Protein 4HTF (pdb70)

Radius of gyration: 27.1 Å; Cα contacts (8 Å, |Δi|>4): 845; chains: 2; bounding box: 72×76×43 Å

Solvent-accessible surface area: 22677 Å² total

B-factor: mean 32.68, std 17.11, range [11.05, 116.44]

InterPro domains:
  IPR025714 Methyltransferase domain [PF13847] (45-197)
  IPR029063 S-adenosyl-L-methionine-dependent methyltransferase superfamily [G3DSA:3.40.50.150] (8-261)
  IPR029063 S-adenosyl-L-methionine-dependent methyltransferase superfamily [SSF53335] (6-241)
  IPR033664 tRNA 5-carboxymethoxyuridine methyltransferase [MF_02057] (2-255)

Sequence (471 aa):
DIAEKFSSRNIYGTTKGQLRQAILWQDLDRVLAEGPQKLRVLDAGGGEGQTAIKAERGHQVILCDLSAQIDRAKQAAEAGVSDNQFIHCAAQDVASHLETPVDLILFHAVLEWVADPRSSVLQTLWSVLRPGGVLSLFYNAHGLLHNVAGNFDYVQAGPKKLSPDYPRDPTQVYLLWLEEAGWQQIGKTGVRVFHDYLREKHQQRDYEALLELETRYCRQEPYITLLGRYIHVTARKPQQDRNFDDIAEKFSSRNIYGTTKGQLRQAILWQDLDRVLAEGPQKLRVLDAGGGEGQTAIKAERGHQVILCDLSAQIDRAKQAAEAKGVSDNQFIHCAAQDVASSHLETPVDLILFHAVLEWVADPRSVLQTLWSVLRPGGVLSLFYNAHGLLHNVAGNFDYVQAGSPDYPRDPTQQVYLWLEEAGWQIGKTGVRVFHDYLREKHHQQRDCYEALLELETRYCRQEPYITLGRYIHVTARKP

Nearest PDB structures (foldseek):
  4htf-assembly1_A  TM=1.003E+00  e=6.070E-48  Escherichia coli O157:H7
  4htf-assembly1_B  TM=9.627E-01  e=6.231E-43  Escherichia coli O157:H7
  5dm0-assembly1_A  TM=6.634E-01  e=2.007E-11  Bacillus velezensis FZB42
  2yqz-assembly2_B  TM=5.620E-01  e=4.248E-09  Thermus thermophilus HB8
  6gkz-assembly2_B-2  TM=5.721E-01  e=5.360E-06  Coptis japonica

Foldseek 3Di:
DVVVVVQFPPVDDLQVGLLVVLLVVVVVVVCVCPDDAWEEEEAQCPLPPPQLCCCSVHQYEYEHQDPVLVNNCVVNPCPSNVSYYYHDHLLPCPVVDPAATQEYEHEAPLLADPCNLSSVVSNLVRHDAFHKYWYFFAPQLVCLCCVVVVVVVVVVAFPVGRHGHDHVVVVVVSCVVSQWAKQKFARCLDQSNDPPNVVSVCPPVVSVVSNVDGRDPPSSNNHSIMIMMIGRHD/DDPDLVPFPCSVPDFDPDDLLVVLLVVLLVVVVVVVVVVDDDAWEEEEAQCPLPPVVLVCVSVHQYEYEHQDPVLVSNCVVNVVVVNNVSYYHHDHLLCCVVVDDAATQEYEHEACLLADPDNLSSVLSNLVRHDAQGKYWYHFAPLLVCLCCVVVVVCNVPHPGDHHDHVVVVVVSCVVSPWAKQKFARCLDQSNDPPNVCSRSVVVVVSVVSNVPGRDPPSSNNHSIMIMMIGHD

Secondary structure (DSSP, 8-state):
-HHHHHHS-TTS-HHHHHHHHHHHHHHHHHHH---S--EEEEET-TT-HHHH--TTS-EEEEEES----HHHHHHHH---TT--EEES-GGGTGGG-SS-EEEEE--S-GGG-S-HHHHHHHHHHTEEEEEEEE--BBHHHH-------HHHHHT-------S--B-HHHHHHHHHHTT-B--EEEESSSGGG-SSGGGGT--HHHHHHHHHHTTSTTGGGG-SEEEEEEE---/----GGG-TTTTSPPPSS-HHHHHHHHHHHHHHHHHHH---S--EEEEET-TT-HHHH--TTS-EEEEEES----HHHHHHHHHTT-TT--EEES-GGGGGGG-SS-EEEEE--S-GGG-S-HHHHHHHHHHHEEEEEEEE--BBHHHH-------HHHHHH---S-PBPHHHHHHHHHHHT-B--EEEESSSGGG-SSTTHHHHTHHHHHHHHHHHTTSTTTGGG-SEEEEEEE--

CATH classification: 3.40.50.150

Organism: Escherichia coli O157:H7 (NCBI:txid83334)

Structure (mmCIF, N/CA/C/O backbone):
data_4HTF
#
_entry.id   4HTF
#
_cell.length_a   60.537
_cell.length_b   63.466
_cell.length_c   136.881
_cell.angle_alpha   90.00
_cell.angle_beta   90.00
_cell.angle_gamma   90.00
#
_symmetry.space_group_name_H-M   'P 21 21 21'
#
loop_
_entity.id
_entity.type
_entity.pdbx_description
1 polymer 'S-adenosylmethionine-dependent methyltransferase'
2 polymer 'S-adenosylmethionine-dependent methyltransferase'
3 non-polymer S-ADENOSYLMETHIONINE
4 non-polymer 'SULFATE ION'
5 non-polymer 'ACETATE ION'
6 non-polymer BETA-MERCAPTOETHANOL
7 water water
#
loop_
_atom_site.group_PDB
_atom_site.id
_atom_site.type_symbol
_atom_site.label_atom_id
_atom_site.label_alt_id
_atom_site.label_comp_id
_atom_site.label_asym_id
_atom_site.label_entity_id
_atom_site.label_seq_id
_atom_site.pdbx_PDB_ins_code
_atom_site.Cartn_x
_atom_site.Cartn_y
_atom_site.Cartn_z
_atom_site.occupancy
_atom_site.B_iso_or_equiv
_atom_site.auth_seq_id
_atom_site.auth_comp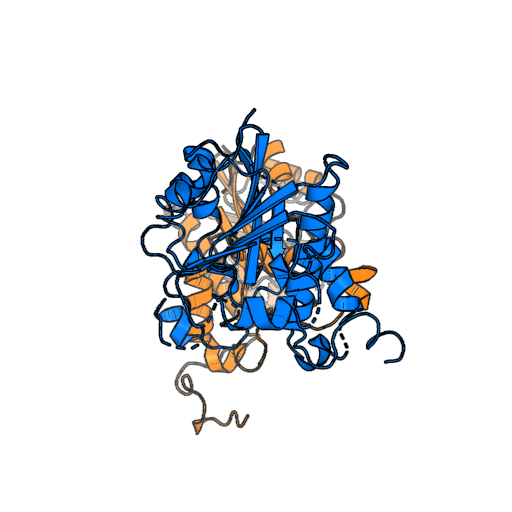_id
_atom_site.auth_asym_id
_atom_site.auth_atom_id
_atom_site.pdbx_PDB_model_num
ATOM 1 N N . ASP A 1 32 ? 33.290 -5.864 35.168 1.00 67.16 8 ASP A N 1
ATOM 2 C CA . ASP A 1 32 ? 33.502 -7.322 35.377 1.00 64.11 8 ASP A CA 1
ATOM 3 C C . ASP A 1 32 ? 32.323 -7.938 36.146 1.00 56.48 8 ASP A C 1
ATOM 4 O O . ASP A 1 32 ? 31.340 -8.410 35.541 1.00 52.62 8 ASP A O 1
ATOM 9 N N . ILE A 1 33 ? 32.442 -7.950 37.475 1.00 56.69 9 ILE A N 1
ATOM 10 C CA . ILE A 1 33 ? 31.412 -8.492 38.350 1.00 52.79 9 ILE A CA 1
ATOM 11 C C . ILE A 1 33 ? 30.112 -7.774 38.063 1.00 46.63 9 ILE A C 1
ATOM 12 O O . ILE A 1 33 ? 29.126 -8.389 37.695 1.00 46.86 9 ILE A O 1
ATOM 17 N N . ALA A 1 34 ? 30.126 -6.457 38.194 1.00 42.56 10 ALA A N 1
ATOM 18 C CA . ALA A 1 34 ? 28.896 -5.685 37.980 1.00 40.80 10 ALA A CA 1
ATOM 19 C C . ALA A 1 34 ? 28.523 -5.522 36.499 1.00 40.06 10 ALA A C 1
ATOM 20 O O . ALA A 1 34 ? 27.363 -5.285 36.192 1.00 40.10 10 ALA A O 1
ATOM 22 N N . GLU A 1 35 ? 29.501 -5.656 35.603 1.00 39.53 11 GLU A N 1
ATOM 23 C CA . GLU A 1 35 ? 29.267 -5.535 34.179 1.00 40.24 11 GLU A CA 1
ATOM 24 C C . GLU A 1 35 ? 28.249 -6.521 33.629 1.00 38.19 11 GLU A C 1
ATOM 25 O O . GLU A 1 35 ? 27.272 -6.145 32.978 1.00 36.11 11 GLU A O 1
ATOM 31 N N . LYS A 1 36 ? 28.459 -7.806 33.912 1.00 37.67 12 LYS A N 1
ATOM 32 C CA . LYS A 1 36 ? 27.621 -8.808 33.297 1.00 37.38 12 LYS A CA 1
ATOM 33 C C . LYS A 1 36 ? 26.200 -8.760 33.804 1.00 35.55 12 LYS A C 1
ATOM 34 O O . LYS A 1 36 ? 25.289 -9.184 33.106 1.00 33.89 12 LYS A O 1
ATOM 40 N N . PHE A 1 37 ? 26.018 -8.212 35.011 1.00 34.58 13 PHE A N 1
ATOM 41 C CA . PHE A 1 37 ? 24.695 -8.108 35.588 1.00 35.38 13 PHE A CA 1
ATOM 42 C C . PHE A 1 37 ? 23.942 -6.837 35.178 1.00 35.61 13 PHE A C 1
ATOM 43 O O . PHE A 1 37 ? 22.738 -6.728 35.439 1.00 36.83 13 PHE A O 1
ATOM 51 N N A SER A 1 38 ? 24.634 -5.896 34.535 0.50 35.29 14 SER A N 1
ATOM 52 N N B SER A 1 38 ? 24.629 -5.913 34.514 0.50 35.37 14 SER A N 1
ATOM 53 C CA A SER A 1 38 ? 24.015 -4.637 34.103 0.50 36.27 14 SER A CA 1
ATOM 54 C CA B SER A 1 38 ? 24.029 -4.649 34.095 0.50 36.41 14 SER A CA 1
ATOM 55 C C A SER A 1 38 ? 23.853 -4.495 32.587 0.50 35.81 14 SER A C 1
ATOM 56 C C B SER A 1 38 ? 23.776 -4.554 32.591 0.50 35.85 14 SER A C 1
ATOM 57 O O A SER A 1 38 ? 23.327 -3.482 32.109 0.50 37.40 14 SER A O 1
ATOM 58 O O B SER A 1 38 ? 23.071 -3.659 32.119 0.50 37.52 14 SER A O 1
ATOM 63 N N . ARG A 1 39 ? 24.387 -5.445 31.824 1.00 34.12 15 ARG A N 1
ATOM 64 C CA . ARG A 1 39 ? 24.220 -5.425 30.379 1.00 33.27 15 ARG A CA 1
ATOM 65 C C . ARG A 1 39 ? 24.564 -6.800 29.863 1.00 31.79 15 ARG A C 1
ATOM 66 O O . ARG A 1 39 ? 25.163 -7.610 30.566 1.00 31.35 15 ARG A O 1
ATOM 74 N N . ASN A 1 40 ? 24.206 -7.037 28.615 1.00 31.29 16 ASN A N 1
ATOM 75 C CA . ASN A 1 40 ? 24.418 -8.327 27.995 1.00 32.41 16 ASN A CA 1
ATOM 76 C C . ASN A 1 40 ? 25.810 -8.375 27.364 1.00 32.93 16 ASN A C 1
ATOM 77 O O . ASN A 1 40 ? 26.046 -7.743 26.325 1.00 31.77 16 ASN A O 1
ATOM 82 N N . ILE A 1 41 ? 26.706 -9.131 28.002 1.00 35.03 17 ILE A N 1
ATOM 83 C CA . ILE A 1 41 ? 28.079 -9.281 27.515 1.00 37.36 17 ILE A CA 1
ATOM 84 C C . ILE A 1 41 ? 28.132 -10.061 26.188 1.00 37.26 17 ILE A C 1
ATOM 85 O O . ILE A 1 41 ? 29.180 -10.173 25.591 1.00 39.99 17 ILE A O 1
ATOM 90 N N . TYR A 1 42 ? 27.014 -10.646 25.752 1.00 37.25 18 TYR A N 1
ATOM 91 C CA . TYR A 1 42 ? 26.980 -11.344 24.452 1.00 37.78 18 TYR A CA 1
ATOM 92 C C . TYR A 1 42 ? 26.490 -10.355 23.405 1.00 35.75 18 TYR A C 1
ATOM 93 O O . TYR A 1 42 ? 26.388 -10.686 22.218 1.00 36.24 18 TYR A O 1
ATOM 102 N N . GLY A 1 43 ? 26.101 -9.157 23.858 1.00 32.33 19 GLY A N 1
ATOM 103 C CA . GLY A 1 43 ? 25.611 -8.128 22.944 1.00 31.37 19 GLY A CA 1
ATOM 104 C C . GLY A 1 43 ? 26.726 -7.178 22.567 1.00 31.34 19 GLY A C 1
ATOM 105 O O . GLY A 1 43 ? 27.868 -7.344 22.943 1.00 33.01 19 GLY A O 1
ATOM 106 N N . THR A 1 44 ? 26.402 -6.156 21.803 1.00 29.88 20 THR A N 1
ATOM 107 C CA . THR A 1 44 ? 27.379 -5.171 21.371 1.00 29.65 20 THR A CA 1
ATOM 108 C C . THR A 1 44 ? 27.145 -3.938 22.238 1.00 28.72 20 THR A C 1
ATOM 109 O O . THR A 1 44 ? 26.032 -3.695 22.695 1.00 27.61 20 THR A O 1
ATOM 113 N N . THR A 1 45 ? 28.205 -3.200 22.489 1.00 25.49 21 THR A N 1
ATOM 114 C CA . THR A 1 45 ? 28.086 -1.947 23.246 1.00 24.44 21 THR A CA 1
ATOM 115 C C . THR A 1 45 ? 27.179 -0.981 22.475 1.00 23.80 21 THR A C 1
ATOM 116 O O . THR A 1 45 ? 26.426 -0.212 23.097 1.00 22.71 21 THR A O 1
ATOM 120 N N . LYS A 1 46 ? 27.202 -1.045 21.144 1.00 23.97 22 LYS A N 1
ATOM 121 C CA . LYS A 1 46 ? 26.333 -0.110 20.388 1.00 24.03 22 LYS A CA 1
ATOM 122 C C . LYS A 1 46 ? 24.872 -0.381 20.631 1.00 23.78 22 LYS A C 1
ATOM 123 O O . LYS A 1 46 ? 24.079 0.558 20.810 1.00 22.58 22 LYS A O 1
ATOM 129 N N . GLY A 1 47 ? 24.501 -1.654 20.699 1.00 24.08 23 GLY A N 1
ATOM 130 C CA . GLY A 1 47 ? 23.105 -2.028 20.933 1.00 24.32 23 GLY A CA 1
ATOM 131 C C . GLY A 1 47 ? 22.712 -1.844 22.371 1.00 24.31 23 GLY A C 1
ATOM 132 O O . GLY A 1 47 ? 21.624 -1.373 22.674 1.00 23.94 23 GLY A O 1
ATOM 133 N N . GLN A 1 48 ? 23.623 -2.123 23.295 1.00 24.62 24 GLN A N 1
ATOM 134 C CA . GLN A 1 48 ? 23.295 -1.941 24.708 1.00 24.84 24 GLN A CA 1
ATOM 135 C C . GLN A 1 48 ? 23.116 -0.468 25.065 1.00 23.61 24 GLN A C 1
ATOM 136 O O . GLN A 1 48 ? 22.223 -0.102 25.839 1.00 23.79 24 GLN A O 1
ATOM 142 N N . LEU A 1 49 ? 23.958 0.390 24.498 1.00 22.63 25 LEU A N 1
ATOM 143 C CA . LEU A 1 49 ? 23.860 1.822 24.814 1.00 21.80 25 LEU A CA 1
ATOM 144 C C . LEU A 1 49 ? 22.584 2.429 24.225 1.00 21.71 25 LEU A C 1
ATOM 145 O O . LEU A 1 49 ? 21.884 3.219 24.864 1.00 21.22 25 LEU A O 1
ATOM 150 N N . ARG A 1 50 ? 22.315 2.028 22.997 1.00 21.94 26 ARG A N 1
ATOM 151 C CA . ARG A 1 50 ? 21.096 2.446 22.281 1.00 22.21 26 ARG A CA 1
ATOM 152 C C . ARG A 1 50 ? 19.875 2.076 23.119 1.00 22.86 26 ARG A C 1
ATOM 153 O O . ARG A 1 50 ? 19.028 2.907 23.362 1.00 22.77 26 ARG A O 1
ATOM 161 N N . GLN A 1 51 ? 19.792 0.821 23.569 1.00 24.09 27 GLN A N 1
ATOM 162 C CA . GLN A 1 51 ? 18.705 0.392 24.405 1.00 25.34 27 GLN A CA 1
ATOM 163 C C . GLN A 1 51 ? 18.636 1.110 25.745 1.00 24.59 27 GLN A C 1
ATOM 164 O O . GLN A 1 51 ? 17.547 1.491 26.166 1.00 24.33 27 GLN A O 1
ATOM 170 N N . ALA A 1 52 ? 19.784 1.361 26.380 1.00 23.62 28 ALA A N 1
ATOM 171 C CA . ALA A 1 52 ? 19.759 2.029 27.677 1.00 23.20 28 ALA A CA 1
ATOM 172 C C . ALA A 1 52 ? 19.220 3.455 27.597 1.00 22.46 28 ALA A C 1
ATOM 173 O O . ALA A 1 52 ? 18.394 3.872 28.396 1.00 22.74 28 ALA A O 1
ATOM 175 N N . ILE A 1 53 ? 19.661 4.179 26.589 1.00 21.53 29 ILE A N 1
ATOM 176 C CA . ILE A 1 53 ? 19.254 5.580 26.438 1.00 21.22 29 ILE A CA 1
ATOM 177 C C . ILE A 1 53 ? 17.765 5.646 26.039 1.00 21.45 29 ILE A C 1
ATOM 178 O O . ILE A 1 53 ? 17.023 6.460 26.571 1.00 21.69 29 ILE A O 1
ATOM 183 N N . LEU A 1 54 ? 17.368 4.791 25.102 1.00 21.46 30 LEU A N 1
ATOM 184 C CA . LEU A 1 54 ? 15.981 4.712 24.650 1.00 21.72 30 LEU A CA 1
ATOM 185 C C . LEU A 1 54 ? 15.084 4.444 25.847 1.00 22.48 30 LEU A C 1
ATOM 186 O O . LEU A 1 54 ? 14.081 5.110 26.031 1.00 22.74 30 LEU A O 1
ATOM 191 N N . TRP A 1 55 ? 15.449 3.468 26.687 1.00 22.96 31 TRP A N 1
ATOM 192 C CA . TRP A 1 55 ? 14.617 3.133 27.840 1.00 23.85 31 TRP A CA 1
ATOM 193 C C . TRP A 1 55 ? 14.576 4.194 28.945 1.00 24.06 31 TRP A C 1
ATOM 194 O O . TRP A 1 55 ? 13.624 4.268 29.670 1.00 24.82 31 TRP A O 1
ATOM 205 N N . GLN A 1 56 ? 15.599 5.038 29.050 1.00 23.50 32 GLN A N 1
ATOM 206 C CA . GLN A 1 56 ? 15.536 6.169 29.967 1.00 23.73 32 GLN A CA 1
ATOM 207 C C . GLN A 1 56 ? 14.357 7.033 29.539 1.00 23.87 32 GLN A C 1
ATOM 208 O O . GLN A 1 56 ? 13.595 7.486 30.385 1.00 24.61 32 GLN A O 1
ATOM 214 N N . ASP A 1 57 ? 14.280 7.305 28.234 1.00 23.23 33 ASP A N 1
ATOM 215 C CA . ASP A 1 57 ? 13.170 8.122 27.730 1.00 23.45 33 ASP A CA 1
ATOM 216 C C . ASP A 1 57 ? 11.845 7.413 27.849 1.00 24.37 33 ASP A C 1
ATOM 217 O O . ASP A 1 57 ? 10.840 8.016 28.290 1.00 25.13 33 ASP A O 1
ATOM 222 N N . LEU A 1 58 ? 11.799 6.148 27.446 1.00 24.70 34 LEU A N 1
ATOM 223 C CA . LEU A 1 58 ? 10.519 5.406 27.502 1.00 25.79 34 LEU A CA 1
ATOM 224 C C . LEU A 1 58 ? 9.992 5.273 28.921 1.00 27.10 34 LEU A C 1
ATOM 225 O O . LEU A 1 58 ? 8.801 5.424 29.191 1.00 27.96 34 LEU A O 1
ATOM 230 N N . ASP A 1 59 ? 10.876 5.014 29.856 1.00 27.43 35 ASP A N 1
ATOM 231 C CA . ASP A 1 59 ? 10.445 4.900 31.245 1.00 28.98 35 ASP A CA 1
ATOM 232 C C . ASP A 1 59 ? 9.951 6.190 31.796 1.00 29.72 35 ASP A C 1
ATOM 233 O O . ASP A 1 59 ? 9.047 6.199 32.617 1.00 31.02 35 ASP A O 1
ATOM 238 N N . ARG A 1 60 ? 10.536 7.284 31.340 1.00 29.48 36 ARG A N 1
ATOM 239 C CA . ARG A 1 60 ? 10.121 8.595 31.751 1.00 30.61 36 ARG A CA 1
ATOM 240 C C . ARG A 1 60 ? 8.719 8.848 31.196 1.00 31.34 36 ARG A C 1
ATOM 241 O O . ARG A 1 60 ? 7.843 9.280 31.928 1.00 32.74 36 ARG A O 1
ATOM 249 N N . VAL A 1 61 ? 8.493 8.538 29.920 1.00 30.67 37 VAL A N 1
ATOM 250 C CA . VAL A 1 61 ? 7.166 8.778 29.294 1.00 31.74 37 VAL A CA 1
ATOM 251 C C . VAL A 1 61 ? 6.087 7.919 29.929 1.00 32.71 37 VAL A C 1
ATOM 252 O O . VAL A 1 61 ? 4.965 8.373 30.240 1.00 34.15 37 VAL A O 1
ATOM 256 N N . LEU A 1 62 ? 6.408 6.656 30.120 1.00 32.58 38 LEU A N 1
ATOM 257 C CA . LEU A 1 62 ? 5.465 5.728 30.710 1.00 34.04 38 LEU A CA 1
ATOM 258 C C . LEU A 1 62 ? 5.001 6.212 32.081 1.00 35.69 38 LEU A C 1
ATOM 259 O O . LEU A 1 62 ? 3.826 6.093 32.413 1.00 36.58 38 LEU A O 1
ATOM 264 N N . ALA A 1 63 ? 5.908 6.779 32.873 1.00 35.91 39 ALA A N 1
ATOM 265 C CA . ALA A 1 63 ? 5.521 7.256 34.201 1.00 38.33 39 ALA A CA 1
ATOM 266 C C . ALA A 1 63 ? 4.590 8.454 34.117 1.00 40.55 39 ALA A C 1
ATOM 267 O O . ALA A 1 63 ? 3.620 8.544 34.876 1.00 40.93 39 ALA A O 1
ATOM 269 N N . GLU A 1 64 ? 4.929 9.390 33.237 1.00 41.19 40 GLU A N 1
ATOM 270 C CA . GLU A 1 64 ? 4.165 10.619 32.991 1.00 44.36 40 GLU A CA 1
ATOM 271 C C . GLU A 1 64 ? 2.761 10.279 32.483 1.00 45.40 40 GLU A C 1
ATOM 272 O O . GLU A 1 64 ? 1.788 10.971 32.826 1.00 46.56 40 GLU A O 1
ATOM 286 N N . GLY A 1 66 ? 0.939 8.063 33.476 1.00 50.42 42 GLY A N 1
ATOM 287 C CA . GLY A 1 66 ? 0.122 7.495 34.568 1.00 51.36 42 GLY A CA 1
ATOM 288 C C . GLY A 1 66 ? 0.366 6.013 34.802 1.00 51.35 42 GLY A C 1
ATOM 289 O O . GLY A 1 66 ? 0.903 5.319 33.945 1.00 50.87 42 GLY A O 1
ATOM 290 N N . PRO A 1 67 ? -0.105 5.502 35.945 1.00 51.37 43 PRO A N 1
ATOM 291 C CA . PRO A 1 67 ? 0.147 4.117 36.264 1.00 51.06 43 PRO A CA 1
ATOM 292 C C . PRO A 1 67 ? -0.602 3.108 35.428 1.00 51.38 43 PRO A C 1
ATOM 293 O O . PRO A 1 67 ? -0.191 1.965 35.389 1.00 51.38 43 PRO A O 1
ATOM 297 N N . GLN A 1 68 ? -1.686 3.491 34.764 1.00 52.32 44 GLN A N 1
ATOM 298 C CA . GLN A 1 68 ? -2.453 2.496 34.014 1.00 53.39 44 GLN A CA 1
ATOM 299 C C . GLN A 1 68 ? -1.667 1.785 32.923 1.00 51.80 44 GLN A C 1
ATOM 300 O O . GLN A 1 68 ? -0.725 2.348 32.358 1.00 51.31 44 GLN A O 1
ATOM 306 N N . LYS A 1 69 ? -2.046 0.538 32.647 1.00 51.84 45 LYS A N 1
ATOM 307 C CA . LYS A 1 69 ? -1.408 -0.246 31.569 1.00 50.99 45 LYS A CA 1
ATOM 308 C C . LYS A 1 69 ? -1.805 0.310 30.199 1.00 47.36 45 LYS A C 1
ATOM 309 O O . LYS A 1 69 ? -2.916 0.793 30.032 1.00 47.26 45 LYS A O 1
ATOM 315 N N . LEU A 1 70 ? -0.920 0.200 29.206 1.00 43.43 46 LEU A N 1
ATOM 316 C CA . LEU A 1 70 ? -1.190 0.784 27.903 1.00 41.21 46 LEU A CA 1
ATOM 317 C C . LEU A 1 70 ? -1.321 -0.215 26.783 1.00 39.94 46 LEU A C 1
ATOM 318 O O . LEU A 1 70 ? -0.918 -1.363 26.914 1.00 41.40 46 LEU A O 1
ATOM 323 N N . ARG A 1 71 ? -1.920 0.269 25.704 1.00 38.39 47 ARG A N 1
ATOM 324 C CA . ARG A 1 71 ? -2.038 -0.413 24.418 1.00 36.99 47 ARG A CA 1
ATOM 325 C C . ARG A 1 71 ? -0.962 0.275 23.605 1.00 34.49 47 ARG A C 1
ATOM 326 O O . ARG A 1 71 ? -1.046 1.481 23.329 1.00 33.35 47 ARG A O 1
ATOM 334 N N . VAL A 1 72 ? 0.029 -0.507 23.229 1.00 33.41 48 VAL A N 1
ATOM 335 C CA . VAL A 1 72 ? 1.199 0.020 22.526 1.00 31.83 48 VAL A CA 1
ATOM 336 C C . VAL A 1 72 ? 1.386 -0.638 21.175 1.00 31.37 48 VAL A C 1
ATOM 337 O O . VAL A 1 72 ? 1.435 -1.874 21.085 1.00 32.26 48 VAL A O 1
ATOM 341 N N . LEU A 1 73 ? 1.519 0.180 20.131 1.00 30.43 49 LEU A N 1
ATOM 342 C CA . LEU A 1 73 ? 1.756 -0.356 18.794 1.00 29.86 49 LEU A CA 1
ATOM 343 C C . LEU A 1 73 ? 3.222 -0.207 18.478 1.00 29.13 49 LEU A C 1
ATOM 344 O O . LEU A 1 73 ? 3.729 0.891 18.566 1.00 27.94 49 LEU A O 1
ATOM 349 N N . ASP A 1 74 ? 3.886 -1.302 18.141 1.00 29.71 50 ASP A N 1
ATOM 350 C CA . ASP A 1 74 ? 5.278 -1.233 17.712 1.00 29.03 50 ASP A CA 1
ATOM 351 C C . ASP A 1 74 ? 5.247 -1.439 16.201 1.00 28.45 50 ASP A C 1
ATOM 352 O O . ASP A 1 74 ? 5.225 -2.561 15.714 1.00 28.46 50 ASP A O 1
ATOM 357 N N . ALA A 1 75 ? 5.248 -0.332 15.465 1.00 27.45 51 ALA A N 1
ATOM 358 C CA . ALA A 1 75 ? 5.184 -0.380 14.015 1.00 27.03 51 ALA A CA 1
ATOM 359 C C . ALA A 1 75 ? 6.595 -0.573 13.445 1.00 26.66 51 ALA A C 1
ATOM 360 O O . ALA A 1 75 ? 7.469 0.268 13.618 1.00 26.25 51 ALA A O 1
ATOM 362 N N . GLY A 1 76 ? 6.837 -1.678 12.768 1.00 27.24 52 GLY A N 1
ATOM 363 C CA . GLY A 1 76 ? 8.166 -2.021 12.254 1.00 26.88 52 GLY A CA 1
ATOM 364 C C . GLY A 1 76 ? 9.007 -2.536 13.423 1.00 27.31 52 GLY A C 1
ATOM 365 O O . GLY A 1 76 ? 10.212 -2.270 13.525 1.00 26.59 52 GLY A O 1
ATOM 366 N N . GLY A 1 77 ? 8.385 -3.350 14.274 1.00 27.93 53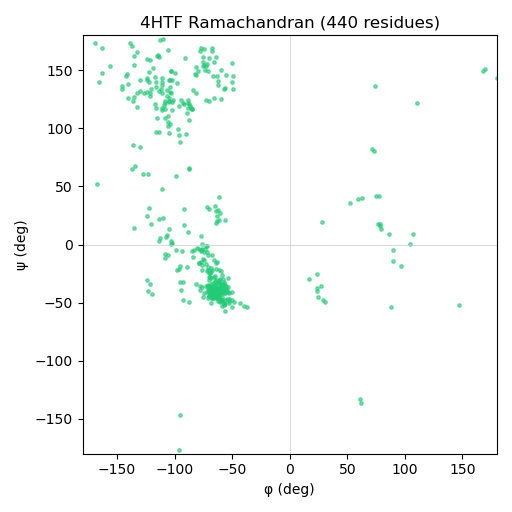 GLY A N 1
ATOM 367 C CA . GLY A 1 77 ? 9.029 -3.842 15.483 1.00 28.38 53 GLY A CA 1
ATOM 368 C C . GLY A 1 77 ? 10.130 -4.861 15.305 1.00 29.42 53 GLY A C 1
ATOM 369 O O . GLY A 1 77 ? 10.815 -5.188 16.251 1.00 29.70 53 GLY A O 1
ATOM 370 N N . GLY A 1 78 ? 10.316 -5.383 14.096 1.00 30.41 54 GLY A N 1
ATOM 371 C CA . GLY A 1 78 ? 11.398 -6.323 13.854 1.00 31.34 54 GLY A CA 1
ATOM 372 C C . GLY A 1 78 ? 11.310 -7.592 14.688 1.00 33.53 54 GLY A C 1
ATOM 373 O O . GLY A 1 78 ? 10.245 -8.198 14.783 1.00 33.86 54 GLY A O 1
ATOM 374 N N . GLU A 1 79 ? 12.437 -7.983 15.291 1.00 34.23 55 GLU A N 1
ATOM 375 C CA . GLU A 1 79 ? 12.507 -9.183 16.133 1.00 37.93 55 GLU A CA 1
ATOM 376 C C . GLU A 1 79 ? 11.893 -8.985 17.510 1.00 38.12 55 GLU A C 1
ATOM 377 O O . GLU A 1 79 ? 11.925 -9.896 18.331 1.00 41.52 55 GLU A O 1
ATOM 383 N N . GLY A 1 80 ? 11.373 -7.785 17.766 1.00 36.74 56 GLY A N 1
ATOM 384 C CA . GLY A 1 80 ? 10.690 -7.483 18.997 1.00 37.46 56 GLY A CA 1
ATOM 385 C C . GLY A 1 80 ? 11.455 -7.178 20.258 1.00 37.26 56 GLY A C 1
ATOM 386 O O . GLY A 1 80 ? 10.849 -7.138 21.322 1.00 40.02 56 GLY A O 1
ATOM 387 N N . GLN A 1 81 ? 12.758 -6.917 20.182 1.00 38.10 57 GLN A N 1
ATOM 388 C CA . GLN A 1 81 ? 13.528 -6.645 21.406 1.00 38.14 57 GLN A CA 1
ATOM 389 C C . GLN A 1 81 ? 12.878 -5.595 22.302 1.00 36.43 57 GLN A C 1
ATOM 390 O O . GLN A 1 81 ? 12.700 -5.766 23.514 1.00 36.49 57 GLN A O 1
ATOM 396 N N . THR A 1 82 ? 12.486 -4.493 21.696 1.00 33.14 58 THR A N 1
ATOM 397 C CA . THR A 1 82 ? 11.897 -3.449 22.461 1.00 32.43 58 THR A CA 1
ATOM 398 C C . THR A 1 82 ? 10.435 -3.754 22.821 1.00 32.70 58 THR A C 1
ATOM 399 O O . THR A 1 82 ? 9.999 -3.446 23.930 1.00 34.52 58 THR A O 1
ATOM 403 N N . ALA A 1 83 ? 9.670 -4.340 21.895 1.00 33.39 59 ALA A N 1
ATOM 404 C CA . ALA A 1 83 ? 8.257 -4.661 22.141 1.00 34.56 59 ALA A CA 1
ATOM 405 C C . ALA A 1 83 ? 8.142 -5.617 23.322 1.00 36.59 59 ALA A C 1
ATOM 406 O O . ALA A 1 83 ? 7.208 -5.538 24.109 1.00 37.33 59 ALA A O 1
ATOM 408 N N . ILE A 1 84 ? 9.104 -6.524 23.401 1.00 34.55 60 ILE A N 1
ATOM 409 C CA . ILE A 1 84 ? 9.148 -7.502 24.483 1.00 38.05 60 ILE A CA 1
ATOM 410 C C . ILE A 1 84 ? 9.415 -6.826 25.816 1.00 39.58 60 ILE A C 1
ATOM 411 O O . ILE A 1 84 ? 8.755 -7.153 26.806 1.00 41.68 60 ILE A O 1
ATOM 416 N N . LYS A 1 85 ? 10.371 -5.886 25.841 1.00 39.31 61 LYS A N 1
ATOM 417 C CA . LYS A 1 85 ? 10.713 -5.176 27.069 1.00 39.46 61 LYS A CA 1
ATOM 418 C C . LYS A 1 85 ? 9.527 -4.361 27.523 1.00 39.11 61 LYS A C 1
ATOM 419 O O . LYS A 1 85 ? 9.322 -4.176 28.723 1.00 39.75 61 LYS A O 1
ATOM 433 N N . ALA A 1 87 ? 6.317 -5.236 26.863 1.00 41.86 63 ALA A N 1
ATOM 434 C CA . ALA A 1 87 ? 5.352 -6.198 27.355 1.00 44.08 63 ALA A CA 1
ATOM 435 C C . ALA A 1 87 ? 5.810 -6.746 28.722 1.00 45.78 63 ALA A C 1
ATOM 436 O O . ALA A 1 87 ? 4.991 -7.089 29.559 1.00 47.41 63 ALA A O 1
ATOM 438 N N . GLU A 1 88 ? 7.129 -6.808 28.951 1.00 45.30 64 GLU A N 1
ATOM 439 C CA . GLU A 1 88 ? 7.649 -7.247 30.257 1.00 47.64 64 GLU A CA 1
ATOM 440 C C . GLU A 1 88 ? 7.225 -6.250 31.348 1.00 47.51 64 GLU A C 1
ATOM 441 O O . GLU A 1 88 ? 7.082 -6.622 32.502 1.00 49.69 64 GLU A O 1
ATOM 447 N N . ARG A 1 89 ? 7.081 -4.975 30.979 1.00 44.19 65 ARG A N 1
ATOM 448 C CA . ARG A 1 89 ? 6.612 -3.927 31.898 1.00 44.15 65 ARG A CA 1
ATOM 449 C C . ARG A 1 89 ? 5.083 -4.029 32.097 1.00 45.57 65 ARG A C 1
ATOM 450 O O . ARG A 1 89 ? 4.464 -3.172 32.741 1.00 45.63 65 ARG A O 1
ATOM 458 N N . GLY A 1 90 ? 4.490 -5.092 31.551 1.00 46.07 66 GLY A N 1
ATOM 459 C CA . GLY A 1 90 ? 3.065 -5.361 31.733 1.00 48.18 66 GLY A CA 1
ATOM 460 C C . GLY A 1 90 ? 2.042 -4.736 30.805 1.00 47.31 66 GLY A C 1
ATOM 461 O O . GLY A 1 90 ? 0.836 -4.848 31.063 1.00 50.00 66 GLY A O 1
ATOM 462 N N . HIS A 1 91 ? 2.475 -4.095 29.727 1.00 44.43 67 HIS A N 1
ATOM 463 C CA . HIS A 1 91 ? 1.525 -3.460 28.809 1.00 42.97 67 HIS A CA 1
ATOM 464 C C . HIS A 1 91 ? 1.108 -4.420 27.707 1.00 44.79 67 HIS A C 1
ATOM 465 O O . HIS A 1 91 ? 1.794 -5.440 27.493 1.00 46.24 67 HIS A O 1
ATOM 472 N N . GLN A 1 92 ? -0.031 -4.135 27.053 1.00 44.66 68 GLN A N 1
ATOM 473 C CA . GLN A 1 92 ? -0.440 -4.906 25.871 1.00 45.81 68 GLN A CA 1
ATOM 474 C C . GLN A 1 92 ? 0.264 -4.308 24.634 1.00 43.41 68 GLN A C 1
ATOM 475 O O . GLN A 1 92 ? 0.060 -3.134 24.289 1.00 41.56 68 GLN A O 1
ATOM 481 N N . VAL A 1 93 ? 1.113 -5.119 24.003 1.00 42.83 69 VAL A N 1
ATOM 482 C CA . VAL A 1 93 ? 1.885 -4.694 22.853 1.00 40.37 69 VAL A CA 1
ATOM 483 C C . VAL A 1 93 ? 1.462 -5.377 21.550 1.00 39.65 69 VAL A C 1
ATOM 484 O O . VAL A 1 93 ? 1.278 -6.594 21.488 1.00 42.57 69 VAL A O 1
ATOM 488 N N . ILE A 1 94 ? 1.313 -4.563 20.510 1.00 37.27 70 ILE A N 1
ATOM 489 C CA . ILE A 1 94 ? 0.937 -5.014 19.191 1.00 37.92 70 ILE A CA 1
ATOM 490 C C . ILE A 1 94 ? 2.096 -4.708 18.264 1.00 35.81 70 ILE A C 1
ATOM 491 O O . ILE A 1 94 ? 2.455 -3.573 18.090 1.00 34.44 70 ILE A O 1
ATOM 496 N N . LEU A 1 95 ? 2.685 -5.742 17.694 1.00 38.17 71 LEU A N 1
ATOM 497 C CA . LEU A 1 95 ? 3.794 -5.593 16.803 1.00 34.59 71 LEU A CA 1
ATOM 498 C C . LEU A 1 95 ? 3.406 -5.806 15.319 1.00 36.02 71 LEU A C 1
ATOM 499 O O . LEU A 1 95 ? 2.847 -6.834 14.958 1.00 34.61 71 LEU A O 1
ATOM 504 N N . CYS A 1 96 ? 3.680 -4.814 14.462 1.00 34.06 72 CYS A N 1
ATOM 505 C CA . CYS A 1 96 ? 3.418 -5.024 13.058 1.00 34.35 72 CYS A CA 1
ATOM 506 C C . CYS A 1 96 ? 4.737 -4.892 12.365 1.00 33.19 72 CYS A C 1
ATOM 507 O O . CYS A 1 96 ? 5.643 -4.200 12.849 1.00 31.83 72 CYS A O 1
ATOM 510 N N . ASP A 1 97 ? 4.856 -5.581 11.242 1.00 34.76 73 ASP A N 1
ATOM 511 C CA . ASP A 1 97 ? 6.082 -5.546 10.485 1.00 33.76 73 ASP A CA 1
ATOM 512 C C . ASP A 1 97 ? 5.802 -6.126 9.119 1.00 34.95 73 ASP A C 1
ATOM 513 O O . ASP A 1 97 ? 5.039 -7.074 8.999 1.00 35.33 73 ASP A O 1
ATOM 518 N N . LEU A 1 98 ? 6.394 -5.504 8.105 1.00 36.15 74 LEU A N 1
ATOM 519 C CA . LEU A 1 98 ? 6.287 -5.920 6.706 1.00 39.45 74 LEU A CA 1
ATOM 520 C C . LEU A 1 98 ? 6.812 -7.302 6.447 1.00 39.02 74 LEU A C 1
ATOM 521 O O . LEU A 1 98 ? 6.332 -8.002 5.554 1.00 41.24 74 LEU A O 1
ATOM 526 N N . SER A 1 99 ? 7.852 -7.665 7.187 1.00 37.08 75 SER A N 1
ATOM 527 C CA . SER A 1 99 ? 8.523 -8.928 6.998 1.00 39.22 75 SER A CA 1
ATOM 528 C C . SER A 1 99 ? 7.956 -10.087 7.786 1.00 40.43 75 SER A C 1
ATOM 529 O O . SER A 1 99 ? 7.982 -10.083 9.019 1.00 37.75 75 SER A O 1
ATOM 532 N N . ALA A 1 100 ? 7.463 -11.094 7.072 1.00 45.15 76 ALA A N 1
ATOM 533 C CA . ALA A 1 100 ? 6.966 -12.300 7.731 1.00 49.37 76 ALA A CA 1
ATOM 534 C C . ALA A 1 100 ? 8.059 -12.929 8.606 1.00 49.75 76 ALA A C 1
ATOM 535 O O . ALA A 1 100 ? 7.789 -13.404 9.714 1.00 49.61 76 ALA A O 1
ATOM 537 N N . GLN A 1 101 ? 9.292 -12.925 8.110 1.00 48.67 77 GLN A N 1
ATOM 538 C CA . GLN A 1 101 ? 10.402 -13.515 8.854 1.00 51.33 77 GLN A CA 1
ATOM 539 C C . GLN A 1 101 ? 10.662 -12.807 10.187 1.00 50.10 77 GLN A C 1
ATOM 540 O O . GLN A 1 101 ? 10.968 -13.451 11.171 1.00 50.65 77 GLN A O 1
ATOM 554 N N . ILE A 1 103 ? 8.481 -11.275 12.029 1.00 46.37 79 ILE A N 1
ATOM 555 C CA . ILE A 1 103 ? 7.395 -11.649 12.902 1.00 47.76 79 ILE A CA 1
ATOM 556 C C . ILE A 1 103 ? 7.597 -13.037 13.525 1.00 49.16 79 ILE A C 1
ATOM 557 O O . ILE A 1 103 ? 7.249 -13.235 14.680 1.00 49.50 79 ILE A O 1
ATOM 562 N N . ASP A 1 104 ? 8.184 -13.969 12.776 1.00 51.30 80 ASP A N 1
ATOM 563 C CA . ASP A 1 104 ? 8.475 -15.317 13.291 1.00 56.29 80 ASP A CA 1
ATOM 564 C C . ASP A 1 104 ? 9.496 -15.279 14.412 1.00 56.40 80 ASP A C 1
ATOM 565 O O . ASP A 1 104 ? 9.425 -16.070 15.348 1.00 54.64 80 ASP A O 1
ATOM 570 N N . ARG A 1 105 ? 10.485 -14.401 14.284 1.00 54.62 81 ARG A N 1
ATOM 571 C CA . ARG A 1 105 ? 11.514 -14.269 15.316 1.00 57.73 81 ARG A CA 1
ATOM 572 C C . ARG A 1 105 ? 10.927 -13.593 16.561 1.00 57.14 81 ARG A C 1
ATOM 573 O O . ARG A 1 105 ? 11.211 -14.013 17.683 1.00 58.53 81 ARG A O 1
ATOM 581 N N . ALA A 1 106 ? 10.097 -12.570 16.351 1.00 51.58 82 ALA A N 1
ATOM 582 C CA . ALA A 1 106 ? 9.439 -11.861 17.453 1.00 51.96 82 ALA A CA 1
ATOM 583 C C . ALA A 1 106 ? 8.619 -12.795 18.335 1.00 53.91 82 ALA A C 1
ATOM 584 O O . ALA A 1 106 ? 8.755 -12.784 19.559 1.00 54.21 82 ALA A O 1
ATOM 586 N N . LYS A 1 107 ? 7.745 -13.576 17.712 1.00 56.03 83 LYS A N 1
ATOM 587 C CA . LYS A 1 107 ? 6.923 -14.553 18.443 1.00 58.75 83 LYS A CA 1
ATOM 588 C C . LYS A 1 107 ? 7.756 -15.573 19.206 1.00 62.64 83 LYS A C 1
ATOM 589 O O . LYS A 1 107 ? 7.438 -15.925 20.343 1.00 65.57 83 LYS A O 1
ATOM 595 N N . GLN A 1 108 ? 8.784 -16.093 18.538 1.00 62.16 84 GLN A N 1
ATOM 596 C CA . GLN A 1 108 ? 9.676 -17.106 19.127 1.00 65.24 84 GLN A CA 1
ATOM 597 C C . GLN A 1 108 ? 10.543 -16.509 20.239 1.00 63.13 84 GLN A C 1
ATOM 598 O O . GLN A 1 108 ? 10.975 -17.207 21.142 1.00 65.34 84 GLN A O 1
ATOM 604 N N . ALA A 1 109 ? 10.828 -15.217 20.152 1.00 58.59 85 ALA A N 1
ATOM 605 C CA . ALA A 1 109 ? 11.581 -14.559 21.199 1.00 57.70 85 ALA A CA 1
ATOM 606 C C . ALA A 1 109 ? 10.606 -14.215 22.329 1.00 57.25 85 ALA A C 1
ATOM 607 O O . ALA A 1 109 ? 10.966 -14.280 23.503 1.00 58.35 85 ALA A O 1
ATOM 609 N N . ALA A 1 110 ? 9.361 -13.887 21.969 1.00 57.88 86 ALA A N 1
ATOM 610 C CA . ALA A 1 110 ? 8.319 -13.539 22.952 1.00 59.01 86 ALA A CA 1
ATOM 611 C C . ALA A 1 110 ? 8.083 -14.695 23.913 1.00 63.48 86 ALA A C 1
ATOM 612 O O . ALA A 1 110 ? 8.009 -14.511 25.131 1.00 63.02 86 ALA A O 1
ATOM 614 N N . GLU A 1 111 ? 7.942 -15.884 23.342 1.00 68.62 87 GLU A N 1
ATOM 615 C CA . GLU A 1 111 ? 7.744 -17.108 24.108 1.00 72.58 87 GLU A CA 1
ATOM 616 C C . GLU A 1 111 ? 8.932 -17.420 25.015 1.00 75.85 87 GLU A C 1
ATOM 617 O O . GLU A 1 111 ? 8.761 -17.705 26.196 1.00 75.60 87 GLU A O 1
ATOM 623 N N . ALA A 1 112 ? 10.137 -17.364 24.457 1.00 75.68 88 ALA A N 1
ATOM 624 C CA . ALA A 1 112 ? 11.361 -17.624 25.222 1.00 78.26 88 ALA A CA 1
ATOM 625 C C . ALA A 1 112 ? 11.471 -16.693 26.434 1.00 78.02 88 ALA A C 1
ATOM 626 O O . ALA A 1 112 ? 10.983 -15.557 26.408 1.00 73.63 88 ALA A O 1
ATOM 628 N N . GLY A 1 114 ? 8.881 -15.213 27.715 1.00 64.26 90 GLY A N 1
ATOM 629 C CA . GLY A 1 114 ? 7.610 -15.823 28.100 1.00 69.38 90 GLY A CA 1
ATOM 630 C C . GLY A 1 114 ? 6.572 -14.765 28.370 1.00 68.27 90 GLY A C 1
ATOM 631 O O . GLY A 1 114 ? 5.900 -14.770 29.399 1.00 72.07 90 GLY A O 1
ATOM 632 N N . VAL A 1 115 ? 6.421 -13.883 27.395 1.00 66.44 91 VAL A N 1
ATOM 633 C CA . VAL A 1 115 ? 5.516 -12.751 27.477 1.00 66.04 91 VAL A CA 1
ATOM 634 C C . VAL A 1 115 ? 4.545 -12.797 26.295 1.00 66.57 91 VAL A C 1
ATOM 635 O O . VAL A 1 115 ? 3.992 -11.774 25.897 1.00 59.22 91 VAL A O 1
ATOM 639 N N . SER A 1 116 ? 4.329 -13.998 25.756 1.00 71.22 92 SER A N 1
ATOM 640 C CA . SER A 1 116 ? 3.454 -14.181 24.597 1.00 72.63 92 SER A CA 1
ATOM 641 C C . SER A 1 116 ? 2.008 -13.716 24.823 1.00 70.22 92 SER A C 1
ATOM 642 O O . SER A 1 116 ? 1.327 -13.352 23.869 1.00 68.59 92 SER A O 1
ATOM 645 N N . ASP A 1 117 ? 1.556 -13.722 26.075 1.00 69.80 93 ASP A N 1
ATOM 646 C CA . ASP A 1 117 ? 0.193 -13.299 26.427 1.00 68.45 93 ASP A CA 1
ATOM 647 C C . ASP A 1 117 ? -0.052 -11.810 26.272 1.00 65.66 93 ASP A C 1
ATOM 648 O O . ASP A 1 117 ? -1.175 -11.392 26.026 1.00 65.33 93 ASP A O 1
ATOM 653 N N . ASN A 1 118 ? 1.000 -11.007 26.412 1.00 60.21 94 ASN A N 1
ATOM 654 C CA . ASN A 1 118 ? 0.846 -9.567 26.297 1.00 58.44 94 ASN A CA 1
ATOM 655 C C . ASN A 1 118 ? 1.244 -9.073 24.916 1.00 54.13 94 ASN A C 1
ATOM 656 O O . ASN A 1 118 ? 1.538 -7.902 24.738 1.00 49.87 94 ASN A O 1
ATOM 669 N N . GLN A 1 120 ? 0.584 -9.272 20.498 1.00 47.92 96 GLN A N 1
ATOM 670 C CA . GLN A 1 120 ? -0.221 -9.533 19.321 1.00 48.97 96 GLN A CA 1
ATOM 671 C C . GLN A 1 120 ? 0.667 -9.233 18.115 1.00 46.28 96 GLN A C 1
ATOM 672 O O . GLN A 1 120 ? 1.445 -8.298 18.155 1.00 42.97 96 GLN A O 1
ATOM 678 N N . PHE A 1 121 ? 0.537 -10.004 17.043 1.00 47.43 97 PHE A N 1
ATOM 679 C CA . PHE A 1 121 ? 1.375 -9.803 15.872 1.00 45.20 97 PHE A CA 1
ATOM 680 C C . PHE A 1 121 ? 0.559 -9.540 14.600 1.00 45.70 97 PHE A C 1
ATOM 681 O O . PHE A 1 121 ? -0.489 -10.144 14.400 1.00 50.32 97 PHE A O 1
ATOM 689 N N . ILE A 1 122 ? 1.028 -8.613 13.754 1.00 44.57 98 ILE A N 1
ATOM 690 C CA . ILE A 1 122 ? 0.352 -8.292 12.498 1.00 43.01 98 ILE A CA 1
ATOM 691 C C . ILE A 1 122 ? 1.354 -8.185 11.363 1.00 41.52 98 ILE A C 1
ATOM 692 O O . ILE A 1 122 ? 2.308 -7.406 11.437 1.00 39.12 98 ILE A O 1
ATOM 697 N N . HIS A 1 123 ? 1.108 -8.925 10.292 1.00 42.36 99 HIS A N 1
ATOM 698 C CA . HIS A 1 123 ? 2.010 -8.910 9.151 1.00 43.30 99 HIS A CA 1
ATOM 699 C C . HIS A 1 123 ? 1.524 -7.930 8.097 1.00 41.34 99 HIS A C 1
ATOM 700 O O . HIS A 1 123 ? 0.791 -8.306 7.206 1.00 40.33 99 HIS A O 1
ATOM 707 N N . CYS A 1 124 ? 1.939 -6.668 8.210 1.00 37.51 100 CYS A N 1
ATOM 708 C CA . CYS A 1 124 ? 1.542 -5.637 7.236 1.00 37.68 100 CYS A CA 1
ATOM 709 C C . CYS A 1 124 ? 2.443 -4.413 7.309 1.00 35.59 100 CYS A C 1
ATOM 710 O O . CYS A 1 124 ? 3.244 -4.306 8.228 1.00 34.77 100 CYS A O 1
ATOM 713 N N . ALA A 1 125 ? 2.314 -3.518 6.323 1.00 34.97 101 ALA A N 1
ATOM 714 C CA . ALA A 1 125 ? 3.045 -2.257 6.319 1.00 32.85 101 ALA A CA 1
ATOM 715 C C . ALA A 1 125 ? 2.392 -1.370 7.361 1.00 32.49 101 ALA A C 1
ATOM 716 O O . ALA A 1 125 ? 1.198 -1.502 7.630 1.00 33.68 101 ALA A O 1
ATOM 718 N N . ALA A 1 126 ? 3.163 -0.469 7.972 1.00 30.28 102 ALA A N 1
ATOM 719 C CA . ALA A 1 126 ? 2.624 0.445 8.958 1.00 29.56 102 ALA A CA 1
ATOM 720 C C . ALA A 1 126 ? 1.542 1.290 8.295 1.00 31.33 102 ALA A C 1
ATOM 721 O O . ALA A 1 126 ? 0.574 1.647 8.938 1.00 32.55 102 ALA A O 1
ATOM 723 N N . GLN A 1 127 ? 1.723 1.575 7.003 1.00 32.96 103 GLN A N 1
ATOM 724 C CA . GLN A 1 127 ? 0.781 2.358 6.205 1.00 34.89 103 GLN A CA 1
ATOM 725 C C . GLN A 1 127 ? -0.610 1.722 6.188 1.00 35.79 103 GLN A C 1
ATOM 726 O O . GLN A 1 127 ? -1.616 2.407 6.057 1.00 37.49 103 GLN A O 1
ATOM 732 N N . ASP A 1 128 ? -0.649 0.405 6.301 1.00 35.73 104 ASP A N 1
ATOM 733 C CA . ASP A 1 128 ? -1.885 -0.342 6.236 1.00 37.61 104 ASP A CA 1
ATOM 734 C C . ASP A 1 128 ? -2.369 -0.840 7.588 1.00 36.72 104 ASP A C 1
ATOM 735 O O . ASP A 1 128 ? -3.304 -1.659 7.662 1.00 37.06 104 ASP A O 1
ATOM 740 N N . VAL A 1 129 ? -1.793 -0.336 8.673 1.00 34.16 105 VAL A N 1
ATOM 741 C CA . VAL A 1 129 ? -2.182 -0.864 10.000 1.00 33.68 105 VAL A CA 1
ATOM 742 C C . VAL A 1 129 ? -3.603 -0.582 10.559 1.00 35.80 105 VAL A C 1
ATOM 743 O O . VAL A 1 129 ? -4.131 -1.396 11.324 1.00 35.83 105 VAL A O 1
ATOM 747 N N . ALA A 1 130 ? -4.235 0.527 10.188 1.00 36.73 106 ALA A N 1
ATOM 748 C CA . ALA A 1 130 ? -5.522 0.891 10.797 1.00 39.56 106 ALA A CA 1
ATOM 749 C C . ALA A 1 130 ? -6.583 -0.203 10.753 1.00 44.00 106 ALA A C 1
ATOM 750 O O . ALA A 1 130 ? -7.172 -0.530 11.783 1.00 45.69 106 ALA A O 1
ATOM 752 N N . SER A 1 131 ? -6.770 -0.788 9.574 1.00 48.17 107 SER A N 1
ATOM 753 C CA . SER A 1 131 ? -7.792 -1.833 9.365 1.00 55.52 107 SER A CA 1
ATOM 754 C C . SER A 1 131 ? -7.623 -2.989 10.335 1.00 55.70 107 SER A C 1
ATOM 755 O O . SER A 1 131 ? -8.607 -3.580 10.810 1.00 62.57 107 SER A O 1
ATOM 758 N N . HIS A 1 132 ? -6.366 -3.286 10.638 1.00 45.46 108 HIS A N 1
ATOM 759 C CA . HIS A 1 132 ? -6.012 -4.372 11.534 1.00 46.17 108 HIS A CA 1
ATOM 760 C C . HIS A 1 132 ? -6.171 -4.041 13.025 1.00 45.15 108 HIS A C 1
ATOM 761 O O . HIS A 1 132 ? -5.972 -4.917 13.856 1.00 51.49 108 HIS A O 1
ATOM 768 N N . LEU A 1 133 ? -6.523 -2.805 13.375 1.00 43.43 109 LEU A N 1
ATOM 769 C CA . LEU A 1 133 ? -6.686 -2.429 14.795 1.00 43.18 109 LEU A CA 1
ATOM 770 C C . LEU A 1 133 ? -8.162 -2.340 15.168 1.00 48.54 109 LEU A C 1
ATOM 771 O O . LEU A 1 133 ? -8.952 -1.756 14.435 1.00 48.62 109 LEU A O 1
ATOM 776 N N . GLU A 1 134 ? -8.525 -2.900 16.315 1.00 52.11 110 GLU A N 1
ATOM 777 C CA . GLU A 1 134 ? -9.926 -2.852 16.756 1.00 59.14 110 GLU A CA 1
ATOM 778 C C . GLU A 1 134 ? -10.238 -1.446 17.262 1.00 55.60 110 GLU A C 1
ATOM 779 O O . GLU A 1 134 ? -11.270 -0.868 16.909 1.00 57.43 110 GLU A O 1
ATOM 785 N N . THR A 1 135 ? -9.325 -0.894 18.061 1.00 48.50 111 THR A N 1
ATOM 786 C CA . THR A 1 135 ? -9.479 0.451 18.622 1.00 46.37 111 THR A CA 1
ATOM 787 C C . THR A 1 135 ? -8.175 1.242 18.556 1.00 43.54 111 THR A C 1
ATOM 788 O O . THR A 1 135 ? -7.125 0.678 18.234 1.00 41.29 111 THR A O 1
ATOM 792 N N . PRO A 1 136 ? -8.230 2.557 18.866 1.00 42.45 112 PRO A N 1
ATOM 793 C CA . PRO A 1 136 ? -6.995 3.337 18.885 1.00 38.52 112 PRO A CA 1
ATOM 794 C C . PRO A 1 136 ? -5.984 2.892 19.953 1.00 38.60 112 PRO A C 1
ATOM 795 O O . PRO A 1 136 ? -6.320 2.151 20.880 1.00 37.13 112 PRO A O 1
ATOM 799 N N . VAL A 1 137 ? -4.726 3.290 19.768 1.00 34.55 113 VAL A N 1
ATOM 800 C CA . VAL A 1 137 ? -3.679 2.966 20.763 1.00 32.87 113 VAL A CA 1
ATOM 801 C C . VAL A 1 137 ? -3.265 4.176 21.606 1.00 32.47 113 VAL A C 1
ATOM 802 O O . VAL A 1 137 ? -3.558 5.308 21.260 1.00 31.41 113 VAL A O 1
ATOM 806 N N . ASP A 1 138 ? -2.527 3.928 22.697 1.00 31.17 114 ASP A N 1
ATOM 807 C CA . ASP A 1 138 ? -2.085 4.979 23.616 1.00 31.22 114 ASP A CA 1
ATOM 808 C C . ASP A 1 138 ? -0.675 5.480 23.310 1.00 28.29 114 ASP A C 1
ATOM 809 O O . ASP A 1 138 ? -0.333 6.629 23.559 1.00 28.30 114 ASP A O 1
ATOM 814 N N . LEU A 1 139 ? 0.148 4.569 22.803 1.00 27.37 115 LEU A N 1
ATOM 815 C CA . LEU A 1 139 ? 1.591 4.824 22.532 1.00 26.12 115 LEU A CA 1
ATOM 816 C C . LEU A 1 139 ? 2.022 4.058 21.320 1.00 25.22 115 LEU A C 1
ATOM 817 O O . LEU A 1 139 ? 1.624 2.900 21.114 1.00 26.67 115 LEU A O 1
ATOM 822 N N . ILE A 1 140 ? 2.795 4.738 20.471 1.00 23.62 116 ILE A N 1
ATOM 823 C CA . ILE A 1 140 ? 3.316 4.151 19.259 1.00 24.51 116 ILE A CA 1
ATOM 824 C C . ILE A 1 140 ? 4.846 4.213 19.274 1.00 22.87 116 ILE A C 1
ATOM 825 O O . ILE A 1 140 ? 5.439 5.269 19.600 1.00 22.26 116 ILE A O 1
ATOM 830 N N . LEU A 1 141 ? 5.486 3.067 18.999 1.00 23.63 117 LEU A N 1
ATOM 831 C CA . LEU A 1 141 ? 6.931 2.991 18.858 1.00 22.99 117 LEU A CA 1
ATOM 832 C C . LEU A 1 141 ? 7.183 2.869 17.383 1.00 21.36 117 LEU A C 1
ATOM 833 O O . LEU A 1 141 ? 6.576 2.026 16.715 1.00 23.53 117 LEU A O 1
ATOM 838 N N . PHE A 1 142 ? 8.028 3.760 16.849 1.00 20.89 118 PHE A N 1
ATOM 839 C CA . PHE A 1 142 ? 8.394 3.695 15.441 1.00 18.98 118 PHE A CA 1
ATOM 840 C C . PHE A 1 142 ? 9.910 3.931 15.454 1.00 18.18 118 PHE A C 1
ATOM 841 O O . PHE A 1 142 ? 10.405 5.052 15.312 1.00 18.18 118 PHE A O 1
ATOM 849 N N . HIS A 1 143 ? 10.632 2.843 15.657 1.00 18.69 119 HIS A N 1
ATOM 850 C CA . HIS A 1 143 ? 12.053 2.849 15.882 1.00 18.59 119 HIS A CA 1
ATOM 851 C C . HIS A 1 143 ? 12.883 2.299 14.745 1.00 18.70 119 HIS A C 1
ATOM 852 O O . HIS A 1 143 ? 12.762 1.125 14.388 1.00 20.09 119 HIS A O 1
ATOM 859 N N . ALA A 1 144 ? 13.764 3.140 14.208 1.00 17.38 120 ALA A N 1
ATOM 860 C CA . ALA A 1 144 ? 14.627 2.740 13.144 1.00 16.08 120 ALA A CA 1
ATOM 861 C C . ALA A 1 144 ? 13.908 2.282 11.911 1.00 17.13 120 ALA A C 1
ATOM 862 O O . ALA A 1 144 ? 14.378 1.322 11.255 1.00 19.10 120 ALA A O 1
ATOM 864 N N . VAL A 1 145 ? 12.806 2.969 11.583 1.00 16.60 121 VAL A N 1
ATOM 865 C CA . VAL A 1 145 ? 12.021 2.673 10.395 1.00 17.69 121 VAL A CA 1
ATOM 866 C C . VAL A 1 145 ? 11.917 3.866 9.450 1.00 16.47 121 VAL A C 1
ATOM 867 O O . VAL A 1 145 ? 11.948 3.705 8.207 1.00 16.41 121 VAL A O 1
ATOM 871 N N . LEU A 1 146 ? 11.880 5.079 9.982 1.00 16.02 122 LEU A N 1
ATOM 872 C CA . LEU A 1 146 ? 11.698 6.254 9.128 1.00 15.17 122 LEU A CA 1
ATOM 873 C C . LEU A 1 146 ? 12.747 6.420 8.048 1.00 14.57 122 LEU A C 1
ATOM 874 O O . LEU A 1 146 ? 12.444 6.853 6.937 1.00 14.90 122 LEU A O 1
ATOM 879 N N . GLU A 1 147 ? 13.988 6.027 8.316 1.00 13.70 123 GLU A N 1
ATOM 880 C CA . GLU A 1 147 ? 15.021 6.128 7.360 1.00 13.97 123 GLU A CA 1
ATOM 881 C C . GLU A 1 147 ? 14.932 5.106 6.230 1.00 14.93 123 GLU A C 1
ATOM 882 O O . GLU A 1 147 ? 15.764 5.160 5.307 1.00 15.83 123 GLU A O 1
ATOM 888 N N . TRP A 1 148 ? 13.979 4.200 6.298 1.00 16.15 124 TRP A N 1
ATOM 889 C CA . TRP A 1 148 ? 13.805 3.168 5.266 1.00 17.58 124 TRP A CA 1
ATOM 890 C C . TRP A 1 148 ? 12.641 3.363 4.350 1.00 19.41 124 TRP A C 1
ATOM 891 O O . TRP A 1 148 ? 12.472 2.596 3.406 1.00 24.17 124 TRP A O 1
ATOM 902 N N . VAL A 1 149 ? 11.787 4.319 4.648 1.00 16.46 125 VAL A N 1
ATOM 903 C CA . VAL A 1 149 ? 10.574 4.493 3.867 1.00 17.42 125 VAL A CA 1
ATOM 904 C C . VAL A 1 149 ? 10.631 5.666 2.914 1.00 16.08 125 VAL A C 1
ATOM 905 O O . VAL A 1 149 ? 11.179 6.714 3.212 1.00 16.15 125 VAL A O 1
ATOM 909 N N . ALA A 1 150 ? 10.055 5.465 1.734 1.00 16.67 126 ALA A N 1
ATOM 910 C CA . ALA A 1 150 ? 9.994 6.496 0.717 1.00 16.92 126 ALA A CA 1
ATOM 911 C C . ALA A 1 150 ? 8.938 7.566 0.967 1.00 16.18 126 ALA A C 1
ATOM 912 O O . ALA A 1 150 ? 8.982 8.655 0.335 1.00 15.77 126 ALA A O 1
ATOM 914 N N . ASP A 1 151 ? 8.009 7.283 1.885 1.00 16.25 127 ASP A N 1
ATOM 915 C CA . ASP A 1 151 ? 6.884 8.148 2.188 1.00 17.40 127 ASP A CA 1
ATOM 916 C C . ASP A 1 151 ? 6.810 8.418 3.681 1.00 16.35 127 ASP A C 1
ATOM 917 O O . ASP A 1 151 ? 5.844 8.153 4.334 1.00 16.24 127 ASP A O 1
ATOM 922 N N . PRO A 1 152 ? 7.854 9.023 4.205 1.00 15.26 128 PRO A N 1
ATOM 923 C CA . PRO A 1 152 ? 7.869 9.256 5.665 1.00 15.07 128 PRO A CA 1
ATOM 924 C C . PRO A 1 152 ? 6.764 10.130 6.185 1.00 15.27 128 PRO A C 1
ATOM 925 O O . PRO A 1 152 ? 6.237 9.868 7.264 1.00 15.58 128 PRO A O 1
ATOM 929 N N . ARG A 1 153 ? 6.403 11.177 5.477 1.00 16.05 129 ARG A N 1
ATOM 930 C CA . ARG A 1 153 ? 5.312 12.042 5.977 1.00 16.65 129 ARG A CA 1
ATOM 931 C C . ARG A 1 153 ? 3.976 11.313 5.987 1.00 18.09 129 ARG A C 1
ATOM 932 O O . ARG A 1 153 ? 3.209 11.414 6.952 1.00 18.39 129 ARG A O 1
ATOM 940 N N A SER A 1 154 ? 3.728 10.542 4.947 0.50 18.05 130 SER A N 1
ATOM 941 N N B SER A 1 154 ? 3.707 10.542 4.947 0.50 18.05 130 SER A N 1
ATOM 942 C CA A SER A 1 154 ? 2.502 9.775 4.887 0.50 19.17 130 SER A CA 1
ATOM 943 C CA B SER A 1 154 ? 2.464 9.772 4.905 0.50 19.05 130 SER A CA 1
ATOM 944 C C A SER A 1 154 ? 2.435 8.753 6.010 0.50 20.11 130 SER A C 1
ATOM 945 C C B SER A 1 154 ? 2.422 8.732 6.011 0.50 20.08 130 SER A C 1
ATOM 946 O O A SER A 1 154 ? 1.395 8.587 6.647 0.50 20.61 130 SER A O 1
ATOM 947 O O B SER A 1 154 ? 1.382 8.531 6.638 0.50 20.68 130 SER A O 1
ATOM 952 N N . VAL A 1 155 ? 3.544 8.065 6.274 1.00 19.93 131 VAL A N 1
ATOM 953 C CA . VAL A 1 155 ? 3.516 7.041 7.326 1.00 21.47 131 VAL A CA 1
ATOM 954 C C . VAL A 1 155 ? 3.310 7.694 8.710 1.00 21.38 131 VAL A C 1
ATOM 955 O O . VAL A 1 155 ? 2.558 7.159 9.519 1.00 22.19 131 VAL A O 1
ATOM 959 N N . LEU A 1 156 ? 3.917 8.853 8.965 1.00 19.38 132 LEU A N 1
ATOM 960 C CA . LEU A 1 156 ? 3.699 9.548 10.230 1.00 18.55 132 LEU A CA 1
ATOM 961 C C . LEU A 1 156 ? 2.231 9.896 10.380 1.00 21.32 132 LEU A C 1
ATOM 962 O O . LEU A 1 156 ? 1.648 9.777 11.485 1.00 20.69 132 LEU A O 1
ATOM 967 N N . GLN A 1 157 ? 1.602 10.318 9.280 1.00 21.05 133 GLN A N 1
ATOM 968 C CA . GLN A 1 157 ? 0.155 10.633 9.336 1.00 24.92 133 GLN A CA 1
ATOM 969 C C . GLN A 1 157 ? -0.712 9.394 9.669 1.00 23.91 133 GLN A C 1
ATOM 970 O O . GLN A 1 157 ? -1.657 9.467 10.443 1.00 25.80 133 GLN A O 1
ATOM 976 N N . THR A 1 158 ? -0.375 8.235 9.142 1.00 23.14 134 THR A N 1
ATOM 977 C CA . THR A 1 158 ? -1.098 7.037 9.445 1.00 23.88 134 THR A CA 1
ATOM 978 C C . THR A 1 158 ? -0.977 6.712 10.946 1.00 23.81 134 THR A C 1
ATOM 979 O O . THR A 1 158 ? -1.913 6.305 11.584 1.00 24.33 134 THR A O 1
ATOM 983 N N . LEU A 1 159 ? 0.223 6.884 11.486 1.00 22.29 135 LEU A N 1
ATOM 984 C CA . LEU A 1 159 ? 0.468 6.638 12.911 1.00 22.68 135 LEU A CA 1
ATOM 985 C C . LEU A 1 159 ? -0.380 7.615 13.747 1.00 23.04 135 LEU A C 1
ATOM 986 O O . LEU A 1 159 ? -1.051 7.223 14.709 1.00 25.07 135 LEU A O 1
ATOM 991 N N . TRP A 1 160 ? -0.413 8.871 13.337 1.00 22.06 136 TRP A N 1
ATOM 992 C CA . TRP A 1 160 ? -1.288 9.835 14.029 1.00 23.33 136 TRP A CA 1
ATOM 993 C C . TRP A 1 160 ? -2.714 9.367 14.009 1.00 26.90 136 TRP A C 1
ATOM 994 O O . TRP A 1 160 ? -3.410 9.424 15.021 1.00 27.06 136 TRP A O 1
ATOM 1005 N N . SER A 1 161 ? -3.132 8.808 12.878 1.00 26.75 137 SER A N 1
ATOM 1006 C CA . SER A 1 161 ? -4.538 8.433 12.698 1.00 27.22 137 SER A CA 1
ATOM 1007 C C . SER A 1 161 ? -5.021 7.288 13.559 1.00 28.14 137 SER A C 1
ATOM 1008 O O . SER A 1 161 ? -6.221 7.178 13.815 1.00 32.30 137 SER A O 1
ATOM 1011 N N . VAL A 1 162 ? -4.114 6.483 14.068 1.00 26.65 138 VAL A N 1
ATOM 1012 C CA . VAL A 1 162 ? -4.456 5.316 14.896 1.00 27.85 138 VAL A CA 1
ATOM 1013 C C . VAL A 1 162 ? -4.124 5.540 16.357 1.00 29.22 138 VAL A C 1
ATOM 1014 O O . VAL A 1 162 ? -4.281 4.647 17.194 1.00 32.58 138 VAL A O 1
ATOM 1018 N N . LEU A 1 163 ? -3.726 6.757 16.679 1.00 29.49 139 LEU A N 1
ATOM 1019 C CA . LEU A 1 163 ? -3.346 7.107 18.034 1.00 30.82 139 LEU A CA 1
ATOM 1020 C C . LEU A 1 163 ? -4.460 7.923 18.673 1.00 30.24 139 LEU A C 1
ATOM 1021 O O . LEU A 1 163 ? -5.031 8.789 18.033 1.00 29.41 139 LEU A O 1
ATOM 1026 N N . ARG A 1 164 ? -4.738 7.699 19.958 1.00 32.66 140 ARG A N 1
ATOM 1027 C CA . ARG A 1 164 ? -5.784 8.452 20.606 1.00 32.27 140 ARG A CA 1
ATOM 1028 C C . ARG A 1 164 ? -5.328 9.880 20.895 1.00 32.69 140 ARG A C 1
ATOM 1029 O O . ARG A 1 164 ? -4.117 10.124 21.004 1.00 31.27 140 ARG A O 1
ATOM 1037 N N . PRO A 1 165 ? -6.290 10.837 20.994 1.00 34.19 141 PRO A N 1
ATOM 1038 C CA . PRO A 1 165 ? -5.935 12.199 21.406 1.00 32.84 141 PRO A CA 1
ATOM 1039 C C . PRO A 1 165 ? -5.237 12.058 22.766 1.00 32.87 141 PRO A C 1
ATOM 1040 O O . PRO A 1 165 ? -5.684 11.280 23.621 1.00 33.11 141 PRO A O 1
ATOM 1044 N N . GLY A 1 166 ? -4.123 12.758 22.927 1.00 31.04 142 GLY A N 1
ATOM 1045 C CA . GLY A 1 166 ? -3.359 12.712 24.142 1.00 30.77 142 GLY A CA 1
ATOM 1046 C C . GLY A 1 166 ? -2.311 11.612 24.124 1.00 30.34 142 GLY A C 1
ATOM 1047 O O . GLY A 1 166 ? -1.545 11.508 25.066 1.00 31.20 142 GLY A O 1
ATOM 1048 N N . GLY A 1 167 ?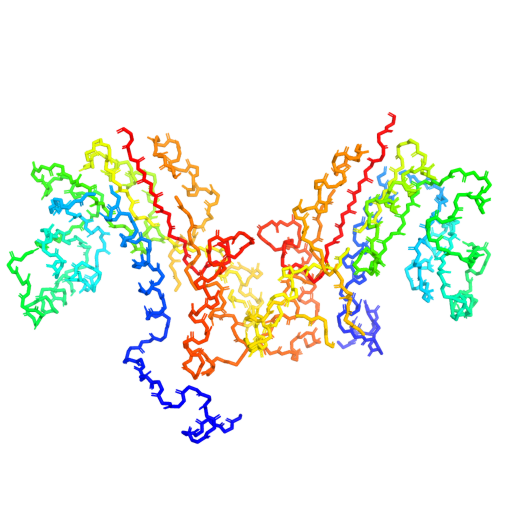 -2.296 10.792 23.070 1.00 30.08 143 GLY A N 1
ATOM 1049 C CA . GLY A 1 167 ? -1.344 9.702 22.950 1.00 28.90 143 GLY A CA 1
ATOM 1050 C C . GLY A 1 167 ? 0.023 10.184 22.537 1.00 27.19 143 GLY A C 1
ATOM 1051 O O . GLY A 1 167 ? 0.225 11.364 22.201 1.00 27.05 143 GLY A O 1
ATOM 1052 N N . VAL A 1 168 ? 0.971 9.275 22.629 1.00 25.03 144 VAL A N 1
ATOM 1053 C CA . VAL A 1 168 ? 2.364 9.610 22.372 1.00 24.19 144 VAL A CA 1
ATOM 1054 C C . VAL A 1 168 ? 2.983 8.768 21.320 1.00 23.15 144 VAL A C 1
ATOM 1055 O O . VAL A 1 168 ? 2.759 7.557 21.235 1.00 23.27 144 VAL A O 1
ATOM 1059 N N . LEU A 1 169 ? 3.804 9.444 20.530 1.00 22.07 145 LEU A N 1
ATOM 1060 C CA . LEU A 1 169 ? 4.666 8.812 19.546 1.00 21.37 145 LEU A CA 1
ATOM 1061 C C . LEU A 1 169 ? 6.109 8.842 20.031 1.00 21.35 145 LEU A C 1
ATOM 1062 O O . LEU A 1 169 ? 6.630 9.909 20.438 1.00 21.25 145 LEU A O 1
ATOM 1067 N N . SER A 1 170 ? 6.741 7.654 20.030 1.00 20.15 146 SER A N 1
ATOM 1068 C CA . SER A 1 170 ? 8.148 7.467 20.344 1.00 19.81 146 SER A CA 1
ATOM 1069 C C . SER A 1 170 ? 8.819 7.188 18.998 1.00 18.27 146 SER A C 1
ATOM 1070 O O . SER A 1 170 ? 8.737 6.092 18.497 1.00 18.16 146 SER A O 1
ATOM 1073 N N . LEU A 1 171 ? 9.482 8.198 18.429 1.00 18.17 147 LEU A N 1
ATOM 1074 C CA . LEU A 1 171 ? 10.078 8.119 17.111 1.00 16.82 147 LEU A CA 1
ATOM 1075 C C . LEU A 1 171 ? 11.592 8.098 17.195 1.00 16.84 147 LEU A C 1
ATOM 1076 O O . LEU A 1 171 ? 12.147 9.032 17.730 1.00 17.86 147 LEU A O 1
ATOM 1089 N N . PHE A 1 173 ? 14.910 7.791 14.794 1.00 15.00 149 PHE A N 1
ATOM 1090 C CA . PHE A 1 173 ? 15.346 7.764 13.408 1.00 14.74 149 PHE A CA 1
ATOM 1091 C C . PHE A 1 173 ? 16.842 7.906 13.292 1.00 14.57 149 PHE A C 1
ATOM 1092 O O . PHE A 1 173 ? 17.520 8.492 14.135 1.00 13.73 149 PHE A O 1
ATOM 1100 N N . TYR A 1 174 ? 17.352 7.278 12.251 1.00 13.71 150 TYR A N 1
ATOM 1101 C CA . TYR A 1 174 ? 18.794 7.298 11.878 1.00 13.58 150 TYR A CA 1
ATOM 1102 C C . TYR A 1 174 ? 19.140 8.705 11.369 1.00 13.92 150 TYR A C 1
ATOM 1103 O O . TYR A 1 174 ? 18.504 9.240 10.452 1.00 12.74 150 TYR A O 1
ATOM 1112 N N . ASN A 1 175 ? 20.133 9.296 12.015 1.00 12.72 151 ASN A N 1
ATOM 1113 C CA . ASN A 1 175 ? 20.487 10.699 11.836 1.00 12.74 151 ASN A CA 1
ATOM 1114 C C . ASN A 1 175 ? 21.616 10.932 10.847 1.00 11.87 151 ASN A C 1
ATOM 1115 O O . ASN A 1 175 ? 22.712 10.404 11.035 1.00 11.99 151 ASN A O 1
ATOM 1120 N N . ALA A 1 176 ? 21.313 11.666 9.791 1.00 12.38 152 ALA A N 1
ATOM 1121 C CA . ALA A 1 176 ? 22.280 12.000 8.762 1.00 12.11 152 ALA A CA 1
ATOM 1122 C C . ALA A 1 176 ? 23.540 12.636 9.330 1.00 13.37 152 ALA A C 1
ATOM 1123 O O . ALA A 1 176 ? 24.656 12.401 8.845 1.00 13.15 152 ALA A O 1
ATOM 1125 N N . HIS A 1 177 ? 23.410 13.454 10.358 1.00 13.79 153 HIS A N 1
ATOM 1126 C CA . HIS A 1 177 ? 24.598 14.111 10.922 1.00 14.01 153 HIS A CA 1
ATOM 1127 C C . HIS A 1 177 ? 25.522 13.171 11.631 1.00 14.32 153 HIS A C 1
ATOM 1128 O O . HIS A 1 177 ? 26.762 13.329 11.590 1.00 14.03 153 HIS A O 1
ATOM 1135 N N . GLY A 1 178 ? 24.930 12.207 12.339 1.00 15.02 154 GLY A N 1
ATOM 1136 C CA . GLY A 1 178 ? 25.689 11.197 13.012 1.00 13.34 154 GLY A CA 1
ATOM 1137 C C . GLY A 1 178 ? 26.410 10.371 11.965 1.00 13.67 154 GLY A C 1
ATOM 1138 O O . GLY A 1 178 ? 27.548 9.933 12.194 1.00 13.63 154 GLY A O 1
ATOM 1139 N N . LEU A 1 179 ? 25.782 10.062 10.845 1.00 12.92 155 LEU A N 1
ATOM 1140 C CA . LEU A 1 179 ? 26.417 9.296 9.806 1.00 13.41 155 LEU A CA 1
ATOM 1141 C C . LEU A 1 179 ? 27.655 10.063 9.252 1.00 12.23 155 LEU A C 1
ATOM 1142 O O . LEU A 1 179 ? 28.704 9.493 8.992 1.00 13.79 155 LEU A O 1
ATOM 1147 N N . LEU A 1 180 ? 27.470 11.333 9.039 1.00 12.34 156 LEU A N 1
ATOM 1148 C CA . LEU A 1 180 ? 28.511 12.187 8.497 1.00 11.63 156 LEU A CA 1
ATOM 1149 C C . LEU A 1 180 ? 29.671 12.243 9.470 1.00 12.11 156 LEU A C 1
ATOM 1150 O O . LEU A 1 180 ? 30.851 12.031 9.110 1.00 12.92 156 LEU A O 1
ATOM 1163 N N . HIS A 1 182 ? 30.404 10.125 11.898 1.00 13.98 158 HIS A N 1
ATOM 1164 C CA . HIS A 1 182 ? 31.013 8.816 11.995 1.00 14.15 158 HIS A CA 1
ATOM 1165 C C . HIS A 1 182 ? 32.038 8.615 10.871 1.00 13.78 158 HIS A C 1
ATOM 1166 O O . HIS A 1 182 ? 33.153 8.147 11.109 1.00 14.32 158 HIS A O 1
ATOM 1173 N N . ASN A 1 183 ? 31.616 8.915 9.653 1.00 13.36 159 ASN A N 1
ATOM 1174 C CA . ASN A 1 183 ? 32.485 8.785 8.487 1.00 12.90 159 ASN A CA 1
ATOM 1175 C C . ASN A 1 183 ? 33.688 9.693 8.530 1.00 12.98 159 ASN A C 1
ATOM 1176 O O . ASN A 1 183 ? 34.768 9.303 8.162 1.00 14.73 159 ASN A O 1
ATOM 1189 N N . VAL A 1 185 ? 35.128 10.987 11.242 1.00 13.07 161 VAL A N 1
ATOM 1190 C CA . VAL A 1 185 ? 36.025 10.488 12.284 1.00 13.51 161 VAL A CA 1
ATOM 1191 C C . VAL A 1 185 ? 36.850 9.273 11.828 1.00 14.01 161 VAL A C 1
ATOM 1192 O O . VAL A 1 185 ? 38.079 9.184 12.118 1.00 15.11 161 VAL A O 1
ATOM 1196 N N . ALA A 1 186 ? 36.182 8.437 11.054 1.00 14.70 162 ALA A N 1
ATOM 1197 C CA . ALA A 1 186 ? 36.778 7.219 10.477 1.00 16.50 162 ALA A CA 1
ATOM 1198 C C . ALA A 1 186 ? 37.706 7.486 9.266 1.00 16.22 162 ALA A C 1
ATOM 1199 O O . ALA A 1 186 ? 38.403 6.545 8.773 1.00 17.97 162 ALA A O 1
ATOM 1201 N N . GLY A 1 187 ? 37.819 8.732 8.820 1.00 14.51 163 GLY A N 1
ATOM 1202 C CA . GLY A 1 187 ? 38.657 9.061 7.704 1.00 15.17 163 GLY A CA 1
ATOM 1203 C C . GLY A 1 187 ? 38.122 8.715 6.338 1.00 15.09 163 GLY A C 1
ATOM 1204 O O . GLY A 1 187 ? 38.921 8.642 5.359 1.00 16.43 163 GLY A O 1
ATOM 1205 N N . ASN A 1 188 ? 36.828 8.487 6.247 1.00 14.90 164 ASN A N 1
ATOM 1206 C CA . ASN A 1 188 ? 36.203 8.119 4.959 1.00 14.69 164 ASN A CA 1
ATOM 1207 C C . ASN A 1 188 ? 35.838 9.409 4.219 1.00 14.73 164 ASN A C 1
ATOM 1208 O O . ASN A 1 188 ? 34.664 9.673 3.905 1.00 14.85 164 ASN A O 1
ATOM 1213 N N . PHE A 1 189 ? 36.875 10.164 3.849 1.00 14.94 165 PHE A N 1
ATOM 1214 C CA . PHE A 1 189 ? 36.639 11.503 3.283 1.00 15.04 165 PHE A CA 1
ATOM 1215 C C . PHE A 1 189 ? 36.050 11.461 1.882 1.00 14.66 165 PHE A C 1
ATOM 1216 O O . PHE A 1 189 ? 35.140 12.255 1.552 1.00 15.99 165 PHE A O 1
ATOM 1224 N N . ASP A 1 190 ? 36.453 10.491 1.086 1.00 16.13 166 ASP A N 1
ATOM 1225 C CA . ASP A 1 190 ? 35.927 10.436 -0.284 1.00 17.70 166 ASP A CA 1
ATOM 1226 C C . ASP A 1 190 ? 34.434 10.099 -0.252 1.00 16.17 166 ASP A C 1
ATOM 1227 O O . ASP A 1 190 ? 33.693 10.624 -1.045 1.00 16.01 166 ASP A O 1
ATOM 1232 N N . TYR A 1 191 ? 34.022 9.241 0.671 1.00 16.32 167 TYR A N 1
ATOM 1233 C CA . TYR A 1 191 ? 32.647 8.893 0.799 1.00 15.76 167 TYR A CA 1
ATOM 1234 C C . TYR A 1 191 ? 31.822 10.121 1.212 1.00 14.59 167 TYR A C 1
ATOM 1235 O O . TYR A 1 191 ? 30.738 10.383 0.631 1.00 14.74 167 TYR A O 1
ATOM 1244 N N . VAL A 1 192 ? 32.287 10.876 2.173 1.00 14.23 168 VAL A N 1
ATOM 1245 C CA . VAL A 1 192 ? 31.563 12.085 2.583 1.00 13.89 168 VAL A CA 1
ATOM 1246 C C . VAL A 1 192 ? 31.557 13.118 1.461 1.00 13.36 168 VAL A C 1
ATOM 1247 O O . VAL A 1 192 ? 30.535 13.727 1.170 1.00 14.07 168 VAL A O 1
ATOM 1251 N N . GLN A 1 193 ? 32.676 13.282 0.786 1.00 12.92 169 GLN A N 1
ATOM 1252 C CA . GLN A 1 193 ? 32.763 14.213 -0.331 1.00 13.83 169 GLN A CA 1
ATOM 1253 C C . GLN A 1 193 ? 31.697 13.929 -1.382 1.00 14.17 169 GLN A C 1
ATOM 1254 O O . GLN A 1 193 ? 31.110 14.862 -1.972 1.00 15.83 169 GLN A O 1
ATOM 1260 N N . ALA A 1 194 ? 31.447 12.650 -1.659 1.00 14.52 170 ALA A N 1
ATOM 1261 C CA . ALA A 1 194 ? 30.494 12.198 -2.640 1.00 15.43 170 ALA A CA 1
ATOM 1262 C C . ALA A 1 194 ? 29.066 12.286 -2.151 1.00 14.89 170 ALA A C 1
ATOM 1263 O O . ALA A 1 194 ? 28.135 11.988 -2.952 1.00 18.41 170 ALA A O 1
ATOM 1265 N N . GLY A 1 195 ? 28.877 12.654 -0.900 1.00 15.02 171 GLY A N 1
ATOM 1266 C CA . GLY A 1 195 ? 27.522 12.792 -0.372 1.00 15.48 171 GLY A CA 1
ATOM 1267 C C . GLY A 1 195 ? 26.936 11.524 0.206 1.00 15.86 171 GLY A C 1
ATOM 1268 O O . GLY A 1 195 ? 25.712 11.400 0.332 1.00 16.75 171 GLY A O 1
ATOM 1277 N N . PRO A 1 197 ? 26.459 8.321 -0.867 1.00 15.45 173 PRO A N 1
ATOM 1278 C CA . PRO A 1 197 ? 25.478 7.555 -1.617 1.00 17.52 173 PRO A CA 1
ATOM 1279 C C . PRO A 1 197 ? 25.337 6.132 -1.004 1.00 20.23 173 PRO A C 1
ATOM 1280 O O . PRO A 1 197 ? 26.287 5.560 -0.539 1.00 22.05 173 PRO A O 1
ATOM 1284 N N . LYS A 1 198 ? 24.141 5.551 -1.016 1.00 22.54 174 LYS A N 1
ATOM 1285 C CA . LYS A 1 198 ? 23.971 4.254 -0.386 1.00 26.56 174 LYS A CA 1
ATOM 1286 C C . LYS A 1 198 ? 24.879 3.203 -1.037 1.00 30.82 174 LYS A C 1
ATOM 1287 O O . LYS A 1 198 ? 24.869 3.064 -2.254 1.00 34.35 174 LYS A O 1
ATOM 1293 N N . LYS A 1 199 ? 25.702 2.523 -0.253 1.00 35.91 175 LYS A N 1
ATOM 1294 C CA . LYS A 1 199 ? 26.569 1.490 -0.845 1.00 41.50 175 LYS A CA 1
ATOM 1295 C C . LYS A 1 199 ? 26.535 0.262 0.029 1.00 43.11 175 LYS A C 1
ATOM 1296 O O . LYS A 1 199 ? 26.214 0.370 1.209 1.00 39.05 175 LYS A O 1
ATOM 1302 N N . LEU A 1 204 ? 22.631 -3.096 5.843 1.00 52.05 180 LEU A N 1
ATOM 1303 C CA . LEU A 1 204 ? 22.784 -2.196 6.994 1.00 46.74 180 LEU A CA 1
ATOM 1304 C C . LEU A 1 204 ? 22.993 -0.727 6.622 1.00 41.50 180 LEU A C 1
ATOM 1305 O O . LEU A 1 204 ? 23.499 0.055 7.455 1.00 38.75 180 LEU A O 1
ATOM 1310 N N . SER A 1 205 ? 22.629 -0.362 5.383 1.00 36.29 181 SER A N 1
ATOM 1311 C CA . SER A 1 205 ? 22.716 1.037 4.943 1.00 28.88 181 SER A CA 1
ATOM 1312 C C . SER A 1 205 ? 21.314 1.567 4.642 1.00 24.27 181 SER A C 1
ATOM 1313 O O . SER A 1 205 ? 20.766 1.322 3.581 1.00 26.53 181 SER A O 1
ATOM 1316 N N . PRO A 1 206 ? 20.720 2.262 5.612 1.00 22.24 182 PRO A N 1
ATOM 1317 C CA . PRO A 1 206 ? 19.400 2.794 5.324 1.00 20.42 182 PRO A CA 1
ATOM 1318 C C . PRO A 1 206 ? 19.421 3.656 4.076 1.00 17.50 182 PRO A C 1
ATOM 1319 O O . PRO A 1 206 ? 20.346 4.454 3.910 1.00 17.20 182 PRO A O 1
ATOM 1323 N N . ASP A 1 207 ? 18.344 3.652 3.294 1.00 16.78 183 ASP A N 1
ATOM 1324 C CA . ASP A 1 207 ? 18.328 4.453 2.087 1.00 17.34 183 ASP A CA 1
ATOM 1325 C C . ASP A 1 207 ? 18.272 5.955 2.365 1.00 14.74 183 ASP A C 1
ATOM 1326 O O . ASP A 1 207 ? 18.952 6.771 1.666 1.00 15.33 183 ASP A O 1
ATOM 1331 N N . TYR A 1 208 ? 17.641 6.310 3.473 1.00 13.89 184 TYR A N 1
ATOM 1332 C CA . TYR A 1 208 ? 17.304 7.719 3.719 1.00 13.58 184 TYR A CA 1
ATOM 1333 C C . TYR A 1 208 ? 17.548 8.227 5.135 1.00 13.21 184 TYR A C 1
ATOM 1334 O O . TYR A 1 208 ? 16.638 8.549 5.882 1.00 13.34 184 TYR A O 1
ATOM 1343 N N . PRO A 1 209 ? 18.807 8.255 5.542 1.00 12.62 185 PRO A N 1
ATOM 1344 C CA . PRO A 1 209 ? 19.142 8.935 6.816 1.00 12.79 185 PRO A CA 1
ATOM 1345 C C . PRO A 1 209 ? 18.505 10.327 6.802 1.00 12.90 185 PRO A C 1
ATOM 1346 O O . PRO A 1 209 ? 18.447 11.002 5.772 1.00 12.74 185 PRO A O 1
ATOM 1350 N N . ARG A 1 210 ? 17.982 10.690 7.974 1.00 12.37 186 ARG A N 1
ATOM 1351 C CA . ARG A 1 210 ? 17.174 11.881 8.123 1.00 12.94 186 ARG A CA 1
ATOM 1352 C C . ARG A 1 210 ? 17.880 13.043 8.755 1.00 13.43 186 ARG A C 1
ATOM 1353 O O . ARG A 1 210 ? 18.707 12.894 9.655 1.00 12.17 186 ARG A O 1
ATOM 1361 N N . ASP A 1 211 ? 17.437 14.230 8.319 1.00 12.78 187 ASP A N 1
ATOM 1362 C CA . ASP A 1 211 ? 17.896 15.521 8.847 1.00 12.82 187 ASP A CA 1
ATOM 1363 C C . ASP A 1 211 ? 16.967 15.862 10.011 1.00 12.28 187 ASP A C 1
ATOM 1364 O O . ASP A 1 211 ? 15.787 16.089 9.807 1.00 12.73 187 ASP A O 1
ATOM 1369 N N . PRO A 1 212 ? 17.479 15.883 11.257 1.00 12.43 188 PRO A N 1
ATOM 1370 C CA . PRO A 1 212 ? 16.580 16.163 12.369 1.00 13.72 188 PRO A CA 1
ATOM 1371 C C . PRO A 1 212 ? 15.826 17.454 12.273 1.00 14.05 188 PRO A C 1
ATOM 1372 O O . PRO A 1 212 ? 14.652 17.486 12.649 1.00 14.79 188 PRO A O 1
ATOM 1376 N N . THR A 1 213 ? 16.400 18.491 11.728 1.00 14.41 189 THR A N 1
ATOM 1377 C CA . THR A 1 213 ? 15.668 19.773 11.573 1.00 16.55 189 THR A CA 1
ATOM 1378 C C . THR A 1 213 ? 14.463 19.569 10.695 1.00 16.40 189 THR A C 1
ATOM 1379 O O . THR A 1 213 ? 13.309 20.065 10.994 1.00 18.51 189 THR A O 1
ATOM 1383 N N . GLN A 1 214 ? 14.610 18.758 9.660 1.00 14.87 190 GLN A N 1
ATOM 1384 C CA . GLN A 1 214 ? 13.460 18.445 8.807 1.00 15.61 190 GLN A CA 1
ATOM 1385 C C . GLN A 1 214 ? 12.443 17.561 9.516 1.00 16.18 190 GLN A C 1
ATOM 1386 O O . GLN A 1 214 ? 11.282 17.856 9.450 1.00 16.50 190 GLN A O 1
ATOM 1392 N N . VAL A 1 215 ? 12.867 16.520 10.219 1.00 14.35 191 VAL A N 1
ATOM 1393 C CA . VAL A 1 215 ? 11.912 15.662 10.934 1.00 14.91 191 VAL A CA 1
ATOM 1394 C C . VAL A 1 215 ? 11.094 16.448 11.939 1.00 14.51 191 VAL A C 1
ATOM 1395 O O . VAL A 1 215 ? 9.869 16.260 12.029 1.00 15.00 191 VAL A O 1
ATOM 1399 N N . TYR A 1 216 ? 11.733 17.361 12.655 1.00 15.69 192 TYR A N 1
ATOM 1400 C CA . TYR A 1 216 ? 10.988 18.160 13.633 1.00 15.57 192 TYR A CA 1
ATOM 1401 C C . TYR A 1 216 ? 9.913 18.977 12.950 1.00 16.92 192 TYR A C 1
ATOM 1402 O O . TYR A 1 216 ? 8.803 19.055 13.429 1.00 18.78 192 TYR A O 1
ATOM 1411 N N A LEU A 1 217 ? 10.263 19.556 11.815 0.50 17.51 193 LEU A N 1
ATOM 1412 N N B LEU A 1 217 ? 10.258 19.584 11.821 0.50 18.33 193 LEU A N 1
ATOM 1413 C CA A LEU A 1 217 ? 9.310 20.348 11.041 0.50 18.18 193 LEU A CA 1
ATOM 1414 C CA B LEU A 1 217 ? 9.280 20.372 11.052 0.50 19.55 193 LEU A CA 1
ATOM 1415 C C A LEU A 1 217 ? 8.137 19.480 10.600 0.50 18.30 193 LEU A C 1
ATOM 1416 C C B LEU A 1 217 ? 8.127 19.491 10.575 0.50 19.03 193 LEU A C 1
ATOM 1417 O O A LEU A 1 217 ? 6.963 19.877 10.686 0.50 18.42 193 LEU A O 1
ATOM 1418 O O B LEU A 1 217 ? 6.956 19.903 10.590 0.50 18.96 193 LEU A O 1
ATOM 1427 N N . TRP A 1 218 ? 8.447 18.295 10.088 1.00 18.68 194 TRP A N 1
ATOM 1428 C CA . TRP A 1 218 ? 7.426 17.385 9.652 1.00 17.82 194 TRP A CA 1
ATOM 1429 C C . TRP A 1 218 ? 6.442 17.113 10.800 1.00 19.21 194 TRP A C 1
ATOM 1430 O O . TRP A 1 218 ? 5.211 17.124 10.623 1.00 19.20 194 TRP A O 1
ATOM 1441 N N . LEU A 1 219 ? 6.970 16.853 11.988 1.00 18.00 195 LEU A N 1
ATOM 1442 C CA . LEU A 1 219 ? 6.097 16.579 13.144 1.00 18.43 195 LEU A CA 1
ATOM 1443 C C . LEU A 1 219 ? 5.256 17.792 13.504 1.00 19.70 195 LEU A C 1
ATOM 1444 O O . LEU A 1 219 ? 4.024 17.694 13.669 1.00 20.59 195 LEU A O 1
ATOM 1449 N N . GLU A 1 220 ? 5.898 18.940 13.537 1.00 20.26 196 GLU A N 1
ATOM 1450 C CA . GLU A 1 220 ? 5.196 20.175 13.956 1.00 23.11 196 GLU A CA 1
ATOM 1451 C C . GLU A 1 220 ? 4.173 20.606 12.953 1.00 22.19 196 GLU A C 1
ATOM 1452 O O . GLU A 1 220 ? 3.058 21.009 13.324 1.00 23.44 196 GLU A O 1
ATOM 1458 N N . GLU A 1 221 ? 4.483 20.516 11.679 1.00 20.59 197 GLU A N 1
ATOM 1459 C CA . GLU A 1 221 ? 3.462 20.903 10.675 1.00 22.51 197 GLU A CA 1
ATOM 1460 C C . GLU A 1 221 ? 2.296 20.007 10.688 1.00 24.19 197 GLU A C 1
ATOM 1461 O O . GLU A 1 221 ? 1.172 20.454 10.323 1.00 25.26 197 GLU A O 1
ATOM 1467 N N . ALA A 1 222 ? 2.478 18.762 11.087 1.00 23.08 198 ALA A N 1
ATOM 1468 C CA . ALA A 1 222 ? 1.388 17.795 11.127 1.00 24.77 198 ALA A CA 1
ATOM 1469 C C . ALA A 1 222 ? 0.554 17.861 12.422 1.00 24.86 198 ALA A C 1
ATOM 1470 O O . ALA A 1 222 ? -0.425 17.133 12.572 1.00 28.75 198 ALA A O 1
ATOM 1472 N N . GLY A 1 223 ? 0.978 18.685 13.368 1.00 23.67 199 GLY A N 1
ATOM 1473 C CA . GLY A 1 223 ? 0.224 18.923 14.602 1.00 26.50 199 GLY A CA 1
ATOM 1474 C C . GLY A 1 223 ? 0.734 18.266 15.866 1.00 25.75 199 GLY A C 1
ATOM 1475 O O . GLY A 1 223 ? 0.130 18.396 16.913 1.00 28.02 199 GLY A O 1
ATOM 1476 N N . TRP A 1 224 ? 1.831 17.530 15.766 1.00 24.37 200 TRP A N 1
ATOM 1477 C CA . TRP A 1 224 ? 2.404 16.906 16.958 1.00 23.13 200 TRP A CA 1
ATOM 1478 C C . TRP A 1 224 ? 3.047 17.964 17.850 1.00 24.62 200 TRP A C 1
ATOM 1479 O O . TRP A 1 224 ? 3.568 18.966 17.355 1.00 25.00 200 TRP A O 1
ATOM 1490 N N A GLN A 1 225 ? 3.049 17.707 19.160 0.50 24.87 201 GLN A N 1
ATOM 1491 N N B GLN A 1 225 ? 3.026 17.734 19.168 0.50 25.20 201 GLN A N 1
ATOM 1492 C CA A GLN A 1 225 ? 3.675 18.572 20.140 0.50 25.61 201 GLN A CA 1
ATOM 1493 C CA B GLN A 1 225 ? 3.660 18.608 20.153 0.50 26.32 201 GLN A CA 1
ATOM 1494 C C A GLN A 1 225 ? 4.930 17.867 20.573 0.50 24.30 201 GLN A C 1
ATOM 1495 C C B GLN A 1 225 ? 4.924 17.903 20.617 0.50 24.64 201 GLN A C 1
ATOM 1496 O O A GLN A 1 225 ? 4.872 16.825 21.220 0.50 24.92 201 GLN A O 1
ATOM 1497 O O B GLN A 1 225 ? 4.866 16.909 21.338 0.50 25.10 201 GLN A O 1
ATOM 1508 N N . ILE A 1 226 ? 6.079 18.416 20.232 1.00 24.41 202 ILE A N 1
ATOM 1509 C CA . ILE A 1 226 ? 7.314 17.732 20.604 1.00 24.84 202 ILE A CA 1
ATOM 1510 C C . ILE A 1 226 ? 7.540 17.863 22.091 1.00 24.67 202 ILE A C 1
ATOM 1511 O O . ILE A 1 226 ? 7.381 18.953 22.641 1.00 28.51 202 ILE A O 1
ATOM 1524 N N . GLY A 1 228 ? 10.249 15.835 23.801 1.00 21.18 204 GLY A N 1
ATOM 1525 C CA . GLY A 1 228 ? 11.676 15.647 24.107 1.00 19.64 204 GLY A CA 1
ATOM 1526 C C . GLY A 1 228 ? 12.456 15.198 22.891 1.00 17.78 204 GLY A C 1
ATOM 1527 O O . GLY A 1 228 ? 11.867 14.684 21.934 1.00 19.19 204 GLY A O 1
ATOM 1528 N N . LYS A 1 229 ? 13.747 15.489 22.919 1.00 16.98 205 LYS A N 1
ATOM 1529 C CA . LYS A 1 229 ? 14.701 15.135 21.846 1.00 15.64 205 LYS A CA 1
ATOM 1530 C C . LYS A 1 229 ? 15.974 14.601 22.498 1.00 16.09 205 LYS A C 1
ATOM 1531 O O . LYS A 1 229 ? 16.547 15.238 23.400 1.00 15.97 205 LYS A O 1
ATOM 1537 N N . THR A 1 230 ? 16.337 13.387 22.105 1.00 14.94 206 THR A N 1
ATOM 1538 C CA . THR A 1 230 ? 17.488 12.776 22.707 1.00 15.50 206 THR A CA 1
ATOM 1539 C C . THR A 1 230 ? 18.424 12.178 21.652 1.00 15.14 206 THR A C 1
ATOM 1540 O O . THR A 1 230 ? 17.965 11.508 20.738 1.00 16.07 206 THR A O 1
ATOM 1544 N N . GLY A 1 231 ? 19.706 12.474 21.718 1.00 14.43 207 GLY A N 1
ATOM 1545 C CA . GLY A 1 231 ? 20.677 11.824 20.846 1.00 13.23 207 GLY A CA 1
ATOM 1546 C C . GLY A 1 231 ? 21.044 10.457 21.407 1.00 13.98 207 GLY A C 1
ATOM 1547 O O . GLY A 1 231 ? 21.263 10.292 22.613 1.00 15.55 207 GLY A O 1
ATOM 1548 N N . VAL A 1 232 ? 20.987 9.430 20.555 1.00 13.90 208 VAL A N 1
ATOM 1549 C CA . VAL A 1 232 ? 21.296 8.052 20.891 1.00 13.88 208 VAL A CA 1
ATOM 1550 C C . VAL A 1 232 ? 22.646 7.661 20.302 1.00 14.45 208 VAL A C 1
ATOM 1551 O O . VAL A 1 232 ? 22.796 7.467 19.094 1.00 14.65 208 VAL A O 1
ATOM 1555 N N . ARG A 1 233 ? 23.619 7.578 21.205 1.00 13.20 209 ARG A N 1
ATOM 1556 C CA . ARG A 1 233 ? 25.071 7.347 20.934 1.00 13.41 209 ARG A CA 1
ATOM 1557 C C . ARG A 1 233 ? 25.619 8.656 20.345 1.00 12.88 209 ARG A C 1
ATOM 1558 O O . ARG A 1 233 ? 25.767 8.805 19.107 1.00 13.78 209 ARG A O 1
ATOM 1566 N N . VAL A 1 234 ? 25.899 9.578 21.252 1.00 12.66 210 VAL A N 1
ATOM 1567 C CA . VAL A 1 234 ? 26.428 10.904 20.887 1.00 12.66 210 VAL A CA 1
ATOM 1568 C C . VAL A 1 234 ? 27.967 11.005 20.964 1.00 12.48 210 VAL A C 1
ATOM 1569 O O . VAL A 1 234 ? 28.574 11.894 20.358 1.00 13.50 210 VAL A O 1
ATOM 1573 N N . PHE A 1 235 ? 28.609 10.061 21.702 1.00 13.18 211 PHE A N 1
ATOM 1574 C CA . PHE A 1 235 ? 30.054 9.974 21.822 1.00 13.87 211 PHE A CA 1
ATOM 1575 C C . PHE A 1 235 ? 30.608 8.630 21.397 1.00 13.87 211 PHE A C 1
ATOM 1576 O O . PHE A 1 235 ? 31.668 8.581 20.755 1.00 13.80 211 PHE A O 1
ATOM 1584 N N . HIS A 1 236 ? 29.895 7.546 21.765 1.00 13.58 212 HIS A N 1
ATOM 1585 C CA . HIS A 1 236 ? 30.369 6.171 21.610 1.00 14.18 212 HIS A CA 1
ATOM 1586 C C . HIS A 1 236 ? 31.040 5.850 20.303 1.00 13.70 212 HIS A C 1
ATOM 1587 O O . HIS A 1 236 ? 32.169 5.336 20.297 1.00 14.14 212 HIS A O 1
ATOM 1594 N N . ASP A 1 237 ? 30.399 6.187 19.205 1.00 13.64 213 ASP A N 1
ATOM 1595 C CA . ASP A 1 237 ? 30.906 5.773 17.900 1.00 13.59 213 ASP A CA 1
ATOM 1596 C C . ASP A 1 237 ? 32.103 6.555 17.440 1.00 14.03 213 ASP A C 1
ATOM 1597 O O . ASP A 1 237 ? 32.771 6.141 16.474 1.00 15.57 213 ASP A O 1
ATOM 1602 N N . TYR A 1 238 ? 32.401 7.654 18.119 1.00 13.32 214 TYR A N 1
ATOM 1603 C CA . TYR A 1 238 ? 33.452 8.571 17.737 1.00 12.56 214 TYR A CA 1
ATOM 1604 C C . TYR A 1 238 ? 34.705 8.440 18.562 1.00 13.50 214 TYR A C 1
ATOM 1605 O O . TYR A 1 238 ? 35.712 9.099 18.261 1.00 14.85 214 TYR A O 1
ATOM 1614 N N . LEU A 1 239 ? 34.739 7.523 19.538 1.00 14.60 215 LEU A N 1
ATOM 1615 C CA . LEU A 1 239 ? 35.919 7.410 20.382 1.00 14.88 215 LEU A CA 1
ATOM 1616 C C . LEU A 1 239 ? 37.123 7.035 19.557 1.00 14.60 215 LEU A C 1
ATOM 1617 O O . LEU A 1 239 ? 37.068 6.133 18.719 1.00 14.92 215 LEU A O 1
ATOM 1622 N N . ARG A 1 240 ? 38.228 7.668 19.832 1.00 14.80 216 ARG A N 1
ATOM 1623 C CA . ARG A 1 240 ? 39.444 7.367 19.122 1.00 14.99 216 ARG A CA 1
ATOM 1624 C C . ARG A 1 240 ? 39.933 5.920 19.413 1.00 17.25 216 ARG A C 1
ATOM 1625 O O . ARG A 1 240 ? 40.259 5.156 18.482 1.00 18.55 216 ARG A O 1
ATOM 1633 N N . GLU A 1 241 ? 39.930 5.554 20.681 1.00 17.98 217 GLU A N 1
ATOM 1634 C CA . GLU A 1 241 ? 40.300 4.169 21.122 1.00 20.42 217 GLU A CA 1
ATOM 1635 C C . GLU A 1 241 ? 39.023 3.394 21.292 1.00 19.89 217 GLU A C 1
ATOM 1636 O O . GLU A 1 241 ? 38.335 3.481 22.332 1.00 18.80 217 GLU A O 1
ATOM 1642 N N . LYS A 1 242 ? 38.631 2.672 20.257 1.00 21.31 218 LYS A N 1
ATOM 1643 C CA . LYS A 1 242 ? 37.364 1.946 20.323 1.00 21.56 218 LYS A CA 1
ATOM 1644 C C . LYS A 1 242 ? 37.276 0.907 21.468 1.00 21.84 218 LYS A C 1
ATOM 1645 O O . LYS A 1 242 ? 36.164 0.572 21.898 1.00 23.14 218 LYS A O 1
ATOM 1651 N N . HIS A 1 243 ? 38.404 0.433 21.970 1.00 23.65 219 HIS A N 1
ATOM 1652 C CA . HIS A 1 243 ? 38.341 -0.511 23.077 1.00 25.37 219 HIS A CA 1
ATOM 1653 C C . HIS A 1 243 ? 37.680 0.119 24.297 1.00 22.63 219 HIS A C 1
ATOM 1654 O O . HIS A 1 243 ? 37.226 -0.576 25.176 1.00 22.42 219 HIS A O 1
ATOM 1661 N N . GLN A 1 244 ? 37.680 1.436 24.362 1.00 20.60 220 GLN A N 1
ATOM 1662 C CA . GLN A 1 244 ? 37.057 2.137 25.486 1.00 20.58 220 GLN A CA 1
ATOM 1663 C C . GLN A 1 244 ? 35.550 1.973 25.517 1.00 20.35 220 GLN A C 1
ATOM 1664 O O . GLN A 1 244 ? 34.947 2.134 26.565 1.00 19.30 220 GLN A O 1
ATOM 1670 N N . GLN A 1 245 ? 34.927 1.652 24.393 1.00 19.87 221 GLN A N 1
ATOM 1671 C CA . GLN A 1 245 ? 33.497 1.444 24.376 1.00 20.43 221 GLN A CA 1
ATOM 1672 C C . GLN A 1 245 ? 33.088 0.361 25.358 1.00 22.27 221 GLN A C 1
ATOM 1673 O O . GLN A 1 245 ? 32.016 0.451 26.001 1.00 21.77 221 GLN A O 1
ATOM 1679 N N . ARG A 1 246 ? 33.874 -0.707 25.393 1.00 23.38 222 ARG A N 1
ATOM 1680 C CA . ARG A 1 246 ? 33.676 -1.803 26.331 1.00 25.00 222 ARG A CA 1
ATOM 1681 C C . ARG A 1 246 ? 34.367 -1.583 27.651 1.00 23.24 222 ARG A C 1
ATOM 1682 O O . ARG A 1 246 ? 33.745 -1.690 28.728 1.00 23.91 222 ARG A O 1
ATOM 1690 N N . ASP A 1 247 ? 35.643 -1.218 27.585 1.00 23.59 223 ASP A N 1
ATOM 1691 C CA . ASP A 1 247 ? 36.483 -1.098 28.790 1.00 24.85 223 ASP A CA 1
ATOM 1692 C C . ASP A 1 247 ? 36.016 -0.017 29.747 1.00 23.37 223 ASP A C 1
ATOM 1693 O O . ASP A 1 247 ? 36.244 -0.098 30.957 1.00 23.65 223 ASP A O 1
ATOM 1705 N N . TYR A 1 249 ? 32.698 1.257 29.539 1.00 20.80 225 TYR A N 1
ATOM 1706 C CA . TYR A 1 249 ? 31.271 1.339 29.224 1.00 20.63 225 TYR A CA 1
ATOM 1707 C C . TYR A 1 249 ? 30.431 2.117 30.247 1.00 20.72 225 TYR A C 1
ATOM 1708 O O . TYR A 1 249 ? 29.658 2.992 29.877 1.00 18.83 225 TYR A O 1
ATOM 1717 N N . GLU A 1 250 ? 30.538 1.764 31.525 1.00 22.03 226 GLU A N 1
ATOM 1718 C CA . GLU A 1 250 ? 29.728 2.422 32.519 1.00 22.71 226 GLU A CA 1
ATOM 1719 C C . GLU A 1 250 ? 30.014 3.936 32.596 1.00 21.39 226 GLU A C 1
ATOM 1720 O O . GLU A 1 250 ? 29.096 4.733 32.719 1.00 20.26 226 GLU A O 1
ATOM 1726 N N . ALA A 1 251 ? 31.282 4.333 32.521 1.00 19.73 227 ALA A N 1
ATOM 1727 C CA . ALA A 1 251 ? 31.628 5.753 32.554 1.00 18.96 227 ALA A CA 1
ATOM 1728 C C . ALA A 1 251 ? 31.074 6.474 31.312 1.00 17.04 227 ALA A C 1
ATOM 1729 O O . ALA A 1 251 ? 30.650 7.618 31.374 1.00 16.99 227 ALA A O 1
ATOM 1731 N N . LEU A 1 252 ? 31.122 5.768 30.189 1.00 16.36 228 LEU A N 1
ATOM 1732 C CA . LEU A 1 252 ? 30.637 6.310 28.925 1.00 15.93 228 LEU A CA 1
ATOM 1733 C C . LEU A 1 252 ? 29.149 6.471 28.988 1.00 16.10 228 LEU A C 1
ATOM 1734 O O . LEU A 1 252 ? 28.636 7.517 28.553 1.00 14.64 228 LEU A O 1
ATOM 1739 N N . LEU A 1 253 ? 28.485 5.459 29.529 1.00 16.42 229 LEU A N 1
ATOM 1740 C CA . LEU A 1 253 ? 27.024 5.516 29.700 1.00 15.89 229 LEU A CA 1
ATOM 1741 C C . LEU A 1 253 ? 26.641 6.726 30.541 1.00 15.78 229 LEU A C 1
ATOM 1742 O O . LEU A 1 253 ? 25.666 7.404 30.242 1.00 14.94 229 LEU A O 1
ATOM 1747 N N . GLU A 1 254 ? 27.421 7.019 31.593 1.00 15.75 230 GLU A N 1
ATOM 1748 C CA . GLU A 1 254 ? 27.120 8.168 32.427 1.00 16.31 230 GLU A CA 1
ATOM 1749 C C . GLU A 1 254 ? 27.215 9.480 31.659 1.00 15.34 230 GLU A C 1
ATOM 1750 O O . GLU A 1 254 ? 26.285 10.318 31.692 1.00 15.68 230 GLU A O 1
ATOM 1756 N N . LEU A 1 255 ? 28.291 9.613 30.904 1.00 13.73 231 LEU A N 1
ATOM 1757 C CA . LEU A 1 255 ? 28.519 10.826 30.110 1.00 14.11 231 LEU A CA 1
ATOM 1758 C C . LEU A 1 255 ? 27.509 11.002 28.989 1.00 13.78 231 LEU A C 1
ATOM 1759 O O . LEU A 1 255 ? 27.054 12.092 28.727 1.00 14.05 231 LEU A O 1
ATOM 1764 N N . GLU A 1 256 ? 27.188 9.910 28.328 1.00 13.55 232 GLU A N 1
ATOM 1765 C CA . GLU A 1 256 ? 26.120 9.928 27.324 1.00 13.98 232 GLU A CA 1
ATOM 1766 C C . GLU A 1 256 ? 24.812 10.413 27.982 1.00 15.22 232 GLU A C 1
ATOM 1767 O O . GLU A 1 256 ? 24.114 11.296 27.477 1.00 14.50 232 GLU A O 1
ATOM 1773 N N . THR A 1 257 ? 24.476 9.799 29.116 1.00 14.79 233 THR A N 1
ATOM 1774 C CA . THR A 1 257 ? 23.211 10.117 29.828 1.00 14.61 233 THR A CA 1
ATOM 1775 C C . THR A 1 257 ? 23.181 11.605 30.154 1.00 15.49 233 THR A C 1
ATOM 1776 O O . THR A 1 257 ? 22.123 12.244 30.002 1.00 16.39 233 THR A O 1
ATOM 1780 N N . ARG A 1 258 ? 24.328 12.154 30.563 1.00 15.95 234 ARG A N 1
ATOM 1781 C CA . ARG A 1 258 ? 24.348 13.568 30.971 1.00 16.57 234 ARG A CA 1
ATOM 1782 C C . ARG A 1 258 ? 24.230 14.538 29.843 1.00 15.24 234 ARG A C 1
ATOM 1783 O O . ARG A 1 258 ? 23.540 15.531 30.026 1.00 16.80 234 ARG A O 1
ATOM 1791 N N . TYR A 1 259 ? 24.804 14.250 28.678 1.00 13.25 235 TYR A N 1
ATOM 1792 C CA . TYR A 1 259 ? 24.845 15.226 27.593 1.00 13.79 235 TYR A CA 1
ATOM 1793 C C . TYR A 1 259 ? 23.982 15.014 26.383 1.00 14.88 235 TYR A C 1
ATOM 1794 O O . TYR A 1 259 ? 23.790 15.925 25.557 1.00 15.08 235 TYR A O 1
ATOM 1803 N N . CYS A 1 260 ? 23.362 13.846 26.324 1.00 14.79 236 CYS A N 1
ATOM 1804 C CA . CYS A 1 260 ? 22.592 13.468 25.125 1.00 14.11 236 CYS A CA 1
ATOM 1805 C C . CYS A 1 260 ? 21.296 14.186 24.905 1.00 15.70 236 CYS A C 1
ATOM 1806 O O . CYS A 1 260 ? 20.747 14.041 23.816 1.00 15.59 236 CYS A O 1
ATOM 1809 N N . ARG A 1 261 ? 20.850 15.028 25.860 1.00 15.25 237 ARG A N 1
ATOM 1810 C CA . ARG A 1 261 ? 19.597 15.780 25.678 1.00 15.27 237 ARG A CA 1
ATOM 1811 C C . ARG A 1 261 ? 19.812 17.263 25.567 1.00 16.81 237 ARG A C 1
ATOM 1812 O O . ARG A 1 261 ? 18.926 18.084 25.831 1.00 16.73 237 ARG A O 1
ATOM 1820 N N . GLN A 1 262 ? 21.033 17.632 25.194 1.00 16.06 238 GLN A N 1
ATOM 1821 C CA . GLN A 1 262 ? 21.303 19.055 24.913 1.00 17.76 238 GLN A CA 1
ATOM 1822 C C . GLN A 1 262 ? 22.108 19.188 23.622 1.00 15.22 238 GLN A C 1
ATOM 1823 O O . GLN A 1 262 ? 22.783 18.243 23.196 1.00 15.07 238 GLN A O 1
ATOM 1829 N N . GLU A 1 263 ? 21.963 20.360 22.989 1.00 16.74 239 GLU A N 1
ATOM 1830 C CA . GLU A 1 263 ? 22.696 20.631 21.756 1.00 14.78 239 GLU A CA 1
ATOM 1831 C C . GLU A 1 263 ? 24.100 21.015 22.126 1.00 14.91 239 GLU A C 1
ATOM 1832 O O . GLU A 1 263 ? 24.335 21.664 23.186 1.00 16.21 239 GLU A O 1
ATOM 1838 N N . PRO A 1 264 ? 25.062 20.696 21.242 1.00 13.43 240 PRO A N 1
ATOM 1839 C CA . PRO A 1 264 ? 24.939 20.034 19.941 1.00 13.62 240 PRO A CA 1
ATOM 1840 C C . PRO A 1 264 ? 24.868 18.540 19.941 1.00 13.68 240 PRO A C 1
ATOM 1841 O O . PRO A 1 264 ? 24.686 17.921 18.886 1.00 13.71 240 PRO A O 1
ATOM 1845 N N . TYR A 1 265 ? 25.026 17.970 21.125 1.00 13.10 241 TYR A N 1
ATOM 1846 C CA . TYR A 1 265 ? 25.141 16.523 21.246 1.00 13.03 241 TYR A CA 1
ATOM 1847 C C . TYR A 1 265 ? 23.945 15.763 20.695 1.00 13.15 241 TYR A C 1
ATOM 1848 O O . TYR A 1 265 ? 24.122 14.722 20.067 1.00 13.79 241 TYR A O 1
ATOM 1857 N N . ILE A 1 266 ? 22.750 16.243 20.945 1.00 12.80 242 ILE A N 1
ATOM 1858 C CA . ILE A 1 266 ? 21.567 15.591 20.393 1.00 14.20 242 ILE A CA 1
ATOM 1859 C C . ILE A 1 266 ? 21.776 15.331 18.898 1.00 13.21 242 ILE A C 1
ATOM 1860 O O . ILE A 1 266 ? 21.553 14.234 18.414 1.00 13.95 242 ILE A O 1
ATOM 1865 N N . THR A 1 267 ? 22.206 16.374 18.204 1.00 14.32 243 THR A N 1
ATOM 1866 C CA . THR A 1 267 ? 22.389 16.359 16.756 1.00 14.34 243 THR A CA 1
ATOM 1867 C C . THR A 1 267 ? 23.507 15.476 16.268 1.00 14.95 243 THR A C 1
ATOM 1868 O O . THR A 1 267 ? 23.580 15.187 15.066 1.00 14.57 243 THR A O 1
ATOM 1872 N N A LEU A 1 268 ? 24.401 15.050 17.170 0.50 13.73 244 LEU A N 1
ATOM 1873 N N B LEU A 1 268 ? 24.386 15.037 17.170 0.50 13.73 244 LEU A N 1
ATOM 1874 C CA A LEU A 1 268 ? 25.450 14.092 16.856 0.50 14.99 244 LEU A CA 1
ATOM 1875 C CA B LEU A 1 268 ? 25.437 14.106 16.843 0.50 14.97 244 LEU A CA 1
ATOM 1876 C C A LEU A 1 268 ? 25.049 12.649 17.157 0.50 14.16 244 LEU A C 1
ATOM 1877 C C B LEU A 1 268 ? 25.043 12.657 17.144 0.50 14.18 244 LEU A C 1
ATOM 1878 O O A LEU A 1 268 ? 25.807 11.726 16.941 0.50 14.91 244 LEU A O 1
ATOM 1879 O O B LEU A 1 268 ? 25.809 11.740 16.931 0.50 14.97 244 LEU A O 1
ATOM 1888 N N . GLY A 1 269 ? 23.838 12.419 17.651 1.00 13.25 245 GLY A N 1
ATOM 1889 C CA . GLY A 1 269 ? 23.468 11.043 17.908 1.00 13.65 245 GLY A CA 1
ATOM 1890 C C . GLY A 1 269 ? 23.398 10.200 16.657 1.00 12.28 245 GLY A C 1
ATOM 1891 O O . GLY A 1 269 ? 23.026 10.709 15.581 1.00 12.72 245 GLY A O 1
ATOM 1892 N N . ARG A 1 270 ? 23.748 8.940 16.749 1.00 12.43 246 ARG A N 1
ATOM 1893 C CA . ARG A 1 270 ? 23.624 8.082 15.587 1.00 12.04 246 ARG A CA 1
ATOM 1894 C C . ARG A 1 270 ? 22.157 7.924 15.219 1.00 12.46 246 ARG A C 1
ATOM 1895 O O . ARG A 1 270 ? 21.805 7.859 14.076 1.00 13.18 246 AR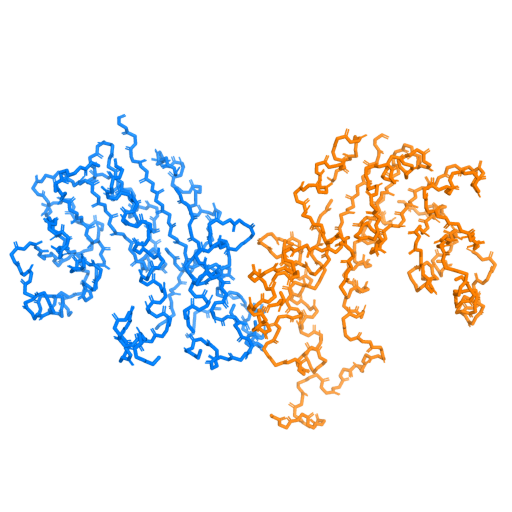G A O 1
ATOM 1903 N N . TYR A 1 271 ? 21.337 7.886 16.258 1.00 13.43 247 TYR A N 1
ATOM 1904 C CA . TYR A 1 271 ? 19.921 7.992 16.124 1.00 13.75 247 TYR A CA 1
ATOM 1905 C C . TYR A 1 271 ? 19.483 9.162 16.988 1.00 15.02 247 TYR A C 1
ATOM 1906 O O . TYR A 1 271 ? 20.213 9.584 17.880 1.00 14.61 247 TYR A O 1
ATOM 1915 N N . ILE A 1 272 ? 18.307 9.690 16.682 1.00 14.67 248 ILE A N 1
ATOM 1916 C CA . ILE A 1 272 ? 17.647 10.687 17.533 1.00 14.76 248 ILE A CA 1
ATOM 1917 C C . ILE A 1 272 ? 16.305 10.076 17.920 1.00 15.04 248 ILE A C 1
ATOM 1918 O O . ILE A 1 272 ? 15.571 9.546 17.075 1.00 15.38 248 ILE A O 1
ATOM 1923 N N . HIS A 1 273 ? 15.967 10.164 19.209 1.00 14.24 249 HIS A N 1
ATOM 1924 C CA . HIS A 1 273 ? 14.698 9.705 19.731 1.00 15.68 249 HIS A CA 1
ATOM 1925 C C . HIS A 1 273 ? 13.883 10.920 20.094 1.00 15.91 249 HIS A C 1
ATOM 1926 O O . HIS A 1 273 ? 14.266 11.691 20.996 1.00 16.12 249 HIS A O 1
ATOM 1933 N N . VAL A 1 274 ? 12.764 11.077 19.404 1.00 16.30 250 VAL A N 1
ATOM 1934 C CA . VAL A 1 274 ? 11.883 12.205 19.640 1.00 18.13 250 VAL A CA 1
ATOM 1935 C C . VAL A 1 274 ? 10.605 11.651 20.196 1.00 19.63 250 VAL A C 1
ATOM 1936 O O . VAL A 1 274 ? 10.027 10.640 19.691 1.00 20.58 250 VAL A O 1
ATOM 1940 N N . THR A 1 275 ? 10.153 12.272 21.279 1.00 19.62 251 THR A N 1
ATOM 1941 C CA . THR A 1 275 ? 8.855 11.926 21.854 1.00 22.23 251 THR A CA 1
ATOM 1942 C C . THR A 1 275 ? 7.906 13.061 21.532 1.00 22.02 251 THR A C 1
ATOM 1943 O O . THR A 1 275 ? 8.236 14.223 21.677 1.00 22.48 251 THR A O 1
ATOM 1947 N N . ALA A 1 276 ? 6.724 12.718 21.057 1.00 21.58 252 ALA A N 1
ATOM 1948 C CA . ALA A 1 276 ? 5.771 13.718 20.628 1.00 21.90 252 ALA A CA 1
ATOM 1949 C C . ALA A 1 276 ? 4.372 13.311 21.029 1.00 23.25 252 ALA A C 1
ATOM 1950 O O . ALA A 1 276 ? 4.034 12.137 21.015 1.00 23.44 252 ALA A O 1
ATOM 1952 N N . ARG A 1 277 ? 3.567 14.317 21.332 1.00 25.12 253 ARG A N 1
ATOM 1953 C CA . ARG A 1 277 ? 2.195 14.093 21.781 1.00 26.72 253 ARG A CA 1
ATOM 1954 C C . ARG A 1 277 ? 1.169 14.551 20.752 1.00 26.32 253 ARG A C 1
ATOM 1955 O O . ARG A 1 277 ? 1.348 15.587 20.088 1.00 25.25 253 ARG A O 1
ATOM 1963 N N . LYS A 1 278 ? 0.118 13.757 20.600 1.00 27.07 254 LYS A N 1
ATOM 1964 C CA . LYS A 1 278 ? -1.008 14.119 19.751 1.00 27.65 254 LYS A CA 1
ATOM 1965 C C . LYS A 1 278 ? -1.859 14.938 20.723 1.00 30.45 254 LYS A C 1
ATOM 1966 O O . LYS A 1 278 ? -2.279 14.408 21.756 1.00 32.41 254 LYS A O 1
ATOM 1972 N N . PRO A 1 279 ? -2.090 16.233 20.441 1.00 32.08 255 PRO A N 1
ATOM 1973 C CA . PRO A 1 279 ? -2.921 17.045 21.356 1.00 36.50 255 PRO A CA 1
ATOM 1974 C C . PRO A 1 279 ? -4.269 16.437 21.781 1.00 41.05 255 PRO A C 1
ATOM 1975 O O . PRO A 1 279 ? -4.922 15.729 21.020 1.00 37.45 255 PRO A O 1
ATOM 1979 N N . GLN A 1 280 ? -4.634 16.721 23.027 1.00 43.02 256 GLN A N 1
ATOM 1980 C CA . GLN A 1 280 ? -5.879 16.268 23.626 1.00 53.90 256 GLN A CA 1
ATOM 1981 C C . GLN A 1 280 ? -6.992 17.028 22.938 1.00 52.02 256 GLN A C 1
ATOM 1982 O O . GLN A 1 280 ? -6.762 18.153 22.498 1.00 50.12 256 GLN A O 1
ATOM 1996 N N . GLN B 2 26 ? 49.620 1.883 10.430 1.00 66.19 2 GLN B N 1
ATOM 1997 C CA . GLN B 2 26 ? 49.599 1.873 8.970 1.00 67.22 2 GLN B CA 1
ATOM 1998 C C . GLN B 2 26 ? 50.894 2.475 8.419 1.00 65.24 2 GLN B C 1
ATOM 1999 O O . GLN B 2 26 ? 51.400 3.448 8.983 1.00 59.11 2 GLN B O 1
ATOM 2005 N N . ASP B 2 27 ? 51.444 1.896 7.347 1.00 64.55 3 ASP B N 1
ATOM 2006 C CA . ASP B 2 27 ? 52.631 2.482 6.710 1.00 64.78 3 ASP B CA 1
ATOM 2007 C C . ASP B 2 27 ? 52.209 3.836 6.126 1.00 63.46 3 ASP B C 1
ATOM 2008 O O . ASP B 2 27 ? 51.218 3.929 5.391 1.00 68.82 3 ASP B O 1
ATOM 2013 N N . ARG B 2 28 ? 52.932 4.888 6.496 1.00 62.09 4 ARG B N 1
ATOM 2014 C CA . ARG B 2 28 ? 52.654 6.239 5.991 1.00 56.80 4 ARG B CA 1
ATOM 2015 C C . ARG B 2 28 ? 53.704 6.667 4.986 1.00 58.39 4 ARG B C 1
ATOM 2016 O O . ARG B 2 28 ? 53.742 7.834 4.588 1.00 62.10 4 ARG B O 1
ATOM 2024 N N . ASN B 2 29 ? 54.584 5.762 4.586 1.00 58.13 5 ASN B N 1
ATOM 2025 C CA . ASN B 2 29 ? 55.628 6.187 3.679 1.00 60.01 5 ASN B CA 1
ATOM 2026 C C . ASN B 2 29 ? 55.104 6.955 2.479 1.00 53.80 5 ASN B C 1
ATOM 2027 O O . ASN B 2 29 ? 53.935 6.836 2.100 1.00 51.85 5 ASN B O 1
ATOM 2032 N N . PHE B 2 30 ? 55.997 7.768 1.923 1.00 54.97 6 PHE B N 1
ATOM 2033 C CA . PHE B 2 30 ? 55.696 8.592 0.768 1.00 49.24 6 PHE B CA 1
ATOM 2034 C C . PHE B 2 30 ? 54.760 7.888 -0.253 1.00 45.22 6 PHE B C 1
ATOM 2035 O O . PHE B 2 30 ? 53.681 8.398 -0.580 1.00 45.13 6 PHE B O 1
ATOM 2043 N N . ASP B 2 31 ? 55.151 6.691 -0.692 1.00 45.12 7 ASP B N 1
ATOM 2044 C CA . ASP B 2 31 ? 54.408 5.953 -1.727 1.00 43.65 7 ASP B CA 1
ATOM 2045 C C . ASP B 2 31 ? 52.962 5.535 -1.371 1.00 42.48 7 ASP B C 1
ATOM 2046 O O . ASP B 2 31 ? 52.193 5.197 -2.275 1.00 38.15 7 ASP B O 1
ATOM 2051 N N . ASP B 2 32 ? 52.591 5.591 -0.089 1.00 47.08 8 ASP B N 1
ATOM 2052 C CA . ASP B 2 32 ? 51.235 5.196 0.389 1.00 47.89 8 ASP B CA 1
ATOM 2053 C C . ASP B 2 32 ? 50.150 6.290 0.425 1.00 44.43 8 ASP B C 1
ATOM 2054 O O . ASP B 2 32 ? 48.964 5.996 0.490 1.00 44.41 8 ASP B O 1
ATOM 2059 N N . ILE B 2 33 ? 50.564 7.544 0.424 1.00 40.97 9 ILE B N 1
ATOM 2060 C CA . ILE B 2 33 ? 49.643 8.686 0.620 1.00 39.22 9 ILE B CA 1
ATOM 2061 C C . ILE B 2 33 ? 48.992 9.236 -0.670 1.00 39.42 9 ILE B C 1
ATOM 2062 O O . ILE B 2 33 ? 49.718 9.586 -1.604 1.00 33.75 9 ILE B O 1
ATOM 2067 N N . ALA B 2 34 ? 47.645 9.303 -0.727 1.00 35.20 10 ALA B N 1
ATOM 2068 C CA . ALA B 2 34 ? 46.918 9.842 -1.909 1.00 32.22 10 ALA B CA 1
ATOM 2069 C C . ALA B 2 34 ? 47.379 11.284 -2.270 1.00 30.18 10 ALA B C 1
ATOM 2070 O O . ALA B 2 34 ? 47.517 11.636 -3.458 1.00 29.45 10 ALA B O 1
ATOM 2072 N N . GLU B 2 35 ? 47.638 12.078 -1.241 1.00 25.48 11 GLU B N 1
ATOM 2073 C CA . GLU B 2 35 ? 48.137 13.461 -1.386 1.00 22.03 11 GLU B CA 1
ATOM 2074 C C . GLU B 2 35 ? 49.706 13.547 -1.358 1.00 20.67 11 GLU B C 1
ATOM 2075 O O . GLU B 2 35 ? 50.295 14.559 -0.968 1.00 20.02 11 GLU B O 1
ATOM 2081 N N . LYS B 2 36 ? 50.395 12.510 -1.827 1.00 19.72 12 LYS B N 1
ATOM 2082 C CA . LYS B 2 36 ? 51.857 12.506 -1.772 1.00 21.91 12 LYS B CA 1
ATOM 2083 C C . LYS B 2 36 ? 52.492 13.644 -2.559 1.00 19.47 12 LYS B C 1
ATOM 2084 O O . LYS B 2 36 ? 53.606 14.116 -2.197 1.00 20.69 12 LYS B O 1
ATOM 2090 N N . PHE B 2 37 ? 51.823 14.109 -3.631 1.00 17.90 13 PHE B N 1
ATOM 2091 C CA . PHE B 2 37 ? 52.385 15.204 -4.416 1.00 17.75 13 PHE B CA 1
ATOM 2092 C C . PHE B 2 37 ? 51.920 16.590 -4.025 1.00 16.97 13 PHE B C 1
ATOM 2093 O O . PHE B 2 37 ? 52.364 17.573 -4.606 1.00 20.03 13 PHE B O 1
ATOM 2101 N N A SER B 2 38 ? 51.060 16.693 -3.038 0.50 17.05 14 SER B N 1
ATOM 2102 N N B SER B 2 38 ? 51.065 16.672 -3.028 0.50 16.63 14 SER B N 1
ATOM 2103 C CA A SER B 2 38 ? 50.640 18.000 -2.585 0.50 17.22 14 SER B CA 1
ATOM 2104 C CA B SER B 2 38 ? 50.624 17.950 -2.514 0.50 16.43 14 SER B CA 1
ATOM 2105 C C A SER B 2 38 ? 51.718 18.627 -1.717 0.50 16.84 14 SER B C 1
ATOM 2106 C C B SER B 2 38 ? 51.770 18.640 -1.768 0.50 16.45 14 SER B C 1
ATOM 2107 O O A SER B 2 38 ? 52.596 17.923 -1.160 0.50 17.85 14 SER B O 1
ATOM 2108 O O B SER B 2 38 ? 52.797 18.015 -1.429 0.50 17.24 14 SER B O 1
ATOM 2113 N N . ARG B 2 39 ? 51.677 19.953 -1.598 1.00 15.92 15 ARG B N 1
ATOM 2114 C CA . ARG B 2 39 ? 52.669 20.627 -0.787 1.00 15.49 15 ARG B CA 1
ATOM 2115 C C . ARG B 2 39 ? 52.575 20.111 0.628 1.00 15.87 15 ARG B C 1
ATOM 2116 O O . ARG B 2 39 ? 51.446 19.851 1.168 1.00 17.23 15 ARG B O 1
ATOM 2124 N N . ASN B 2 40 ? 53.715 20.029 1.290 1.00 16.69 16 ASN B N 1
ATOM 2125 C CA . ASN B 2 40 ? 53.675 19.817 2.717 1.00 18.58 16 ASN B CA 1
ATOM 2126 C C . ASN B 2 40 ? 53.263 21.146 3.426 1.00 18.25 16 ASN B C 1
ATOM 2127 O O . ASN B 2 40 ? 53.347 22.236 2.867 1.00 18.40 16 ASN B O 1
ATOM 2132 N N . ILE B 2 41 ? 52.814 21.020 4.672 1.00 19.08 17 ILE B N 1
ATOM 2133 C CA . ILE B 2 41 ? 52.403 22.149 5.487 1.00 19.47 17 ILE B CA 1
ATOM 2134 C C . ILE B 2 41 ? 53.557 22.376 6.415 1.00 22.22 17 ILE B C 1
ATOM 2135 O O . ILE B 2 41 ? 53.918 21.468 7.142 1.00 22.33 17 ILE B O 1
ATOM 2140 N N . TYR B 2 42 ? 54.117 23.580 6.391 1.00 24.62 18 TYR B N 1
ATOM 2141 C CA . TYR B 2 42 ? 55.317 23.887 7.187 1.00 27.75 18 TYR B CA 1
ATOM 2142 C C . TYR B 2 42 ? 55.097 23.889 8.676 1.00 29.36 18 TYR B C 1
ATOM 2143 O O . TYR B 2 42 ? 55.942 23.381 9.438 1.00 32.85 18 TYR B O 1
ATOM 2152 N N . GLY B 2 43 ? 54.014 24.506 9.100 1.00 26.10 19 GLY B N 1
ATOM 2153 C CA . GLY B 2 43 ? 53.725 24.511 10.522 1.00 27.30 19 GLY B CA 1
ATOM 2154 C C . GLY B 2 43 ? 52.772 23.399 10.928 1.00 25.48 19 GLY B C 1
ATOM 2155 O O . GLY B 2 43 ? 52.720 22.303 10.339 1.00 26.05 19 GLY B O 1
ATOM 2156 N N . THR B 2 44 ? 51.946 23.682 11.921 1.00 24.49 20 THR B N 1
ATOM 2157 C CA . THR B 2 44 ? 51.033 22.688 12.405 1.00 23.21 20 THR B CA 1
ATOM 2158 C C . THR B 2 44 ? 49.787 22.631 11.507 1.00 21.37 20 THR B C 1
ATOM 2159 O O . THR B 2 44 ? 49.406 23.627 10.902 1.00 20.05 20 THR B O 1
ATOM 2163 N N . THR B 2 45 ? 49.216 21.442 11.347 1.00 21.02 21 THR B N 1
ATOM 2164 C CA . THR B 2 45 ? 47.935 21.372 10.618 1.00 18.85 21 THR B CA 1
ATOM 2165 C C . THR B 2 45 ? 46.826 22.121 11.363 1.00 17.92 21 THR B C 1
ATOM 2166 O O . THR B 2 45 ? 45.948 22.732 10.713 1.00 17.35 21 THR B O 1
ATOM 2170 N N . LYS B 2 46 ? 46.850 22.139 12.709 1.00 18.40 22 LYS B N 1
ATOM 2171 C CA . LYS B 2 46 ? 45.791 22.848 13.478 1.00 19.89 22 LYS B CA 1
ATOM 2172 C C . LYS B 2 46 ? 45.873 24.329 13.123 1.00 19.26 22 LYS B C 1
ATOM 2173 O O . LYS B 2 46 ? 44.842 24.989 12.904 1.00 20.59 22 LYS B O 1
ATOM 2179 N N . GLY B 2 47 ? 47.103 24.834 13.049 1.00 20.89 23 GLY B N 1
ATOM 2180 C CA . GLY B 2 47 ? 47.275 26.231 12.706 1.00 21.85 23 GLY B CA 1
ATOM 2181 C C . GLY B 2 47 ? 46.950 26.583 11.266 1.00 20.15 23 GLY B C 1
ATOM 2182 O O . GLY B 2 47 ? 46.387 27.634 10.966 1.00 20.11 23 GLY B O 1
ATOM 2183 N N . GLN B 2 48 ? 47.360 25.720 10.340 1.00 19.43 24 GLN B N 1
ATOM 2184 C CA . GLN B 2 48 ? 47.128 25.964 8.917 1.00 20.55 24 GLN B CA 1
ATOM 2185 C C . GLN B 2 48 ? 45.616 25.984 8.606 1.00 18.54 24 GLN B C 1
ATOM 2186 O O . GLN B 2 48 ? 45.113 26.838 7.868 1.00 18.77 24 GLN B O 1
ATOM 2192 N N . LEU B 2 49 ? 44.921 25.025 9.187 1.00 16.69 25 LEU B N 1
ATOM 2193 C CA . LEU B 2 49 ? 43.481 24.950 8.963 1.00 15.82 25 LEU B CA 1
ATOM 2194 C C . LEU B 2 49 ? 42.746 26.168 9.578 1.00 17.13 25 LEU B C 1
ATOM 2195 O O . LEU B 2 49 ? 41.839 26.750 8.997 1.00 16.73 25 LEU B O 1
ATOM 2200 N N . ARG B 2 50 ? 43.118 26.498 10.801 1.00 16.74 26 ARG B N 1
ATOM 2201 C CA . ARG B 2 50 ? 42.600 27.665 11.481 1.00 18.28 26 ARG B CA 1
ATOM 2202 C C . ARG B 2 50 ? 42.773 28.886 10.614 1.00 19.79 26 ARG B C 1
ATOM 2203 O O . ARG B 2 50 ? 41.815 29.623 10.361 1.00 20.19 26 ARG B O 1
ATOM 2211 N N . GLN B 2 51 ? 43.989 29.098 10.096 1.00 20.01 27 GLN B N 1
ATOM 2212 C CA . GLN B 2 51 ? 44.246 30.234 9.224 1.00 23.62 27 GLN B CA 1
ATOM 2213 C C . GLN B 2 51 ? 43.404 30.221 7.968 1.00 21.88 27 GLN B C 1
ATOM 2214 O O . GLN B 2 51 ? 42.836 31.236 7.560 1.00 21.78 27 GLN B O 1
ATOM 2220 N N . ALA B 2 52 ? 43.341 29.072 7.309 1.00 19.67 28 ALA B N 1
ATOM 2221 C CA . ALA B 2 52 ? 42.557 28.975 6.092 1.00 18.92 28 ALA B CA 1
ATOM 2222 C C . ALA B 2 52 ? 41.103 29.350 6.275 1.00 19.29 28 ALA B C 1
ATOM 2223 O O . ALA B 2 52 ? 40.587 30.139 5.520 1.00 19.89 28 ALA B O 1
ATOM 2225 N N . ILE B 2 53 ? 40.458 28.770 7.277 1.00 16.59 29 ILE B N 1
ATOM 2226 C CA . ILE B 2 53 ? 39.017 28.979 7.528 1.00 16.22 29 ILE B CA 1
ATOM 2227 C C . ILE B 2 53 ? 38.807 30.419 7.958 1.00 18.33 29 ILE B C 1
ATOM 2228 O O . ILE B 2 53 ? 37.895 31.082 7.482 1.00 19.97 29 ILE B O 1
ATOM 2233 N N . LEU B 2 54 ? 39.672 30.939 8.830 1.00 18.12 30 LEU B N 1
ATOM 2234 C CA . LEU B 2 54 ? 39.548 32.336 9.291 1.00 20.03 30 LEU B CA 1
ATOM 2235 C C . LEU B 2 54 ? 39.622 33.282 8.129 1.00 20.78 30 LEU B C 1
ATOM 2236 O O . LEU B 2 54 ? 38.832 34.214 8.000 1.00 22.63 30 LEU B O 1
ATOM 2241 N N . TRP B 2 55 ? 40.612 33.078 7.258 1.00 21.32 31 TRP B N 1
ATOM 2242 C CA . TRP B 2 55 ? 40.796 33.988 6.107 1.00 22.47 31 TRP B CA 1
ATOM 2243 C C . TRP B 2 55 ? 39.699 33.854 5.028 1.00 22.98 31 TRP B C 1
ATOM 2244 O O . TRP B 2 55 ? 39.449 34.790 4.277 1.00 24.11 31 TRP B O 1
ATOM 2255 N N . GLN B 2 56 ? 38.994 32.731 4.970 1.00 20.37 32 GLN B N 1
ATOM 2256 C CA . GLN B 2 56 ? 37.847 32.666 4.075 1.00 20.88 32 GLN B CA 1
ATOM 2257 C C . GLN B 2 56 ? 36.822 33.711 4.524 1.00 22.81 32 GLN B C 1
ATOM 2258 O O . GLN B 2 56 ? 36.218 34.417 3.697 1.00 25.80 32 GLN B O 1
ATOM 2264 N N . ASP B 2 57 ? 36.622 33.793 5.843 1.00 22.23 33 ASP B N 1
ATOM 2265 C CA . ASP B 2 57 ? 35.678 34.741 6.422 1.00 23.72 33 ASP B CA 1
ATOM 2266 C C . ASP B 2 57 ? 36.211 36.162 6.308 1.00 25.80 33 ASP B C 1
ATOM 2267 O O . ASP B 2 57 ? 35.473 37.053 5.909 1.00 28.95 33 ASP B O 1
ATOM 2272 N N . LEU B 2 58 ? 37.484 36.374 6.645 1.00 26.66 34 LEU B N 1
ATOM 2273 C CA . LEU B 2 58 ? 38.094 37.731 6.589 1.00 29.96 34 LEU B CA 1
ATOM 2274 C C . LEU B 2 58 ? 38.125 38.255 5.159 1.00 31.85 34 LEU B C 1
ATOM 2275 O O . LEU B 2 58 ? 37.779 39.396 4.915 1.00 35.21 34 LEU B O 1
ATOM 2280 N N . ASP B 2 59 ? 38.497 37.420 4.192 1.00 29.69 35 ASP B N 1
ATOM 2281 C CA . ASP B 2 59 ? 38.449 37.897 2.786 1.00 32.48 35 ASP B CA 1
ATOM 2282 C C . ASP B 2 59 ? 37.021 38.256 2.341 1.00 33.96 35 ASP B C 1
ATOM 2283 O O . ASP B 2 59 ? 36.837 39.239 1.584 1.00 36.88 35 ASP B O 1
ATOM 2288 N N . ARG B 2 60 ? 36.036 37.444 2.740 1.00 33.91 36 ARG B N 1
ATOM 2289 C CA . ARG B 2 60 ? 34.637 37.695 2.388 1.00 37.30 36 ARG B CA 1
ATOM 2290 C C . ARG B 2 60 ? 34.200 39.032 2.999 1.00 40.70 36 ARG B C 1
ATOM 2291 O O . ARG B 2 60 ? 33.654 39.888 2.287 1.00 44.67 36 ARG B O 1
ATOM 2299 N N . VAL B 2 61 ? 34.516 39.283 4.266 1.00 39.27 37 VAL B N 1
ATOM 2300 C CA . VAL B 2 61 ? 34.087 40.562 4.874 1.00 42.71 37 VAL B CA 1
ATOM 2301 C C . VAL B 2 61 ? 34.871 41.768 4.303 1.00 44.57 37 VAL B C 1
ATOM 2302 O O . VAL B 2 61 ? 34.298 42.834 4.089 1.00 47.37 37 VAL B O 1
ATOM 2306 N N . LEU B 2 62 ? 36.174 41.603 4.074 1.00 42.65 38 LEU B N 1
ATOM 2307 C CA . LEU B 2 62 ? 37.000 42.659 3.533 1.00 45.98 38 LEU B CA 1
ATOM 2308 C C . LEU B 2 62 ? 36.488 43.079 2.144 1.00 48.59 38 LEU B C 1
ATOM 2309 O O . LEU B 2 62 ? 36.486 44.271 1.793 1.00 51.28 38 LEU B O 1
ATOM 2314 N N . ALA B 2 63 ? 36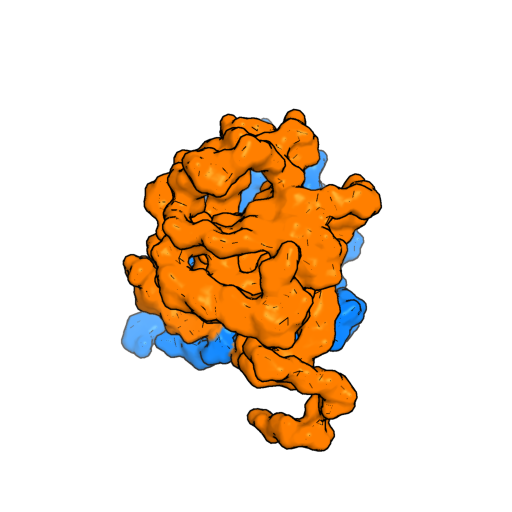.027 42.118 1.360 1.00 47.03 39 ALA B N 1
ATOM 2315 C CA . ALA B 2 63 ? 35.514 42.436 0.024 1.00 48.67 39 ALA B CA 1
ATOM 2316 C C . ALA B 2 63 ? 34.215 43.227 0.136 1.00 54.58 39 ALA B C 1
ATOM 2317 O O . ALA B 2 63 ? 33.953 44.098 -0.703 1.00 55.83 39 ALA B O 1
ATOM 2319 N N . GLU B 2 64 ? 33.423 42.920 1.172 1.00 54.64 40 GLU B N 1
ATOM 2320 C CA . GLU B 2 64 ? 32.150 43.593 1.460 1.00 60.25 40 GLU B CA 1
ATOM 2321 C C . GLU B 2 64 ? 32.376 45.054 1.815 1.00 63.70 40 GLU B C 1
ATOM 2322 O O . GLU B 2 64 ? 31.592 45.941 1.467 1.00 67.01 40 GLU B O 1
ATOM 2336 N N . GLY B 2 66 ? 34.450 47.071 0.834 1.00 69.31 42 GLY B N 1
ATOM 2337 C CA . GLY B 2 66 ? 34.979 47.948 -0.215 1.00 75.21 42 GLY B CA 1
ATOM 2338 C C . GLY B 2 66 ? 36.485 47.956 -0.364 1.00 75.69 42 GLY B C 1
ATOM 2339 O O . GLY B 2 66 ? 37.195 47.363 0.458 1.00 71.32 42 GLY B O 1
ATOM 2340 N N . PRO B 2 67 ? 36.986 48.647 -1.410 1.00 78.89 43 PRO B N 1
ATOM 2341 C C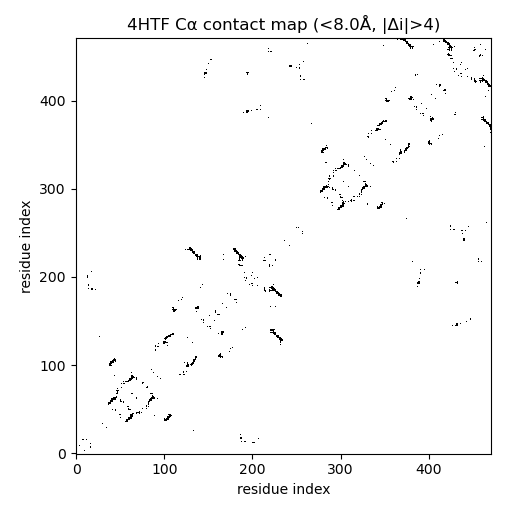A . PRO B 2 67 ? 38.422 48.665 -1.720 1.00 79.64 43 PRO B CA 1
ATOM 2342 C C . PRO B 2 67 ? 39.330 49.577 -0.889 1.00 82.14 43 PRO B C 1
ATOM 2343 O O . PRO B 2 67 ? 40.545 49.399 -0.917 1.00 82.98 43 PRO B O 1
ATOM 2347 N N . GLN B 2 68 ? 38.771 50.536 -0.160 1.00 85.05 44 GLN B N 1
ATOM 2348 C CA . GLN B 2 68 ? 39.597 51.445 0.638 1.00 86.17 44 GLN B CA 1
ATOM 2349 C C . GLN B 2 68 ? 40.370 50.711 1.716 1.00 80.02 44 GLN B C 1
ATOM 2350 O O . GLN B 2 68 ? 39.888 49.711 2.242 1.00 74.29 44 GLN B O 1
ATOM 2356 N N . LYS B 2 69 ? 41.588 51.170 2.013 1.00 79.61 45 LYS B N 1
ATOM 2357 C CA . LYS B 2 69 ? 42.376 50.519 3.057 1.00 76.36 45 LYS B CA 1
ATOM 2358 C C . LYS B 2 69 ? 41.780 50.871 4.408 1.00 74.12 45 LYS B C 1
ATOM 2359 O O . LYS B 2 69 ? 41.172 51.926 4.600 1.00 75.64 45 LYS B O 1
ATOM 2365 N N . LEU B 2 70 ? 42.007 49.972 5.347 1.00 69.25 46 LEU B N 1
ATOM 2366 C CA . LEU B 2 70 ? 41.455 50.072 6.677 1.00 66.73 46 LEU B CA 1
ATOM 2367 C C . LEU B 2 70 ? 42.527 50.273 7.732 1.00 67.03 46 LEU B C 1
ATOM 2368 O O . LEU B 2 70 ? 43.787 50.168 7.524 1.00 70.53 46 LEU B O 1
ATOM 2373 N N . ARG B 2 71 ? 41.912 50.744 8.907 1.00 67.08 47 ARG B N 1
ATOM 2374 C CA . ARG B 2 71 ? 42.638 50.855 10.146 1.00 67.36 47 ARG B CA 1
ATOM 2375 C C . ARG B 2 71 ? 42.065 49.661 10.855 1.00 61.85 47 ARG B C 1
ATOM 2376 O O . ARG B 2 71 ? 40.822 49.545 10.972 1.00 59.20 47 ARG B O 1
ATOM 2384 N N . VAL B 2 72 ? 42.951 48.750 11.261 1.00 59.21 48 VAL B N 1
ATOM 2385 C CA . VAL B 2 72 ? 42.541 47.522 11.901 1.00 54.94 48 VAL B CA 1
ATOM 2386 C C . VAL B 2 72 ? 43.264 47.346 13.214 1.00 54.96 48 VAL B C 1
ATOM 2387 O O . VAL B 2 72 ? 44.482 47.512 13.264 1.00 59.14 48 VAL B O 1
ATOM 2391 N N . LEU B 2 73 ? 42.524 47.048 14.282 1.00 52.57 49 LEU B N 1
ATOM 2392 C CA . LEU B 2 73 ? 43.133 46.804 15.573 1.00 53.20 49 LEU B CA 1
ATOM 2393 C C . LEU B 2 73 ? 43.129 45.302 15.793 1.00 47.71 49 LEU B C 1
ATOM 2394 O O . LEU B 2 73 ? 42.097 44.677 15.614 1.00 45.63 49 LEU B O 1
ATOM 2399 N N . ASP B 2 74 ? 44.274 44.735 16.172 1.00 48.26 50 ASP B N 1
ATOM 2400 C CA . ASP B 2 74 ? 44.358 43.309 16.487 1.00 45.69 50 ASP B CA 1
ATOM 2401 C C . ASP B 2 74 ? 44.661 43.276 17.976 1.00 45.52 50 ASP B C 1
ATOM 2402 O O . ASP B 2 74 ? 45.813 43.433 18.389 1.00 47.94 50 ASP B O 1
ATOM 2407 N N . ALA B 2 75 ? 43.619 43.114 18.790 1.00 42.57 51 ALA B N 1
ATOM 2408 C CA . ALA B 2 75 ? 43.776 43.147 20.242 1.00 41.72 51 ALA B CA 1
ATOM 2409 C C . ALA B 2 75 ? 44.089 41.763 20.761 1.00 40.20 51 ALA B C 1
ATOM 2410 O O . ALA B 2 75 ? 43.327 40.842 20.519 1.00 38.33 51 ALA B O 1
ATOM 2412 N N . GLY B 2 76 ? 45.214 41.617 21.443 1.00 40.09 52 GLY B N 1
ATOM 2413 C CA . GLY B 2 76 ? 45.720 40.340 21.891 1.00 39.56 52 GLY B CA 1
ATOM 2414 C C . GLY B 2 76 ? 46.302 39.610 20.680 1.00 38.80 52 GLY B C 1
ATOM 2415 O O . GLY B 2 76 ? 46.138 38.404 20.525 1.00 36.34 52 GLY B O 1
ATOM 2416 N N . GLY B 2 77 ? 47.015 40.366 19.839 1.00 41.11 53 GLY B N 1
ATOM 2417 C CA . GLY B 2 77 ? 47.636 39.867 18.598 1.00 41.02 53 GLY B CA 1
ATOM 2418 C C . GLY B 2 77 ? 48.734 38.821 18.678 1.00 40.47 53 GLY B C 1
ATOM 2419 O O . GLY B 2 77 ? 49.057 38.166 17.661 1.00 39.82 53 GLY B O 1
ATOM 2420 N N . GLY B 2 78 ? 49.313 38.648 19.866 1.00 43.53 54 GLY B N 1
ATOM 2421 C CA . GLY B 2 78 ? 50.368 37.655 20.070 1.00 44.10 54 GLY B CA 1
ATOM 2422 C C . GLY B 2 78 ? 51.597 37.938 19.221 1.00 48.63 54 GLY B C 1
ATOM 2423 O O . GLY B 2 78 ? 51.995 39.078 19.108 1.00 49.77 54 GLY B O 1
ATOM 2424 N N . GLU B 2 79 ? 52.140 36.887 18.610 1.00 48.71 55 GLU B N 1
ATOM 2425 C CA . GLU B 2 79 ? 53.335 36.994 17.755 1.00 54.50 55 GLU B CA 1
ATOM 2426 C C . GLU B 2 79 ? 53.018 37.688 16.432 1.00 52.59 55 GLU B C 1
ATOM 2427 O O . GLU B 2 79 ? 53.882 37.792 15.569 1.00 53.89 55 GLU B O 1
ATOM 2433 N N . GLY B 2 80 ? 51.758 38.056 16.222 1.00 48.63 56 GLY B N 1
ATOM 2434 C CA . GLY B 2 80 ? 51.368 38.806 15.037 1.00 48.74 56 GLY B CA 1
ATOM 2435 C C . GLY B 2 80 ? 51.187 38.128 13.680 1.00 47.98 56 GLY B C 1
ATOM 2436 O O . GLY B 2 80 ? 51.167 38.835 12.676 1.00 50.72 56 GLY B O 1
ATOM 2437 N N . GLN B 2 81 ? 51.074 36.805 13.614 1.00 43.93 57 GLN B N 1
ATOM 2438 C CA . GLN B 2 81 ? 50.855 36.127 12.328 1.00 42.04 57 GLN B CA 1
ATOM 2439 C C . GLN B 2 81 ? 49.688 36.748 11.506 1.00 40.92 57 GLN B C 1
ATOM 2440 O O . GLN B 2 81 ? 49.865 37.132 10.343 1.00 40.35 57 GLN B O 1
ATOM 2446 N N . THR B 2 82 ? 48.507 36.869 12.108 1.00 37.81 58 THR B N 1
ATOM 2447 C CA . THR B 2 82 ? 47.313 37.416 11.408 1.00 37.14 58 THR B CA 1
ATOM 2448 C C . THR B 2 82 ? 47.434 38.892 11.127 1.00 39.20 58 THR B C 1
ATOM 2449 O O . THR B 2 82 ? 47.067 39.393 10.049 1.00 40.24 58 THR B O 1
ATOM 2453 N N . ALA B 2 83 ? 47.991 39.603 12.098 1.00 40.59 59 ALA B N 1
ATOM 2454 C CA . ALA B 2 83 ? 48.212 41.020 11.986 1.00 44.33 59 ALA B CA 1
ATOM 2455 C C . ALA B 2 83 ? 49.237 41.280 10.862 1.00 45.95 59 ALA B C 1
ATOM 2456 O O . ALA B 2 83 ? 49.019 42.150 10.017 1.00 47.30 59 ALA B O 1
ATOM 2458 N N . ILE B 2 84 ? 50.310 40.484 10.813 1.00 36.50 60 ILE B N 1
ATOM 2459 C CA . ILE B 2 84 ? 51.352 40.675 9.762 1.00 39.55 60 ILE B CA 1
ATOM 2460 C C . ILE B 2 84 ? 50.790 40.436 8.384 1.00 40.50 60 ILE B C 1
ATOM 2461 O O . ILE B 2 84 ? 51.193 41.084 7.429 1.00 40.11 60 ILE B O 1
ATOM 2466 N N . LYS B 2 85 ? 49.884 39.463 8.269 1.00 40.43 61 LYS B N 1
ATOM 2467 C CA . LYS B 2 85 ? 49.239 39.159 6.991 1.00 41.31 61 LYS B CA 1
ATOM 2468 C C . LYS B 2 85 ? 48.295 40.274 6.606 1.00 39.91 61 LYS B C 1
ATOM 2469 O O . LYS B 2 85 ? 48.127 40.567 5.434 1.00 42.49 61 LYS B O 1
ATOM 2483 N N . ALA B 2 87 ? 48.765 43.352 7.409 1.00 45.05 63 ALA B N 1
ATOM 2484 C CA . ALA B 2 87 ? 49.683 44.452 7.005 1.00 46.81 63 ALA B CA 1
ATOM 2485 C C . ALA B 2 87 ? 50.241 44.238 5.583 1.00 49.34 63 ALA B C 1
ATOM 2486 O O . ALA B 2 87 ? 50.654 45.200 4.906 1.00 51.26 63 ALA B O 1
ATOM 2488 N N . GLU B 2 88 ? 50.293 42.971 5.161 1.00 48.43 64 GLU B N 1
ATOM 2489 C CA . GLU B 2 88 ? 50.737 42.593 3.815 1.00 51.08 64 GLU B CA 1
ATOM 2490 C C . GLU B 2 88 ? 49.688 43.032 2.789 1.00 52.17 64 GLU B C 1
ATOM 2491 O O . GLU B 2 88 ? 50.032 43.283 1.639 1.00 57.33 64 GLU B O 1
ATOM 2497 N N . ARG B 2 89 ? 48.428 43.175 3.210 1.00 51.24 65 ARG B N 1
ATOM 2498 C CA . ARG B 2 89 ? 47.353 43.606 2.304 1.00 52.99 65 ARG B CA 1
ATOM 2499 C C . ARG B 2 89 ? 47.213 45.145 2.252 1.00 56.16 65 ARG B C 1
ATOM 2500 O O . ARG B 2 89 ? 46.232 45.677 1.722 1.00 56.98 65 ARG B O 1
ATOM 2508 N N . GLY B 2 90 ? 48.193 45.851 2.831 1.00 57.36 66 GLY B N 1
ATOM 2509 C CA . GLY B 2 90 ? 48.265 47.319 2.775 1.00 59.82 66 GLY B CA 1
ATOM 2510 C C . GLY B 2 90 ? 47.724 48.127 3.933 1.00 57.94 66 GLY B C 1
ATOM 2511 O O . GLY B 2 90 ? 48.088 49.288 4.103 1.00 57.82 66 GLY B O 1
ATOM 2512 N N . HIS B 2 91 ? 46.879 47.503 4.749 1.00 54.09 67 HIS B N 1
ATOM 2513 C CA . HIS B 2 91 ? 46.242 48.171 5.882 1.00 52.16 67 HIS B CA 1
ATOM 2514 C C . HIS B 2 91 ? 47.277 48.572 6.951 1.00 53.74 67 HIS B C 1
ATOM 2515 O O . HIS B 2 91 ? 48.404 48.042 6.968 1.00 51.91 67 HIS B O 1
ATOM 2522 N N . GLN B 2 92 ? 46.926 49.565 7.778 1.00 54.89 68 GLN B N 1
ATOM 2523 C CA . GLN B 2 92 ? 47.762 49.977 8.919 1.00 54.96 68 GLN B CA 1
ATOM 2524 C C . GLN B 2 92 ? 47.224 49.144 10.076 1.00 50.93 68 GLN B C 1
ATOM 2525 O O . GLN B 2 92 ? 46.042 49.220 10.392 1.00 45.69 68 GLN B O 1
ATOM 2531 N N . VAL B 2 93 ? 48.101 48.339 10.669 1.00 50.18 69 VAL B N 1
ATOM 2532 C CA . VAL B 2 93 ? 47.724 47.436 11.748 1.00 50.00 69 VAL B CA 1
ATOM 2533 C C . VAL B 2 93 ? 48.325 47.886 13.061 1.00 49.65 69 VAL B C 1
ATOM 2534 O O . VAL B 2 93 ? 49.493 48.294 13.122 1.00 54.63 69 VAL B O 1
ATOM 2538 N N . ILE B 2 94 ? 47.497 47.824 14.095 1.00 47.02 70 ILE B N 1
ATOM 2539 C CA . ILE B 2 94 ? 47.869 48.167 15.442 1.00 49.81 70 ILE B CA 1
ATOM 2540 C C . ILE B 2 94 ? 47.771 46.891 16.244 1.00 45.72 70 ILE B C 1
ATOM 2541 O O . ILE B 2 94 ? 46.687 46.386 16.403 1.00 42.56 70 ILE B O 1
ATOM 2546 N N . LEU B 2 95 ? 48.901 46.314 16.659 1.00 44.62 71 LEU B N 1
ATOM 2547 C CA . LEU B 2 95 ? 48.851 45.076 17.475 1.00 43.52 71 LEU B CA 1
ATOM 2548 C C . LEU B 2 95 ? 48.995 45.502 18.947 1.00 44.99 71 LEU B C 1
ATOM 2549 O O . LEU B 2 95 ? 49.782 46.397 19.294 1.00 48.01 71 LEU B O 1
ATOM 2554 N N . CYS B 2 96 ? 48.213 44.878 19.804 1.00 41.41 72 CYS B N 1
ATOM 2555 C CA . CYS B 2 96 ? 48.228 45.139 21.222 1.00 43.28 72 CYS B CA 1
ATOM 2556 C C . CYS B 2 96 ? 48.330 43.781 21.904 1.00 41.60 72 CYS B C 1
ATOM 2557 O O . CYS B 2 96 ? 47.806 42.792 21.406 1.00 40.09 72 CYS B O 1
ATOM 2560 N N . ASP B 2 97 ? 49.085 43.711 22.981 1.00 44.06 73 ASP B N 1
ATOM 2561 C CA . ASP B 2 97 ? 49.210 42.475 23.707 1.00 43.44 73 ASP B CA 1
ATOM 2562 C C . ASP B 2 97 ? 49.766 42.758 25.098 1.00 43.42 73 ASP B C 1
ATOM 2563 O O . ASP B 2 97 ? 50.486 43.721 25.310 1.00 42.40 73 ASP B O 1
ATOM 2568 N N . LEU B 2 98 ? 49.328 41.946 26.054 1.00 43.54 74 LEU B N 1
ATOM 2569 C CA . LEU B 2 98 ? 49.796 42.074 27.429 1.00 47.25 74 LEU B CA 1
ATOM 2570 C C . LEU B 2 98 ? 51.232 41.613 27.636 1.00 47.76 74 LEU B C 1
ATOM 2571 O O . LEU B 2 98 ? 51.856 41.988 28.618 1.00 49.30 74 LEU B O 1
ATOM 2576 N N . SER B 2 99 ? 51.716 40.755 26.749 1.00 44.83 75 SER B N 1
ATOM 2577 C CA . SER B 2 99 ? 53.025 40.168 26.887 1.00 48.32 75 SER B CA 1
ATOM 2578 C C . SER B 2 99 ? 54.018 40.968 26.117 1.00 47.99 75 SER B C 1
ATOM 2579 O O . SER B 2 99 ? 53.827 41.217 24.924 1.00 46.62 75 SER B O 1
ATOM 2582 N N . ALA B 2 100 ? 55.064 41.405 26.823 1.00 51.81 76 ALA B N 1
ATOM 2583 C CA . ALA B 2 100 ? 56.138 42.140 26.208 1.00 53.13 76 ALA B CA 1
ATOM 2584 C C . ALA B 2 100 ? 56.880 41.183 25.283 1.00 54.38 76 ALA B C 1
ATOM 2585 O O . ALA B 2 100 ? 57.279 41.567 24.170 1.00 53.17 76 ALA B O 1
ATOM 2587 N N . GLN B 2 101 ? 57.036 39.926 25.722 1.00 55.18 77 GLN B N 1
ATOM 2588 C CA . GLN B 2 101 ? 57.720 38.920 24.899 1.00 55.98 77 GLN B CA 1
ATOM 2589 C C . GLN B 2 101 ? 56.990 38.695 23.574 1.00 53.53 77 GLN B C 1
ATOM 2590 O O . GLN B 2 101 ? 57.628 38.516 22.535 1.00 51.48 77 GLN B O 1
ATOM 2604 N N . ILE B 2 103 ? 55.139 40.898 22.069 1.00 54.64 79 ILE B N 1
ATOM 2605 C CA . ILE B 2 103 ? 55.367 42.086 21.269 1.00 57.67 79 ILE B CA 1
ATOM 2606 C C . ILE B 2 103 ? 56.748 42.049 20.599 1.00 58.30 79 ILE B C 1
ATOM 2607 O O . ILE B 2 103 ? 56.845 42.273 19.394 1.00 54.51 79 ILE B O 1
ATOM 2612 N N . ASP B 2 104 ? 57.781 41.671 21.344 1.00 63.04 80 ASP B N 1
ATOM 2613 C CA . ASP B 2 104 ? 59.137 41.552 20.766 1.00 64.62 80 ASP B CA 1
ATOM 2614 C C . ASP B 2 104 ? 59.219 40.441 19.690 1.00 62.33 80 ASP B C 1
ATOM 2615 O O . ASP B 2 104 ? 60.001 40.548 18.736 1.00 63.10 80 ASP B O 1
ATOM 2620 N N . ARG B 2 105 ? 58.413 39.383 19.841 1.00 59.00 81 ARG B N 1
ATOM 2621 C CA . ARG B 2 105 ? 58.361 38.306 18.843 1.00 58.24 81 ARG B CA 1
ATOM 2622 C C . ARG B 2 105 ? 57.674 38.813 17.592 1.00 55.62 81 ARG B C 1
ATOM 2623 O O . ARG B 2 105 ? 58.040 38.456 16.464 1.00 57.58 81 ARG B O 1
ATOM 2631 N N . ALA B 2 106 ? 56.669 39.651 17.812 1.00 53.21 82 ALA B N 1
ATOM 2632 C CA . ALA B 2 106 ? 55.894 40.229 16.737 1.00 52.82 82 ALA B CA 1
ATOM 2633 C C . ALA B 2 106 ? 56.724 41.197 15.921 1.00 51.60 82 ALA B C 1
ATOM 2634 O O . ALA B 2 106 ? 56.741 41.116 14.706 1.00 52.22 82 ALA B O 1
ATOM 2636 N N . LYS B 2 107 ? 57.392 42.119 16.601 1.00 53.74 83 LYS B N 1
ATOM 2637 C CA . LYS B 2 107 ? 58.223 43.140 15.944 1.00 56.11 83 LYS B CA 1
ATOM 2638 C C . LYS B 2 107 ? 59.235 42.520 15.002 1.00 56.69 83 LYS B C 1
ATOM 2639 O O . LYS B 2 107 ? 59.491 43.018 13.901 1.00 56.34 83 LYS B O 1
ATOM 2645 N N . GLN B 2 108 ? 59.807 41.417 15.453 1.00 56.48 84 GLN B N 1
ATOM 2646 C CA . GLN B 2 108 ? 60.795 40.704 14.689 1.00 60.70 84 GLN B CA 1
ATOM 2647 C C . GLN B 2 108 ? 60.237 39.909 13.521 1.00 59.65 84 GLN B C 1
ATOM 2648 O O . GLN B 2 108 ? 60.820 39.934 12.439 1.00 62.76 84 GLN B O 1
ATOM 2654 N N . ALA B 2 109 ? 59.109 39.228 13.707 1.00 57.13 85 ALA B N 1
ATOM 2655 C CA . ALA B 2 109 ? 58.501 38.506 12.588 1.00 55.65 85 ALA B CA 1
ATOM 2656 C C . ALA B 2 109 ? 58.078 39.534 11.533 1.00 54.59 85 ALA B C 1
ATOM 2657 O O . ALA B 2 109 ? 58.153 39.267 10.333 1.00 56.36 85 ALA B O 1
ATOM 2659 N N . ALA B 2 110 ? 57.639 40.706 11.996 1.00 51.83 86 ALA B N 1
ATOM 2660 C CA . ALA B 2 110 ? 57.213 41.785 11.113 1.00 53.37 86 ALA B CA 1
ATOM 2661 C C . ALA B 2 110 ? 58.383 42.385 10.337 1.00 56.05 86 ALA B C 1
ATOM 2662 O O . ALA B 2 110 ? 58.237 42.697 9.163 1.00 58.67 86 ALA B O 1
ATOM 2664 N N . GLU B 2 111 ? 59.501 42.627 11.013 1.00 57.84 87 GLU B N 1
ATOM 2665 C CA . GLU B 2 111 ? 60.678 43.169 10.322 1.00 63.27 87 GLU B CA 1
ATOM 2666 C C . GLU B 2 111 ? 61.083 42.166 9.250 1.00 64.36 87 GLU B C 1
ATOM 2667 O O . GLU B 2 111 ? 61.300 42.536 8.085 1.00 67.75 87 GLU B O 1
ATOM 2673 N N . ALA B 2 112 ? 61.185 40.900 9.659 1.00 63.43 88 ALA B N 1
ATOM 2674 C CA . ALA B 2 112 ? 61.559 39.783 8.778 1.00 65.84 88 ALA B CA 1
ATOM 2675 C C . ALA B 2 112 ? 60.733 39.771 7.505 1.00 66.54 88 ALA B C 1
ATOM 2676 O O . ALA B 2 112 ? 61.253 39.494 6.422 1.00 68.12 88 ALA B O 1
ATOM 2678 N N . LYS B 2 113 ? 59.442 40.054 7.643 1.00 64.36 89 LYS B N 1
ATOM 2679 C CA . LYS B 2 113 ? 58.546 40.099 6.494 1.00 65.60 89 LYS B CA 1
ATOM 2680 C C . LYS B 2 113 ? 58.442 41.504 5.892 1.00 65.61 89 LYS B C 1
ATOM 2681 O O . LYS B 2 113 ? 57.542 41.783 5.106 1.00 64.49 89 LYS B O 1
ATOM 2687 N N . GLY B 2 114 ? 59.397 42.368 6.248 1.00 65.91 90 GLY B N 1
ATOM 2688 C CA . GLY B 2 114 ? 59.482 43.732 5.723 1.00 68.30 90 GLY B CA 1
ATOM 2689 C C . GLY B 2 114 ? 58.228 44.576 5.827 1.00 65.23 90 GLY B C 1
ATOM 2690 O O . GLY B 2 114 ? 57.951 45.395 4.958 1.00 64.82 90 GLY B O 1
ATOM 2691 N N . VAL B 2 115 ? 57.470 44.408 6.898 1.00 62.18 91 VAL B N 1
ATOM 2692 C CA . VAL B 2 115 ? 56.251 45.188 7.040 1.00 60.39 91 VAL B CA 1
ATOM 2693 C C . VAL B 2 115 ? 56.265 46.057 8.323 1.00 60.37 91 VAL B C 1
ATOM 2694 O O . VAL B 2 115 ? 55.233 46.584 8.756 1.00 56.45 91 VAL B O 1
ATOM 2698 N N . SER B 2 116 ? 57.451 46.260 8.898 1.00 61.95 92 SER B N 1
ATOM 2699 C CA . SER B 2 116 ? 57.580 47.100 10.094 1.00 63.10 92 SER B CA 1
ATOM 2700 C C . SER B 2 116 ? 56.965 48.500 9.911 1.00 63.27 92 SER B C 1
ATOM 2701 O O . SER B 2 116 ? 56.475 49.085 10.870 1.00 62.51 92 SER B O 1
ATOM 2704 N N . ASP B 2 117 ? 56.940 49.010 8.682 1.00 64.72 93 ASP B N 1
ATOM 2705 C CA . ASP B 2 117 ? 56.400 50.365 8.401 1.00 68.35 93 ASP B CA 1
ATOM 2706 C C . ASP B 2 117 ? 54.864 50.447 8.448 1.00 65.22 93 ASP B C 1
ATOM 2707 O O . ASP B 2 117 ? 54.294 51.535 8.479 1.00 66.54 93 ASP B O 1
ATOM 2712 N N . ASN B 2 118 ? 54.191 49.310 8.457 1.00 62.88 94 ASN B N 1
ATOM 2713 C CA . ASN B 2 118 ? 52.735 49.308 8.434 1.00 62.38 94 ASN B CA 1
ATOM 2714 C C . ASN B 2 118 ? 52.115 48.831 9.732 1.00 58.53 94 ASN B C 1
ATOM 2715 O O . ASN B 2 118 ? 50.948 48.423 9.761 1.00 53.92 94 ASN B O 1
ATOM 2728 N N . GLN B 2 120 ? 51.967 49.038 14.315 1.00 55.47 96 GLN B N 1
ATOM 2729 C CA . GLN B 2 120 ? 52.192 49.633 15.636 1.00 58.79 96 GLN B CA 1
ATOM 2730 C C . GLN B 2 120 ? 52.216 48.459 16.606 1.00 53.73 96 GLN B C 1
ATOM 2731 O O . GLN B 2 120 ? 51.623 47.435 16.349 1.00 53.25 96 GLN B O 1
ATOM 2737 N N . PHE B 2 121 ? 52.904 48.618 17.720 1.00 54.34 97 PHE B N 1
ATOM 2738 C CA . PHE B 2 121 ? 52.961 47.594 18.740 1.00 51.65 97 PHE B CA 1
ATOM 2739 C C . PHE B 2 121 ? 52.687 48.362 20.020 1.00 52.57 97 PHE B C 1
ATOM 2740 O O . PHE B 2 121 ? 53.413 49.317 20.331 1.00 54.15 97 PHE B O 1
ATOM 2748 N N . ILE B 2 122 ? 51.598 48.014 20.706 1.00 50.48 98 ILE B N 1
ATOM 2749 C CA . ILE B 2 122 ? 51.230 48.645 21.970 1.00 50.60 98 ILE B CA 1
ATOM 2750 C C . ILE B 2 122 ? 51.273 47.576 23.049 1.00 49.12 98 ILE B C 1
ATOM 2751 O O . ILE B 2 122 ? 50.560 46.550 22.942 1.00 47.40 98 ILE B O 1
ATOM 2756 N N . HIS B 2 123 ? 52.104 47.788 24.066 1.00 51.93 99 HIS B N 1
ATOM 2757 C CA . HIS B 2 123 ? 52.218 46.852 25.170 1.00 51.88 99 HIS B CA 1
ATOM 2758 C C . HIS B 2 123 ? 51.220 47.244 26.240 1.00 52.26 99 HIS B C 1
ATOM 2759 O O . HIS B 2 123 ? 51.480 48.121 27.056 1.00 56.73 99 HIS B O 1
ATOM 2766 N N . CYS B 2 124 ? 50.044 46.616 26.199 1.00 48.51 100 CYS B N 1
ATOM 2767 C CA . CYS B 2 124 ? 48.971 46.883 27.176 1.00 49.03 100 CYS B CA 1
ATOM 2768 C C . CYS B 2 124 ? 47.849 45.844 27.070 1.00 46.58 100 CYS B C 1
ATOM 2769 O O . CYS B 2 124 ? 47.809 45.018 26.139 1.00 44.09 100 CYS B O 1
ATOM 2772 N N . ALA B 2 125 ? 46.925 45.943 28.018 1.00 46.78 101 ALA B N 1
ATOM 2773 C CA . ALA B 2 125 ? 45.767 45.079 28.051 1.00 44.47 101 ALA B CA 1
ATOM 2774 C C . ALA B 2 125 ? 44.733 45.648 27.082 1.00 43.02 101 ALA B C 1
ATOM 2775 O O . ALA B 2 125 ? 44.590 46.859 26.940 1.00 43.20 101 ALA B O 1
ATOM 2777 N N . ALA B 2 126 ? 43.982 44.758 26.443 1.00 40.08 102 ALA B N 1
ATOM 2778 C CA . ALA B 2 126 ? 42.938 45.180 25.526 1.00 37.82 102 ALA B CA 1
ATOM 2779 C C . ALA B 2 126 ? 41.952 46.096 26.253 1.00 41.30 102 ALA B C 1
ATOM 2780 O O . ALA B 2 126 ? 41.343 46.987 25.647 1.00 41.48 102 ALA B O 1
ATOM 2782 N N . GLN B 2 127 ? 41.767 45.848 27.552 1.00 43.01 103 GLN B N 1
ATOM 2783 C CA . GLN B 2 127 ? 40.830 46.636 28.361 1.00 46.55 103 GLN B CA 1
ATOM 2784 C C . GLN B 2 127 ? 41.241 48.087 28.469 1.00 48.85 103 GLN B C 1
ATOM 2785 O O . GLN B 2 127 ? 40.400 48.931 28.753 1.00 49.61 103 GLN B O 1
ATOM 2791 N N . ASP B 2 128 ? 42.528 48.365 28.240 1.00 49.32 104 ASP B N 1
ATOM 2792 C CA . ASP B 2 128 ? 43.079 49.720 28.365 1.00 52.82 104 ASP B CA 1
ATOM 2793 C C . ASP B 2 128 ? 43.495 50.275 27.039 1.00 52.08 104 ASP B C 1
ATOM 2794 O O . ASP B 2 128 ? 44.051 51.366 26.975 1.00 53.03 104 ASP B O 1
ATOM 2799 N N . VAL B 2 129 ? 43.210 49.558 25.961 1.00 48.81 105 VAL B N 1
ATOM 2800 C CA . VAL B 2 129 ? 43.690 49.992 24.641 1.00 48.94 105 VAL B CA 1
ATOM 2801 C C . VAL B 2 129 ? 43.167 51.355 24.190 1.00 52.37 105 VAL B C 1
ATOM 2802 O O . VAL B 2 129 ? 43.874 52.080 23.482 1.00 53.70 105 VAL B O 1
ATOM 2806 N N . ALA B 2 130 ? 41.959 51.726 24.610 1.00 55.14 106 ALA B N 1
ATOM 2807 C CA . ALA B 2 130 ? 41.380 53.042 24.225 1.00 57.71 106 ALA B CA 1
ATOM 2808 C C . ALA B 2 130 ? 42.257 54.278 24.537 1.00 61.73 106 ALA B C 1
ATOM 2809 O O . ALA B 2 130 ? 42.195 55.285 23.812 1.00 63.38 106 ALA B O 1
ATOM 2811 N N A SER B 2 131 ? 43.046 54.204 25.609 0.50 63.20 107 SER B N 1
ATOM 2812 N N B SER B 2 131 ? 43.045 54.189 25.611 0.50 62.69 107 SER B N 1
ATOM 2813 C CA A SER B 2 131 ? 43.938 55.299 26.004 0.50 66.62 107 SER B CA 1
ATOM 2814 C CA B SER B 2 131 ? 43.946 55.264 26.037 0.50 65.78 107 SER B CA 1
ATOM 2815 C C A SER B 2 131 ? 45.174 55.367 25.108 0.50 66.96 107 SER B C 1
ATOM 2816 C C B SER B 2 131 ? 45.171 55.358 25.123 0.50 66.50 107 SER B C 1
ATOM 2817 O O A SER B 2 131 ? 45.852 56.395 25.059 0.50 70.70 107 SER B O 1
ATOM 2818 O O B SER B 2 131 ? 45.835 56.395 25.074 0.50 70.30 107 SER B O 1
ATOM 2823 N N . HIS B 2 132 ? 45.471 54.271 24.413 1.00 63.24 108 HIS B N 1
ATOM 2824 C CA . HIS B 2 132 ? 46.618 54.212 23.527 1.00 66.56 108 HIS B CA 1
ATOM 2825 C C . HIS B 2 132 ? 46.231 54.397 22.061 1.00 69.03 108 HIS B C 1
ATOM 2826 O O . HIS B 2 132 ? 47.074 54.243 21.190 1.00 74.33 108 HIS B O 1
ATOM 2833 N N . LEU B 2 133 ? 44.975 54.716 21.769 1.00 69.06 109 LEU B N 1
ATOM 2834 C CA . LEU B 2 133 ? 44.550 54.904 20.378 1.00 70.63 109 LEU B CA 1
ATOM 2835 C C . LEU B 2 133 ? 44.107 56.319 20.180 1.00 74.31 109 LEU B C 1
ATOM 2836 O O . LEU B 2 133 ? 43.519 56.909 21.087 1.00 77.48 109 LEU B O 1
ATOM 2841 N N . GLU B 2 134 ? 44.386 56.857 18.989 1.00 78.10 110 GLU B N 1
ATOM 2842 C CA . GLU B 2 134 ? 44.060 58.258 18.644 1.00 81.01 110 GLU B CA 1
ATOM 2843 C C . GLU B 2 134 ? 42.733 58.530 17.923 1.00 78.39 110 GLU B C 1
ATOM 2844 O O . GLU B 2 134 ? 42.089 59.549 18.176 1.00 77.12 110 GLU B O 1
ATOM 2850 N N . THR B 2 135 ? 42.366 57.655 17.003 1.00 71.97 111 THR B N 1
ATOM 2851 C CA . THR B 2 135 ? 41.126 57.762 16.230 1.00 73.06 111 THR B CA 1
ATOM 2852 C C . THR B 2 135 ? 40.490 56.352 16.206 1.00 70.34 111 THR B C 1
ATOM 2853 O O . THR B 2 135 ? 41.190 55.374 16.465 1.00 69.30 111 THR B O 1
ATOM 2857 N N . PRO B 2 136 ? 39.181 56.240 15.878 1.00 69.69 112 PRO B N 1
ATOM 2858 C CA . PRO B 2 136 ? 38.516 54.932 15.863 1.00 66.21 112 PRO B CA 1
ATOM 2859 C C . PRO B 2 136 ? 39.034 54.016 14.764 1.00 64.08 112 PRO B C 1
ATOM 2860 O O . PRO B 2 136 ? 39.748 54.480 13.868 1.00 64.98 112 PRO B O 1
ATOM 2864 N N . VAL B 2 137 ? 38.635 52.741 14.827 1.00 59.10 113 VAL B N 1
ATOM 2865 C CA . VAL B 2 137 ? 39.057 51.739 13.868 1.00 56.79 113 VAL B CA 1
ATOM 2866 C C . VAL B 2 137 ? 37.897 51.224 12.999 1.00 54.55 113 VAL B C 1
ATOM 2867 O O . VAL B 2 137 ? 36.706 51.469 13.285 1.00 54.01 113 VAL B O 1
ATOM 2871 N N . ASP B 2 138 ? 38.259 50.603 11.866 1.00 54.57 114 ASP B N 1
ATOM 2872 C CA . ASP B 2 138 ? 37.265 50.052 10.932 1.00 54.57 114 ASP B CA 1
ATOM 2873 C C . ASP B 2 138 ? 36.929 48.589 11.176 1.00 49.50 114 ASP B C 1
ATOM 2874 O O . ASP B 2 138 ? 35.816 48.130 10.894 1.00 46.23 114 ASP B O 1
ATOM 2879 N N . LEU B 2 139 ? 37.935 47.862 11.645 1.00 49.48 115 LEU B N 1
ATOM 2880 C CA . LEU B 2 139 ? 37.857 46.425 11.875 1.00 44.57 115 LEU B CA 1
ATOM 2881 C C . LEU B 2 139 ? 38.689 46.057 13.071 1.00 43.24 115 LEU B C 1
ATOM 2882 O O . LEU B 2 139 ? 39.807 46.527 13.212 1.00 45.78 115 LEU B O 1
ATOM 2887 N N . ILE B 2 140 ? 38.139 45.238 13.964 1.00 41.04 116 ILE B N 1
ATOM 2888 C CA . ILE B 2 140 ? 38.872 44.776 15.125 1.00 39.70 116 ILE B CA 1
ATOM 2889 C C . ILE B 2 140 ? 39.039 43.266 15.049 1.00 36.14 116 ILE B C 1
ATOM 2890 O O . ILE B 2 140 ? 38.087 42.605 14.766 1.00 35.26 116 ILE B O 1
ATOM 2895 N N . LEU B 2 141 ? 40.237 42.754 15.341 1.00 36.59 117 LEU B N 1
ATOM 2896 C CA . LEU B 2 141 ? 40.468 41.291 15.396 1.00 34.41 117 LEU B CA 1
ATOM 2897 C C . LEU B 2 141 ? 40.644 40.972 16.873 1.00 34.04 117 LEU B C 1
ATOM 2898 O O . LEU B 2 141 ? 41.454 41.630 17.559 1.00 33.98 117 LEU B O 1
ATOM 2903 N N . PHE B 2 142 ? 39.791 40.084 17.403 1.00 31.18 118 PHE B N 1
ATOM 2904 C CA . PHE B 2 142 ? 39.897 39.655 18.785 1.00 29.63 118 PHE B CA 1
ATOM 2905 C C . PHE B 2 142 ? 39.851 38.133 18.675 1.00 26.29 118 PHE B C 1
ATOM 2906 O O . PHE B 2 142 ? 38.809 37.491 18.817 1.00 25.19 118 PHE B O 1
ATOM 2914 N N . HIS B 2 143 ? 41.008 37.569 18.415 1.00 26.84 119 HIS B N 1
ATOM 2915 C CA . HIS B 2 143 ? 41.114 36.149 18.158 1.00 24.22 119 HIS B CA 1
ATOM 2916 C C . HIS B 2 143 ? 41.821 35.364 19.236 1.00 25.08 119 HIS B C 1
ATOM 2917 O O . HIS B 2 143 ? 42.993 35.595 19.562 1.00 26.74 119 HIS B O 1
ATOM 2924 N N . ALA B 2 144 ? 41.069 34.442 19.831 1.00 22.65 120 ALA B N 1
ATOM 2925 C CA . ALA B 2 144 ? 41.568 33.563 20.843 1.00 22.21 120 ALA B CA 1
ATOM 2926 C C . ALA B 2 144 ? 42.035 34.296 22.094 1.00 23.44 120 ALA B C 1
ATOM 2927 O O . ALA B 2 144 ? 43.016 33.897 22.738 1.00 26.07 120 ALA B O 1
ATOM 2929 N N . VAL B 2 145 ? 41.267 35.311 22.457 1.00 23.40 121 VAL B N 1
ATOM 2930 C CA . VAL B 2 145 ? 41.535 36.100 23.636 1.00 23.86 121 VAL B CA 1
ATOM 2931 C C . VAL B 2 145 ? 40.308 36.096 24.577 1.00 22.51 121 VAL B C 1
ATOM 2932 O O . VAL B 2 145 ? 40.485 36.181 25.790 1.00 22.62 121 VAL B O 1
ATOM 2936 N N . LEU B 2 146 ? 39.080 35.994 24.071 1.00 21.44 122 LEU B N 1
ATOM 2937 C CA . LEU B 2 146 ? 37.934 36.050 24.993 1.00 20.16 122 LEU B CA 1
ATOM 2938 C C . LEU B 2 146 ? 37.946 35.004 26.109 1.00 19.35 122 LEU B C 1
ATOM 2939 O O . LEU B 2 146 ? 37.442 35.238 27.213 1.00 19.08 122 LEU B O 1
ATOM 2944 N N . GLU B 2 147 ? 38.457 33.829 25.814 1.00 17.85 123 GLU B N 1
ATOM 2945 C CA . GLU B 2 147 ? 38.601 32.733 26.771 1.00 16.87 123 GLU B CA 1
ATOM 2946 C C . GLU B 2 147 ? 39.718 32.964 27.795 1.00 18.54 123 GLU B C 1
ATOM 2947 O O . GLU B 2 147 ? 39.875 32.151 28.683 1.00 19.17 123 GLU B O 1
ATOM 2953 N N . TRP B 2 148 ? 40.422 34.086 27.691 1.00 20.06 124 TRP B N 1
ATOM 2954 C CA . TRP B 2 148 ? 41.519 34.418 28.628 1.00 22.26 124 TRP B CA 1
ATOM 2955 C C . TRP B 2 148 ? 41.224 35.611 29.501 1.00 24.34 124 TRP B C 1
ATOM 2956 O O . TRP B 2 148 ? 42.107 36.066 30.219 1.00 27.98 124 TRP B O 1
ATOM 2967 N N . VAL B 2 149 ? 40.042 36.178 29.385 1.00 21.59 125 VAL B N 1
ATOM 2968 C CA . VAL B 2 149 ? 39.689 37.353 30.174 1.00 21.20 125 VAL B CA 1
ATOM 2969 C C . VAL B 2 149 ? 38.552 37.047 31.113 1.00 19.62 125 VAL B C 1
ATOM 2970 O O . VAL B 2 149 ? 37.584 36.328 30.775 1.00 19.91 125 VAL B O 1
ATOM 2974 N N . ALA B 2 150 ? 38.686 37.592 32.317 1.00 19.90 126 ALA B N 1
ATOM 2975 C CA . ALA B 2 150 ? 37.632 37.424 33.334 1.00 18.98 126 ALA B CA 1
ATOM 2976 C C . ALA B 2 150 ? 36.477 38.401 33.242 1.00 18.60 126 ALA B C 1
ATOM 2977 O O . ALA B 2 150 ? 35.475 38.265 33.954 1.00 17.94 126 ALA B O 1
ATOM 2979 N N . ASP B 2 151 ? 36.662 39.417 32.399 1.00 19.42 127 ASP B N 1
ATOM 2980 C CA . ASP B 2 151 ? 35.710 40.493 32.156 1.00 20.08 127 ASP B CA 1
ATOM 2981 C C . ASP B 2 151 ? 35.322 40.615 30.679 1.00 19.72 127 ASP B C 1
ATOM 2982 O O . ASP B 2 151 ? 35.445 41.670 30.057 1.00 21.55 127 ASP B O 1
ATOM 2987 N N . PRO B 2 152 ? 34.748 39.546 30.155 1.00 19.33 128 PRO B N 1
ATOM 2988 C CA . PRO B 2 152 ? 34.394 39.555 28.727 1.00 19.56 128 PRO B CA 1
ATOM 2989 C C . PRO B 2 152 ? 33.384 40.614 28.268 1.00 20.51 128 PRO B C 1
ATOM 2990 O O . PRO B 2 152 ? 33.528 41.153 27.181 1.00 23.23 128 PRO B O 1
ATOM 2994 N N . ARG B 2 153 ? 32.360 40.919 29.047 1.00 20.56 129 ARG B N 1
ATOM 2995 C CA . ARG B 2 153 ? 31.385 41.927 28.607 1.00 21.92 129 ARG B CA 1
ATOM 2996 C C . ARG B 2 153 ? 32.061 43.283 28.550 1.00 24.09 129 ARG B C 1
ATOM 2997 O O . ARG B 2 153 ? 31.795 44.057 27.642 1.00 26.94 129 ARG B O 1
ATOM 3005 N N . SER B 2 154 ? 32.900 43.565 29.535 1.00 22.80 130 SER B N 1
ATOM 3006 C CA . SER B 2 154 ? 33.590 44.846 29.608 1.00 25.97 130 SER B CA 1
ATOM 3007 C C . SER B 2 154 ? 34.571 44.988 28.450 1.00 26.64 130 SER B C 1
ATOM 3008 O O . SER B 2 154 ? 34.662 46.063 27.840 1.00 29.52 130 SER B O 1
ATOM 3011 N N . VAL B 2 155 ? 35.313 43.917 28.150 1.00 25.73 131 VAL B N 1
ATOM 3012 C CA . VAL B 2 155 ? 36.244 44.011 27.023 1.00 28.59 131 VAL B CA 1
ATOM 3013 C C . VAL B 2 155 ? 35.474 44.248 25.723 1.00 29.06 131 VAL B C 1
ATOM 3014 O O . VAL B 2 155 ? 35.926 45.047 24.887 1.00 30.43 131 VAL B O 1
ATOM 3018 N N . LEU B 2 156 ? 34.326 43.580 25.547 1.00 27.48 132 LEU B N 1
ATOM 3019 C CA . LEU B 2 156 ? 33.505 43.756 24.345 1.00 27.98 132 LEU B CA 1
ATOM 3020 C C . LEU B 2 156 ? 33.023 45.199 24.263 1.00 30.78 132 LEU B C 1
ATOM 3021 O O . LEU B 2 156 ? 32.970 45.731 23.177 1.00 33.39 132 LEU B O 1
ATOM 3026 N N . GLN B 2 157 ? 32.633 45.791 25.390 1.00 30.06 133 GLN B N 1
ATOM 3027 C CA . GLN B 2 157 ? 32.170 47.175 25.390 1.00 34.17 133 GLN B CA 1
ATOM 3028 C C . GLN B 2 157 ? 33.342 48.094 24.996 1.00 34.51 133 GLN B C 1
ATOM 3029 O O . GLN B 2 157 ? 33.160 49.031 24.237 1.00 35.58 133 GLN B O 1
ATOM 3035 N N . THR B 2 158 ? 34.548 47.809 25.466 1.00 34.48 134 THR B N 1
ATOM 3036 C CA . THR B 2 158 ? 35.709 48.630 25.083 1.00 36.57 134 THR B CA 1
ATOM 3037 C C . THR B 2 158 ? 35.898 48.553 23.575 1.00 37.62 134 THR B C 1
ATOM 3038 O O . THR B 2 158 ? 36.112 49.579 22.884 1.00 39.61 134 THR B O 1
ATOM 3042 N N . LEU B 2 159 ? 35.804 47.342 23.046 1.00 34.81 135 LEU B N 1
ATOM 3043 C CA . LEU B 2 159 ? 35.984 47.167 21.635 1.00 36.85 135 LEU B CA 1
ATOM 3044 C C . LEU B 2 159 ? 34.906 47.905 20.876 1.00 38.21 135 LEU B C 1
ATOM 3045 O O . LEU B 2 159 ? 35.192 48.564 19.885 1.00 40.46 135 LEU B O 1
ATOM 3050 N N . TRP B 2 160 ? 33.665 47.766 21.309 1.00 37.81 136 TRP B N 1
ATOM 3051 C CA . TRP B 2 160 ? 32.557 48.452 20.654 1.00 39.09 136 TRP B CA 1
ATOM 3052 C C . TRP B 2 160 ? 32.767 49.965 20.614 1.00 41.23 136 TRP B C 1
ATOM 3053 O O . TRP B 2 160 ? 32.439 50.600 19.618 1.00 42.99 136 TRP B O 1
ATOM 3064 N N . SER B 2 161 ? 33.377 50.508 21.662 1.00 41.06 137 SER B N 1
ATOM 3065 C CA . SER B 2 161 ? 33.559 51.972 21.774 1.00 44.10 137 SER B CA 1
ATOM 3066 C C . SER B 2 161 ? 34.716 52.525 20.931 1.00 46.89 137 SER B C 1
ATOM 3067 O O . SER B 2 161 ? 34.805 53.740 20.719 1.00 49.07 137 SER B O 1
ATOM 3070 N N . VAL B 2 162 ? 35.627 51.676 20.459 1.00 47.37 138 VAL B N 1
ATOM 3071 C CA . VAL B 2 162 ? 36.738 52.184 19.631 1.00 49.87 138 VAL B CA 1
ATOM 3072 C C . VAL B 2 162 ? 36.519 51.884 18.168 1.00 52.81 138 VAL B C 1
ATOM 3073 O O . VAL B 2 162 ? 37.343 52.234 17.338 1.00 55.77 138 VAL B O 1
ATOM 3077 N N . LEU B 2 163 ? 35.372 51.298 17.856 1.00 52.91 139 LEU B N 1
ATOM 3078 C CA . LEU B 2 163 ? 35.036 50.915 16.502 1.00 54.24 139 LEU B CA 1
ATOM 3079 C C . LEU B 2 163 ? 34.072 51.935 15.943 1.00 56.21 139 LEU B C 1
ATOM 3080 O O . LEU B 2 163 ? 33.188 52.367 16.644 1.00 56.88 139 LEU B O 1
ATOM 3085 N N . ARG B 2 164 ? 34.216 52.287 14.666 1.00 56.11 140 ARG B N 1
ATOM 3086 C CA . ARG B 2 164 ? 33.314 53.239 14.050 1.00 58.73 140 ARG B CA 1
ATOM 3087 C C . ARG B 2 164 ? 31.966 52.602 13.744 1.00 57.47 140 ARG B C 1
ATOM 3088 O O . ARG B 2 164 ? 31.864 51.399 13.660 1.00 55.43 140 ARG B O 1
ATOM 3096 N N . PRO B 2 165 ? 30.908 53.411 13.615 1.00 59.21 141 PRO B N 1
ATOM 3097 C CA . PRO B 2 165 ? 29.616 52.854 13.225 1.00 58.52 141 PRO B CA 1
ATOM 3098 C C . PRO B 2 165 ? 29.772 52.243 11.834 1.00 62.43 141 PRO B C 1
ATOM 3099 O O . PRO B 2 165 ? 30.499 52.793 10.995 1.00 63.89 141 PRO B O 1
ATOM 3103 N N . GLY B 2 166 ? 29.136 51.098 11.613 1.00 58.79 142 GLY B N 1
ATOM 3104 C CA . GLY B 2 166 ? 29.237 50.392 10.332 1.00 59.24 142 GLY B CA 1
ATOM 3105 C C . GLY B 2 166 ? 30.406 49.408 10.350 1.00 56.29 142 GLY B C 1
ATOM 3106 O O . GLY B 2 166 ? 30.509 48.542 9.471 1.00 56.26 142 GLY B O 1
ATOM 3107 N N . GLY B 2 167 ? 31.282 49.568 11.348 1.00 54.51 143 GLY B N 1
ATOM 3108 C CA . GLY B 2 167 ? 32.492 48.756 11.522 1.00 54.19 143 GLY B CA 1
ATOM 3109 C C . GLY B 2 167 ? 32.207 47.312 11.865 1.00 49.24 143 GLY B C 1
ATOM 3110 O O . GLY B 2 167 ? 31.071 46.970 12.175 1.00 48.84 143 GLY B O 1
ATOM 3111 N N . VAL B 2 168 ? 33.238 46.470 11.756 1.00 45.65 144 VAL B N 1
ATOM 3112 C CA . VAL B 2 168 ? 33.101 45.033 12.006 1.00 41.46 144 VAL B CA 1
ATOM 3113 C C . VAL B 2 168 ? 34.060 44.516 13.062 1.00 38.51 144 VAL B C 1
ATOM 3114 O O . VAL B 2 168 ? 35.219 44.962 13.180 1.00 38.69 144 VAL B O 1
ATOM 3118 N N . LEU B 2 169 ? 33.531 43.560 13.849 1.00 37.09 145 LEU B N 1
ATOM 3119 C CA . LEU B 2 169 ? 34.256 42.823 14.854 1.00 33.95 145 LEU B CA 1
ATOM 3120 C C . LEU B 2 169 ? 34.426 41.403 14.331 1.00 32.31 145 LEU B C 1
ATOM 3121 O O . LEU B 2 169 ? 33.461 40.799 13.910 1.00 32.95 145 LEU B O 1
ATOM 3126 N N . SER B 2 170 ? 35.662 40.954 14.253 1.00 31.88 146 SER B N 1
ATOM 3127 C CA . SER B 2 170 ? 35.974 39.584 13.900 1.00 30.80 146 SER B CA 1
ATOM 3128 C C . SER B 2 170 ? 36.353 38.947 15.217 1.00 28.36 146 SER B C 1
ATOM 3129 O O . SER B 2 170 ? 37.463 39.182 15.698 1.00 27.75 146 SER B O 1
ATOM 3132 N N . LEU B 2 171 ? 35.443 38.143 15.804 1.00 26.03 147 LEU B N 1
ATOM 3133 C CA . LEU B 2 171 ? 35.638 37.559 17.126 1.00 23.80 147 LEU B CA 1
ATOM 3134 C C . LEU B 2 171 ? 35.802 36.041 17.009 1.00 22.05 147 LEU B C 1
ATOM 3135 O O . LEU B 2 171 ? 34.877 35.378 16.531 1.00 22.24 147 LEU B O 1
ATOM 3148 N N . PHE B 2 173 ? 36.575 32.733 19.293 1.00 17.03 149 PHE B N 1
ATOM 3149 C CA . PHE B 2 173 ? 36.688 32.341 20.679 1.00 16.01 149 PHE B CA 1
ATOM 3150 C C . PHE B 2 173 ? 36.751 30.820 20.807 1.00 14.93 149 PHE B C 1
ATOM 3151 O O . PHE B 2 173 ? 36.221 30.046 19.978 1.00 14.83 149 PHE B O 1
ATOM 3159 N N . TYR B 2 174 ? 37.426 30.373 21.859 1.00 14.72 150 TYR B N 1
ATOM 3160 C CA . TYR B 2 174 ? 37.548 28.939 22.180 1.00 14.45 150 TYR B CA 1
ATOM 3161 C C . TYR B 2 174 ? 36.236 28.435 22.700 1.00 13.67 150 TYR B C 1
ATOM 3162 O O . TYR B 2 174 ? 35.685 28.990 23.666 1.00 13.63 150 TYR B O 1
ATOM 3171 N N . ASN B 2 175 ? 35.723 27.394 22.059 1.00 13.07 151 ASN B N 1
ATOM 3172 C CA . ASN B 2 175 ? 34.407 26.849 22.317 1.00 11.99 151 ASN B CA 1
ATOM 3173 C C . ASN B 2 175 ? 34.403 25.702 23.337 1.00 12.87 151 ASN B C 1
ATOM 3174 O O . ASN B 2 175 ? 35.013 24.666 23.112 1.00 12.33 151 ASN B O 1
ATOM 3179 N N . ALA B 2 176 ? 33.663 25.858 24.418 1.00 11.89 152 ALA B N 1
ATOM 3180 C CA . ALA B 2 176 ? 33.579 24.830 25.422 1.00 12.24 152 ALA B CA 1
ATOM 3181 C C . ALA B 2 176 ? 33.055 23.526 24.870 1.00 12.53 152 ALA B C 1
ATOM 3182 O O . ALA B 2 176 ? 33.463 22.492 25.381 1.00 14.18 152 ALA B O 1
ATOM 3184 N N . HIS B 2 177 ? 32.103 23.550 23.919 1.00 12.81 153 HIS B N 1
ATOM 3185 C CA . HIS B 2 177 ? 31.621 22.280 23.356 1.00 13.08 153 HIS B CA 1
ATOM 3186 C C . HIS B 2 177 ? 32.720 21.544 22.610 1.00 13.43 153 HIS B C 1
ATOM 3187 O O . HIS B 2 177 ? 32.754 20.325 22.626 1.00 13.81 153 HIS B O 1
ATOM 3194 N N . GLY B 2 178 ? 33.576 22.264 21.901 1.00 13.97 154 GLY B N 1
ATOM 3195 C CA . GLY B 2 178 ? 34.721 21.666 21.214 1.00 14.34 154 GLY B CA 1
ATOM 3196 C C . GLY B 2 178 ? 35.646 20.997 22.220 1.00 14.33 154 GLY B C 1
ATOM 3197 O O . GLY B 2 178 ? 36.204 19.878 21.980 1.00 14.03 154 GLY B O 1
ATOM 3198 N N . LEU B 2 179 ? 35.833 21.642 23.374 1.00 13.96 155 LEU B N 1
ATOM 3199 C CA . LEU B 2 179 ? 36.645 21.093 24.436 1.00 14.26 155 LEU B CA 1
ATOM 3200 C C . LEU B 2 179 ? 36.099 19.761 24.938 1.00 13.62 155 LEU B C 1
ATOM 3201 O O . LEU B 2 179 ? 36.799 18.762 25.135 1.00 14.31 155 LEU B O 1
ATOM 3206 N N . LEU B 2 180 ? 34.800 19.760 25.206 1.00 12.04 156 LEU B N 1
ATOM 3207 C CA . LEU B 2 180 ? 34.167 18.558 25.663 1.00 13.43 156 LEU B CA 1
ATOM 3208 C C . LEU B 2 180 ? 34.274 17.456 24.610 1.00 13.63 156 LEU B C 1
ATOM 3209 O O . LEU B 2 180 ? 34.689 16.328 24.931 1.00 13.32 156 LEU B O 1
ATOM 3230 N N . HIS B 2 182 ? 36.370 17.109 22.132 1.00 13.46 158 HIS B N 1
ATOM 3231 C CA . HIS B 2 182 ? 37.768 16.683 22.014 1.00 14.14 158 HIS B CA 1
ATOM 3232 C C . HIS B 2 182 ? 38.127 15.705 23.104 1.00 14.88 158 HIS B C 1
ATOM 3233 O O . HIS B 2 182 ? 38.685 14.651 22.853 1.00 16.44 158 HIS B O 1
ATOM 3240 N N . ASN B 2 183 ? 37.783 16.015 24.347 1.00 14.61 159 ASN B N 1
ATOM 3241 C CA . ASN B 2 183 ? 38.148 15.128 25.474 1.00 16.19 159 ASN B CA 1
ATOM 3242 C C . ASN B 2 183 ? 37.349 13.849 25.497 1.00 15.15 159 ASN B C 1
ATOM 3243 O O . ASN B 2 183 ? 37.894 12.786 25.858 1.00 17.21 159 ASN B O 1
ATOM 3256 N N . VAL B 2 185 ? 36.216 12.257 22.738 1.00 14.03 161 VAL B N 1
ATOM 3257 C CA . VAL B 2 185 ? 36.867 11.452 21.667 1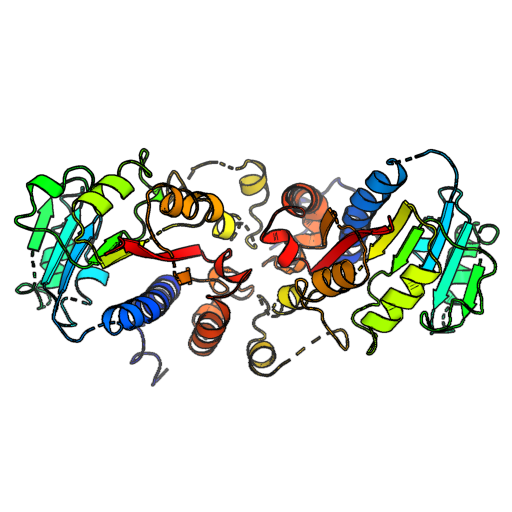.00 14.67 161 VAL B CA 1
ATOM 3258 C C . VAL B 2 185 ? 38.202 10.830 22.130 1.00 15.70 161 VAL B C 1
ATOM 3259 O O . VAL B 2 185 ? 38.555 9.643 21.850 1.00 17.50 161 VAL B O 1
ATOM 3263 N N . ALA B 2 186 ? 38.934 11.652 22.879 1.00 15.68 162 ALA B N 1
ATOM 3264 C CA . ALA B 2 186 ? 40.217 11.247 23.392 1.00 17.34 162 ALA B CA 1
ATOM 3265 C C . ALA B 2 186 ? 40.115 10.261 24.561 1.00 18.29 162 ALA B C 1
ATOM 3266 O O . ALA B 2 186 ? 41.167 9.787 25.035 1.00 22.86 162 ALA B O 1
ATOM 3268 N N . GLY B 2 187 ? 38.919 9.976 25.081 1.00 18.01 163 GLY B N 1
ATOM 3269 C CA . GLY B 2 187 ? 38.764 9.064 26.167 1.00 18.77 163 GLY B CA 1
ATOM 3270 C C . GLY B 2 187 ? 39.109 9.619 27.534 1.00 18.92 163 GLY B C 1
ATOM 3271 O O . GLY B 2 187 ? 39.289 8.876 28.487 1.00 22.00 163 GLY B O 1
ATOM 3272 N N . ASN B 2 188 ? 39.163 10.949 27.651 1.00 18.62 164 ASN B N 1
ATOM 3273 C CA . ASN B 2 188 ? 39.485 11.584 28.921 1.00 19.01 164 ASN B CA 1
ATOM 3274 C C . ASN B 2 188 ? 38.200 11.764 29.727 1.00 18.62 164 ASN B C 1
ATOM 3275 O O . ASN B 2 188 ? 37.797 12.884 30.068 1.00 18.82 164 ASN B O 1
ATOM 3280 N N . PHE B 2 189 ? 37.626 10.648 30.105 1.00 19.39 165 PHE B N 1
ATOM 3281 C CA . PHE B 2 189 ? 36.328 10.665 30.786 1.00 20.29 165 PHE B CA 1
ATOM 3282 C C . PHE B 2 189 ? 36.367 11.281 32.160 1.00 21.83 165 PHE B C 1
ATOM 3283 O O . PHE B 2 189 ? 35.428 11.944 32.534 1.00 21.59 165 PHE B O 1
ATOM 3291 N N . ASP B 2 190 ? 37.448 11.042 32.904 1.00 24.87 166 ASP B N 1
ATOM 3292 C CA . ASP B 2 190 ? 37.539 11.584 34.262 1.00 27.33 166 ASP B CA 1
ATOM 3293 C C . ASP B 2 190 ? 37.549 13.101 34.193 1.00 25.71 166 ASP B C 1
ATOM 3294 O O . ASP B 2 190 ? 36.885 13.750 34.987 1.00 28.22 166 ASP B O 1
ATOM 3299 N N . TYR B 2 191 ? 38.228 13.671 33.200 1.00 24.77 167 TYR B N 1
ATOM 3300 C CA . TYR B 2 191 ? 38.242 15.131 33.033 1.00 24.75 167 TYR B CA 1
ATOM 3301 C C . TYR B 2 191 ? 36.876 15.701 32.676 1.00 23.06 167 TYR B C 1
ATOM 3302 O O . TYR B 2 191 ? 36.451 16.746 33.159 1.00 24.59 167 TYR B O 1
ATOM 3311 N N . VAL B 2 192 ? 36.159 15.048 31.777 1.00 20.97 168 VAL B N 1
ATOM 3312 C CA . VAL B 2 192 ? 34.908 15.587 31.386 1.00 21.63 168 VAL B CA 1
ATOM 3313 C C . VAL B 2 192 ? 33.925 15.449 32.530 1.00 21.64 168 VAL B C 1
ATOM 3314 O O . VAL B 2 192 ? 33.081 16.343 32.779 1.00 20.76 168 VAL B O 1
ATOM 3318 N N . GLN B 2 193 ? 34.044 14.368 33.281 1.00 20.73 169 GLN B N 1
ATOM 3319 C CA . GLN B 2 193 ? 33.130 14.167 34.422 1.00 22.43 169 GLN B CA 1
ATOM 3320 C C . GLN B 2 193 ? 33.372 15.190 35.547 1.00 23.45 169 GLN B C 1
ATOM 3321 O O . GLN B 2 193 ? 32.415 15.804 36.053 1.00 25.39 169 GLN B O 1
ATOM 3327 N N . ALA B 2 194 ? 34.632 15.441 35.880 1.00 24.12 170 ALA B N 1
ATOM 3328 C CA . ALA B 2 194 ? 34.954 16.348 36.971 1.00 25.93 170 ALA B CA 1
ATOM 3329 C C . ALA B 2 194 ? 35.278 17.795 36.600 1.00 26.80 170 ALA B C 1
ATOM 3330 O O . ALA B 2 194 ? 35.217 18.680 37.487 1.00 29.08 170 ALA B O 1
ATOM 3332 N N . GLY B 2 195 ? 35.658 18.030 35.351 1.00 28.93 171 GLY B N 1
ATOM 3333 C CA . GLY B 2 195 ? 36.107 19.355 34.920 1.00 30.79 171 GLY B CA 1
ATOM 3334 C C . GLY B 2 195 ? 37.526 19.632 35.481 1.00 38.31 171 GLY B C 1
ATOM 3335 O O . GLY B 2 195 ? 38.326 18.703 35.786 1.00 32.88 171 GLY B O 1
ATOM 3344 N N . SER B 2 205 ? 44.968 24.553 27.477 1.00 49.14 181 SER B N 1
ATOM 3345 C CA . SER B 2 205 ? 43.568 24.791 27.840 1.00 47.57 181 SER B CA 1
ATOM 3346 C C . SER B 2 205 ? 43.389 26.148 28.541 1.00 42.05 181 SER B C 1
ATOM 3347 O O . SER B 2 205 ? 43.928 26.372 29.609 1.00 40.27 181 SER B O 1
ATOM 3350 N N . PRO B 2 206 ? 42.547 27.022 27.985 1.00 32.76 182 PRO B N 1
ATOM 3351 C CA . PRO B 2 206 ? 42.364 28.361 28.539 1.00 26.09 182 PRO B CA 1
ATOM 3352 C C . PRO B 2 206 ? 41.541 28.463 29.827 1.00 22.74 182 PRO B C 1
ATOM 3353 O O . PRO B 2 206 ? 40.828 27.544 30.205 1.00 22.15 182 PRO B O 1
ATOM 3357 N N . ASP B 2 207 ? 41.588 29.634 30.449 1.00 23.39 183 ASP B N 1
ATOM 3358 C CA . ASP B 2 207 ? 40.950 29.834 31.719 1.00 22.96 183 ASP B CA 1
ATOM 3359 C C . ASP B 2 207 ? 39.423 29.773 31.670 1.00 18.78 183 ASP B C 1
ATOM 3360 O O . ASP B 2 207 ? 38.803 29.212 32.558 1.00 21.42 183 ASP B O 1
ATOM 3365 N N . TYR B 2 208 ? 38.843 30.286 30.600 1.00 17.07 184 TYR B N 1
ATOM 3366 C CA . TYR B 2 208 ? 37.393 30.420 30.462 1.00 16.61 184 TYR B CA 1
ATOM 3367 C C . TYR B 2 208 ? 36.845 29.972 29.108 1.00 15.45 184 TYR B C 1
ATOM 3368 O O . TYR B 2 208 ? 36.455 30.787 28.265 1.00 14.51 184 TYR B O 1
ATOM 3377 N N . PRO B 2 209 ? 36.916 28.666 28.827 1.00 15.20 185 PRO B N 1
ATOM 3378 C CA . PRO B 2 209 ? 36.242 28.183 27.608 1.00 14.85 185 PRO B CA 1
ATOM 3379 C C . PRO B 2 209 ? 34.814 28.699 27.530 1.00 14.52 185 PRO B C 1
ATOM 3380 O O . PRO B 2 209 ? 34.130 28.701 28.516 1.00 15.52 185 PRO B O 1
ATOM 3384 N N . ARG B 2 210 ? 34.404 29.193 26.382 1.00 13.55 186 ARG B N 1
ATOM 3385 C CA . ARG B 2 210 ? 33.103 29.837 26.267 1.00 13.90 186 ARG B CA 1
ATOM 3386 C C . ARG B 2 210 ? 31.971 29.020 25.688 1.00 13.81 186 ARG B C 1
ATOM 3387 O O . ARG B 2 210 ? 32.134 28.222 24.771 1.00 13.81 186 ARG B O 1
ATOM 3395 N N . ASP B 2 211 ? 30.776 29.337 26.211 1.00 14.46 187 ASP B N 1
ATOM 3396 C CA . ASP B 2 211 ? 29.514 28.759 25.704 1.00 15.29 187 ASP B CA 1
ATOM 3397 C C . ASP B 2 211 ? 29.114 29.676 24.554 1.00 15.21 187 ASP B C 1
ATOM 3398 O O . ASP B 2 211 ? 28.838 30.868 24.790 1.00 17.04 187 ASP B O 1
ATOM 3403 N N . PRO B 2 212 ? 29.007 29.168 23.341 1.00 14.47 188 PRO B N 1
ATOM 3404 C CA . PRO B 2 212 ? 28.649 29.981 22.192 1.00 14.87 188 PRO B CA 1
ATOM 3405 C C . PRO B 2 212 ? 27.333 30.726 22.386 1.00 17.10 188 PRO B C 1
ATOM 3406 O O . PRO B 2 212 ? 27.261 31.877 22.029 1.00 17.62 188 PRO B O 1
ATOM 3410 N N . THR B 2 213 ? 26.351 30.091 22.984 1.00 16.83 189 THR B N 1
ATOM 3411 C CA . THR B 2 213 ? 25.040 30.760 23.168 1.00 19.05 189 THR B CA 1
ATOM 3412 C C . THR B 2 213 ? 25.228 32.033 24.019 1.00 19.15 189 THR B C 1
ATOM 3413 O O . THR B 2 213 ? 24.633 33.093 23.695 1.00 21.31 189 THR B O 1
ATOM 3417 N N A GLN B 2 214 ? 26.061 31.950 25.071 0.50 18.20 190 GLN B N 1
ATOM 3418 N N B GLN B 2 214 ? 26.073 31.947 25.052 0.50 17.64 190 GLN B N 1
ATOM 3419 C CA A GLN B 2 214 ? 26.284 33.117 25.934 0.50 19.26 190 GLN B CA 1
ATOM 3420 C CA B GLN B 2 214 ? 26.304 33.103 25.901 0.50 18.31 190 GLN B CA 1
ATOM 3421 C C A GLN B 2 214 ? 27.075 34.206 25.185 0.50 18.79 190 GLN B C 1
ATOM 3422 C C B GLN B 2 214 ? 27.035 34.197 25.128 0.50 18.27 190 GLN B C 1
ATOM 3423 O O A GLN B 2 214 ? 26.790 35.395 25.337 0.50 19.35 190 GLN B O 1
ATOM 3424 O O B GLN B 2 214 ? 26.676 35.367 25.198 0.50 18.63 190 GLN B O 1
ATOM 3435 N N . VAL B 2 215 ? 28.048 33.816 24.359 1.00 17.89 191 VAL B N 1
ATOM 3436 C CA . VAL B 2 215 ? 28.803 34.801 23.572 1.00 17.62 191 VAL B CA 1
ATOM 3437 C C . VAL B 2 215 ? 27.883 35.556 22.604 1.00 19.30 191 VAL B C 1
ATOM 3438 O O . VAL B 2 215 ? 27.986 36.775 22.470 1.00 19.00 191 VAL B O 1
ATOM 3442 N N . TYR B 2 216 ? 27.010 34.828 21.913 1.00 19.24 192 TYR B N 1
ATOM 3443 C CA . TYR B 2 216 ? 26.116 35.485 20.972 1.00 20.63 192 TYR B CA 1
ATOM 3444 C C . TYR B 2 216 ? 25.235 36.471 21.728 1.00 21.39 192 TYR B C 1
ATOM 3445 O O . TYR B 2 216 ? 24.993 37.564 21.250 1.00 24.63 192 TYR B O 1
ATOM 3454 N N . LEU B 2 217 ? 24.751 36.089 22.900 1.00 21.44 193 LEU B N 1
ATOM 3455 C CA . LEU B 2 217 ? 23.910 36.969 23.731 1.00 23.76 193 LEU B CA 1
ATOM 3456 C C . LEU B 2 217 ? 24.684 38.230 24.134 1.00 23.28 193 LEU B C 1
ATOM 3457 O O . LEU B 2 217 ? 24.146 39.350 24.063 1.00 24.44 193 LEU B O 1
ATOM 3462 N N . TRP B 2 218 ? 25.948 38.055 24.548 1.00 21.88 194 TRP B N 1
ATOM 3463 C CA . TRP B 2 218 ? 26.773 39.215 24.904 1.00 21.61 194 TRP B CA 1
ATOM 3464 C C . TRP B 2 218 ? 26.871 40.203 23.759 1.00 22.35 194 TRP B C 1
ATOM 3465 O O . TRP B 2 218 ? 26.806 41.428 23.961 1.00 23.72 194 TRP B O 1
ATOM 3476 N N . LEU B 2 219 ? 27.041 39.672 22.553 1.00 21.74 195 LEU B N 1
ATOM 3477 C CA . LEU B 2 219 ? 27.155 40.493 21.373 1.00 23.34 195 LEU B CA 1
ATOM 3478 C C . LEU B 2 219 ? 25.857 41.192 21.078 1.00 25.86 195 LEU B C 1
ATOM 3479 O O . LEU B 2 219 ? 25.829 42.405 20.869 1.00 27.41 195 LEU B O 1
ATOM 3484 N N . GLU B 2 220 ? 24.762 40.462 21.143 1.00 27.21 196 GLU B N 1
ATOM 3485 C CA . GLU B 2 220 ? 23.477 41.075 20.812 1.00 31.80 196 GLU B CA 1
ATOM 3486 C C . GLU B 2 220 ? 23.051 42.068 21.862 1.00 31.34 196 GLU B C 1
ATOM 3487 O O . GLU B 2 220 ? 22.464 43.118 21.545 1.00 33.05 196 GLU B O 1
ATOM 3493 N N . GLU B 2 221 ? 23.347 41.789 23.127 1.00 29.52 197 GLU B N 1
ATOM 3494 C CA . GLU B 2 221 ? 23.025 42.720 24.224 1.00 32.62 197 GLU B CA 1
ATOM 3495 C C . GLU B 2 221 ? 23.687 44.060 24.081 1.00 31.98 197 GLU B C 1
ATOM 3496 O O . GLU B 2 221 ? 23.095 45.108 24.479 1.00 34.21 197 GLU B O 1
ATOM 3502 N N . ALA B 2 222 ? 24.918 44.051 23.580 1.00 30.72 198 ALA B N 1
ATOM 3503 C CA . ALA B 2 222 ? 25.690 45.269 23.400 1.00 32.09 198 ALA B CA 1
ATOM 3504 C C . ALA B 2 222 ? 25.207 46.053 22.179 1.00 33.74 198 ALA B C 1
ATOM 3505 O O . ALA B 2 222 ? 25.506 47.257 22.053 1.00 37.19 198 ALA B O 1
ATOM 3507 N N . GLY B 2 223 ? 24.467 45.387 21.292 1.00 32.59 199 GLY B N 1
ATOM 3508 C CA . GLY B 2 223 ? 23.934 46.010 20.092 1.00 34.43 199 GLY B CA 1
ATOM 3509 C C . GLY B 2 223 ? 24.615 45.610 18.795 1.00 35.07 199 GLY B C 1
ATOM 3510 O O . GLY B 2 223 ? 24.335 46.182 17.747 1.00 35.94 199 GLY B O 1
ATOM 3511 N N . TRP B 2 224 ? 25.494 44.604 18.836 1.00 33.27 200 TRP B N 1
ATOM 3512 C CA . TRP B 2 224 ? 26.169 44.193 17.636 1.00 33.91 200 TRP B CA 1
ATOM 3513 C C . TRP B 2 224 ? 25.156 43.406 16.813 1.00 35.18 200 TRP B C 1
ATOM 3514 O O . TRP B 2 224 ? 24.215 42.821 17.341 1.00 35.57 200 TRP B O 1
ATOM 3525 N N . GLN B 2 225 ? 25.348 43.403 15.503 1.00 39.48 201 GLN B N 1
ATOM 3526 C CA . GLN B 2 225 ? 24.501 42.634 14.601 1.00 41.88 201 GLN B CA 1
ATOM 3527 C C . GLN B 2 225 ? 25.385 41.505 14.042 1.00 36.81 201 GLN B C 1
ATOM 3528 O O . GLN B 2 225 ? 26.379 41.784 13.379 1.00 39.20 201 GLN B O 1
ATOM 3534 N N . ILE B 2 226 ? 25.031 40.276 14.360 1.00 35.62 202 ILE B N 1
ATOM 3535 C CA . ILE B 2 226 ? 25.809 39.090 13.931 1.00 33.14 202 ILE B CA 1
ATOM 3536 C C . ILE B 2 226 ? 25.515 38.776 12.462 1.00 33.78 202 ILE B C 1
ATOM 3537 O O . ILE B 2 226 ? 24.367 38.581 12.065 1.00 35.87 202 ILE B O 1
ATOM 3550 N N . GLY B 2 228 ? 27.696 36.412 10.644 1.00 30.50 204 GLY B N 1
ATOM 3551 C CA . GLY B 2 228 ? 28.039 35.022 10.353 1.00 27.46 204 GLY B CA 1
ATOM 3552 C C . GLY B 2 228 ? 28.665 34.289 11.526 1.00 24.25 204 GLY B C 1
ATOM 3553 O O . GLY B 2 228 ? 29.147 34.907 12.430 1.00 23.63 204 GLY B O 1
ATOM 3554 N N . LYS B 2 229 ? 28.632 32.956 11.465 1.00 22.90 205 LYS B N 1
ATOM 3555 C CA . LYS B 2 229 ? 29.177 32.071 12.480 1.00 20.04 205 LYS B CA 1
ATOM 3556 C C . LYS B 2 229 ? 29.830 30.923 11.771 1.00 18.90 205 LYS B C 1
ATOM 3557 O O . LYS B 2 229 ? 29.229 30.299 10.894 1.00 19.67 205 LYS B O 1
ATOM 3563 N N . THR B 2 230 ? 31.090 30.700 12.097 1.00 17.11 206 THR B N 1
ATOM 3564 C CA . THR B 2 230 ? 31.872 29.629 11.466 1.00 16.56 206 THR B CA 1
ATOM 3565 C C . THR B 2 230 ? 32.562 28.783 12.511 1.00 15.14 206 THR B C 1
ATOM 3566 O O . THR B 2 230 ? 33.238 29.304 13.392 1.00 16.07 206 THR B O 1
ATOM 3570 N N . GLY B 2 231 ? 32.464 27.450 12.393 1.00 12.88 207 GLY B N 1
ATOM 3571 C CA . GLY B 2 231 ? 33.222 26.584 13.272 1.00 13.04 207 GLY B CA 1
ATOM 3572 C C . GLY B 2 231 ? 34.609 26.440 12.677 1.00 13.42 207 GLY B C 1
ATOM 3573 O O . GLY B 2 231 ? 34.778 26.227 11.469 1.00 14.19 207 GLY B O 1
ATOM 3574 N N . VAL B 2 232 ? 35.604 26.591 13.533 1.00 13.65 208 VAL B N 1
ATOM 3575 C CA . VAL B 2 232 ? 37.020 26.482 13.166 1.00 14.52 208 VAL B CA 1
ATOM 3576 C C . VAL B 2 232 ? 37.580 25.193 13.746 1.00 14.26 208 VAL B C 1
ATOM 3577 O O . VAL B 2 232 ? 37.789 25.051 14.969 1.00 13.75 208 VAL B O 1
ATOM 3581 N N . ARG B 2 233 ? 37.839 24.251 12.829 1.00 13.40 209 ARG B N 1
ATOM 3582 C CA . ARG B 2 233 ? 38.276 22.857 13.117 1.00 13.06 209 ARG B CA 1
ATOM 3583 C C . ARG B 2 233 ? 37.072 22.115 13.717 1.00 12.37 209 ARG B C 1
ATOM 3584 O O . ARG B 2 233 ? 36.949 21.906 14.944 1.00 12.41 209 ARG B O 1
ATOM 3592 N N . VAL B 2 234 ? 36.200 21.657 12.802 1.00 11.39 210 VAL B N 1
ATOM 3593 C CA . VAL B 2 234 ? 34.974 20.962 13.177 1.00 11.05 210 VAL B CA 1
ATOM 3594 C C . VAL B 2 234 ? 35.101 19.447 13.114 1.00 11.92 210 VAL B C 1
ATOM 3595 O O . VAL B 2 234 ? 34.290 18.718 13.673 1.00 12.61 210 VAL B O 1
ATOM 3599 N N . PHE B 2 235 ? 36.066 18.984 12.327 1.00 11.63 211 PHE B N 1
ATOM 3600 C CA . PHE B 2 235 ? 36.394 17.575 12.186 1.00 12.06 211 PHE B CA 1
ATOM 3601 C C . PHE B 2 235 ? 37.832 17.212 12.593 1.00 12.13 211 PHE B C 1
ATOM 3602 O O . PHE B 2 235 ? 38.051 16.166 13.215 1.00 12.18 211 PHE B O 1
ATOM 3610 N N . HIS B 2 236 ? 38.771 18.068 12.184 1.00 12.10 212 HIS B N 1
ATOM 3611 C CA . HIS B 2 236 ? 40.230 17.857 12.330 1.00 12.47 212 HIS B CA 1
ATOM 3612 C C . HIS B 2 236 ? 40.643 17.231 13.654 1.00 12.11 212 HIS B C 1
ATOM 3613 O O . HIS B 2 236 ? 41.359 16.208 13.648 1.00 13.07 212 HIS B O 1
ATOM 3620 N N . ASP B 2 237 ? 40.214 17.810 14.779 1.00 12.14 213 ASP B N 1
ATOM 3621 C CA . ASP B 2 237 ? 40.671 17.366 16.055 1.00 14.24 213 ASP B CA 1
ATOM 3622 C C . ASP B 2 237 ? 40.117 16.022 16.514 1.00 14.08 213 ASP B C 1
ATOM 3623 O O . ASP B 2 237 ? 40.658 15.426 17.480 1.00 15.94 213 ASP B O 1
ATOM 3628 N N . TYR B 2 238 ? 39.038 15.584 15.861 1.00 13.09 214 TYR B N 1
ATOM 3629 C CA . TYR B 2 238 ? 38.289 14.429 16.271 1.00 12.92 214 TYR B CA 1
ATOM 3630 C C . TYR B 2 238 ? 38.662 13.173 15.473 1.00 12.21 214 TYR B C 1
ATOM 3631 O O . TYR B 2 238 ? 38.111 12.092 15.709 1.00 12.71 214 TYR B O 1
ATOM 3640 N N . LEU B 2 239 ? 39.529 13.305 14.470 1.00 11.57 215 LEU B N 1
ATOM 3641 C CA . LEU B 2 239 ? 39.893 12.168 13.601 1.00 12.64 215 LEU B CA 1
ATOM 3642 C C . LEU B 2 239 ? 40.454 10.984 14.384 1.00 13.23 215 LEU B C 1
ATOM 3643 O O . LEU B 2 239 ? 41.339 11.183 15.291 1.00 13.78 215 LEU B O 1
ATOM 3648 N N . ARG B 2 240 ? 40.006 9.780 14.096 1.00 14.55 216 ARG B N 1
ATOM 3649 C CA . ARG B 2 240 ? 40.500 8.643 14.857 1.00 14.95 216 ARG B CA 1
ATOM 3650 C C . ARG B 2 240 ? 42.000 8.430 14.577 1.00 16.05 216 ARG B C 1
ATOM 3651 O O . ARG B 2 240 ? 42.775 8.212 15.471 1.00 17.77 216 ARG B O 1
ATOM 3659 N N . GLU B 2 241 ? 42.352 8.497 13.319 1.00 16.30 217 GLU B N 1
ATOM 3660 C CA . GLU B 2 241 ? 43.782 8.356 12.901 1.00 18.67 217 GLU B CA 1
ATOM 3661 C C . GLU B 2 241 ? 44.323 9.747 12.732 1.00 17.50 217 GLU B C 1
ATOM 3662 O O . GLU B 2 241 ? 44.166 10.359 11.662 1.00 17.71 217 GLU B O 1
ATOM 3668 N N . LYS B 2 242 ? 45.040 10.251 13.735 1.00 19.12 218 LYS B N 1
ATOM 3669 C CA . LYS B 2 242 ? 45.472 11.628 13.664 1.00 19.34 218 LYS B CA 1
ATOM 3670 C C . LYS B 2 242 ? 46.441 11.911 12.527 1.00 19.55 218 LYS B C 1
ATOM 3671 O O . LYS B 2 242 ? 46.544 13.079 12.145 1.00 19.77 218 LYS B O 1
ATOM 3677 N N A HIS B 2 243 ? 47.178 10.911 12.074 0.50 19.47 219 HIS B N 1
ATOM 3678 N N B HIS B 2 243 ? 47.136 10.900 12.013 0.50 20.73 219 HIS B N 1
ATOM 3679 C CA A HIS B 2 243 ? 48.079 11.119 10.929 0.50 18.68 219 HIS B CA 1
ATOM 3680 C CA B HIS B 2 243 ? 48.078 11.116 10.879 0.50 20.44 219 HIS B CA 1
ATOM 3681 C C A HIS B 2 243 ? 47.342 11.695 9.700 0.50 17.28 219 HIS B C 1
ATOM 3682 C C B HIS B 2 243 ? 47.354 11.608 9.621 0.50 18.34 219 HIS B C 1
ATOM 3683 O O A HIS B 2 243 ? 47.967 12.369 8.868 0.50 16.48 219 HIS B O 1
ATOM 3684 O O B HIS B 2 243 ? 48.001 12.069 8.654 0.50 17.53 219 HIS B O 1
ATOM 3697 N N . GLN B 2 244 ? 46.017 11.439 9.586 1.00 16.41 220 GLN B N 1
ATOM 3698 C CA . GLN B 2 244 ? 45.229 11.891 8.444 1.00 16.10 220 GLN B CA 1
ATOM 3699 C C . GLN B 2 244 ? 45.135 13.391 8.422 1.00 15.29 220 GLN B C 1
ATOM 3700 O O . GLN B 2 244 ? 44.869 14.004 7.359 1.00 15.58 220 GLN B O 1
ATOM 3706 N N . GLN B 2 245 ? 45.298 14.019 9.581 1.00 16.10 221 GLN B N 1
ATOM 3707 C CA . GLN B 2 245 ? 45.293 15.480 9.614 1.00 15.57 221 GLN B CA 1
ATOM 3708 C C . GLN B 2 245 ? 46.290 16.020 8.621 1.00 16.31 221 GLN B C 1
ATOM 3709 O O . GLN B 2 245 ? 45.994 16.999 7.939 1.00 17.32 221 GLN B O 1
ATOM 3715 N N . ARG B 2 246 ? 47.492 15.412 8.530 1.00 16.65 222 ARG B N 1
ATOM 3716 C CA . ARG B 2 246 ? 48.500 15.865 7.624 1.00 17.63 222 ARG B CA 1
ATOM 3717 C C . ARG B 2 246 ? 48.416 15.141 6.297 1.00 17.45 222 ARG B C 1
ATOM 3718 O O . ARG B 2 246 ? 48.458 15.747 5.216 1.00 17.91 222 ARG B O 1
ATOM 3726 N N . ASP B 2 247 ? 48.304 13.807 6.346 1.00 17.49 223 ASP B N 1
ATOM 3727 C CA . ASP B 2 247 ? 48.316 13.015 5.128 1.00 18.78 223 ASP B CA 1
ATOM 3728 C C . ASP B 2 247 ? 47.163 13.242 4.205 1.00 16.84 223 ASP B C 1
ATOM 3729 O O . ASP B 2 247 ? 47.273 13.053 2.992 1.00 16.99 223 ASP B O 1
ATOM 3734 N N . CYS B 2 248 ? 46.016 13.669 4.767 1.00 15.74 224 CYS B N 1
ATOM 3735 C CA . CYS B 2 248 ? 44.859 13.935 3.991 1.00 14.76 224 CYS B CA 1
ATOM 3736 C C . CYS B 2 248 ? 44.396 15.395 4.197 1.00 14.43 224 CYS B C 1
ATOM 3737 O O . CYS B 2 248 ? 43.198 15.676 4.113 1.00 12.96 224 CYS B O 1
ATOM 3740 N N . TYR B 2 249 ? 45.334 16.287 4.453 1.00 13.50 225 TYR B N 1
ATOM 3741 C CA . TYR B 2 249 ? 45.010 17.691 4.765 1.00 13.79 225 TYR B CA 1
ATOM 3742 C C . TYR B 2 249 ? 44.120 18.370 3.747 1.00 14.38 225 TYR B C 1
ATOM 3743 O O . TYR B 2 249 ? 43.136 19.011 4.125 1.00 13.83 225 TYR B O 1
ATOM 3752 N N . GLU B 2 250 ? 44.432 18.236 2.457 1.00 14.10 226 GLU B N 1
ATOM 3753 C CA . GLU B 2 250 ? 43.604 18.938 1.451 1.00 14.24 226 GLU B CA 1
ATOM 3754 C C . GLU B 2 250 ? 42.207 18.391 1.383 1.00 13.42 226 GLU B C 1
ATOM 3755 O O . GLU B 2 250 ? 41.280 19.206 1.289 1.00 13.71 226 GLU B O 1
ATOM 3761 N N . ALA B 2 251 ? 42.037 17.078 1.471 1.00 13.51 227 ALA B N 1
ATOM 3762 C CA . ALA B 2 251 ? 40.684 16.515 1.404 1.00 12.72 227 ALA B CA 1
ATOM 3763 C C . ALA B 2 251 ? 39.895 16.939 2.652 1.00 12.65 227 ALA B C 1
ATOM 3764 O O . ALA B 2 251 ? 38.703 17.251 2.593 1.00 13.25 227 ALA B O 1
ATOM 3766 N N . LEU B 2 252 ? 40.589 17.006 3.781 1.00 12.43 228 LEU B N 1
ATOM 3767 C CA . LEU B 2 252 ? 40.013 17.446 5.052 1.00 12.46 228 LEU B CA 1
ATOM 3768 C C . LEU B 2 252 ? 39.603 18.908 4.968 1.00 12.44 228 LEU B C 1
ATOM 3769 O O . LEU B 2 252 ? 38.419 19.234 5.340 1.00 12.74 228 LEU B O 1
ATOM 3774 N N . LEU B 2 253 ? 40.452 19.740 4.416 1.00 12.91 229 LEU B N 1
ATOM 3775 C CA . LEU B 2 253 ? 40.179 21.165 4.230 1.00 13.07 229 LEU B CA 1
ATOM 3776 C C . LEU B 2 253 ? 38.962 21.420 3.353 1.00 13.29 229 LEU B C 1
ATOM 3777 O O . LEU B 2 253 ? 38.167 22.269 3.674 1.00 12.97 229 LEU B O 1
ATOM 3782 N N . GLU B 2 254 ? 38.775 20.606 2.323 1.00 12.56 230 GLU B N 1
ATOM 3783 C CA . GLU B 2 254 ? 37.621 20.773 1.454 1.00 13.02 230 GLU B CA 1
ATOM 3784 C C . GLU B 2 254 ? 36.339 20.498 2.266 1.00 12.81 230 GLU B C 1
ATOM 3785 O O . GLU B 2 254 ? 35.333 21.210 2.166 1.00 12.96 230 GLU B O 1
ATOM 3791 N N . LEU B 2 255 ? 36.397 19.479 3.104 1.00 11.92 231 LEU B N 1
ATOM 3792 C CA . LEU B 2 255 ? 35.157 19.092 3.876 1.00 12.80 231 LEU B CA 1
ATOM 3793 C C . LEU B 2 255 ? 34.908 20.009 5.057 1.00 12.30 231 LEU B C 1
ATOM 3794 O O . LEU B 2 255 ? 33.776 20.335 5.339 1.00 12.35 231 LEU B O 1
ATOM 3799 N N . GLU B 2 256 ? 35.955 20.472 5.703 1.00 12.39 232 GLU B N 1
ATOM 3800 C CA . GLU B 2 256 ? 35.821 21.502 6.735 1.00 12.29 232 GLU B CA 1
ATOM 3801 C C . GLU B 2 256 ? 35.185 22.718 6.103 1.00 13.13 232 GLU B C 1
ATOM 3802 O O . GLU B 2 256 ? 34.234 23.255 6.609 1.00 13.50 232 GLU B O 1
ATOM 3808 N N . THR B 2 257 ? 35.689 23.146 4.947 1.00 12.56 233 THR B N 1
ATOM 3809 C CA . THR B 2 257 ? 35.165 24.340 4.267 1.00 13.09 233 THR B CA 1
ATOM 3810 C C . THR B 2 257 ? 33.659 24.132 3.950 1.00 13.21 233 THR B C 1
ATOM 3811 O O . THR B 2 257 ? 32.867 25.031 4.121 1.00 15.12 233 THR B O 1
ATOM 3815 N N . ARG B 2 258 ? 33.314 22.933 3.510 1.00 12.77 234 ARG B N 1
ATOM 3816 C CA . ARG B 2 258 ? 31.927 22.622 3.122 1.00 14.23 234 ARG B CA 1
ATOM 3817 C C . ARG B 2 258 ? 30.893 22.685 4.255 1.00 12.90 234 ARG B C 1
ATOM 3818 O O . ARG B 2 258 ? 29.789 23.197 4.084 1.00 13.80 234 ARG B O 1
ATOM 3826 N N . TYR B 2 259 ? 31.309 22.209 5.434 1.00 12.64 235 TYR B N 1
ATOM 3827 C CA . TYR B 2 259 ? 30.382 22.054 6.547 1.00 12.57 235 TYR B CA 1
ATOM 3828 C C . TYR B 2 259 ? 30.500 23.000 7.701 1.00 12.69 235 TYR B C 1
ATOM 3829 O O . TYR B 2 259 ? 29.595 23.049 8.553 1.00 13.31 235 TYR B O 1
ATOM 3838 N N . CYS B 2 260 ? 31.587 23.771 7.754 1.00 13.01 236 CYS B N 1
ATOM 3839 C CA . CYS B 2 260 ? 31.902 24.602 8.916 1.00 13.85 236 CYS B CA 1
ATOM 3840 C C . CYS B 2 260 ? 30.930 25.742 9.202 1.00 14.73 236 CYS B C 1
ATOM 3841 O O . CYS B 2 260 ? 31.024 26.325 10.287 1.00 15.58 236 CYS B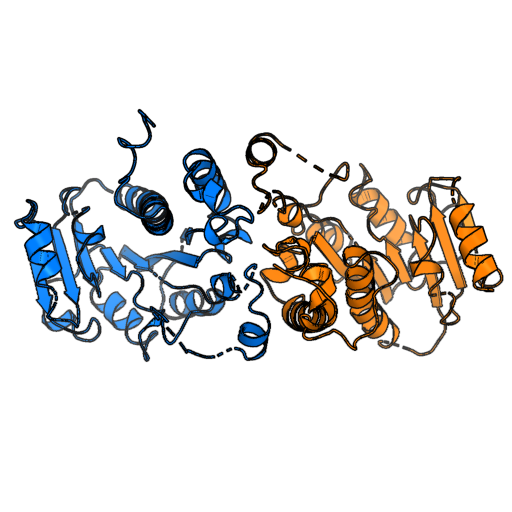 O 1
ATOM 3844 N N . ARG B 2 261 ? 30.045 26.087 8.270 1.00 15.42 237 ARG B N 1
ATOM 3845 C CA . ARG B 2 261 ? 29.047 27.147 8.477 1.00 15.92 237 ARG B CA 1
ATOM 3846 C C . ARG B 2 261 ? 27.613 26.617 8.584 1.00 16.72 237 ARG B C 1
ATOM 3847 O O . ARG B 2 261 ? 26.634 27.326 8.324 1.00 18.38 237 ARG B O 1
ATOM 3855 N N . GLN B 2 262 ? 27.486 25.324 8.946 1.00 15.73 238 GLN B N 1
ATOM 3856 C CA . GLN B 2 262 ? 26.204 24.685 9.205 1.00 16.64 238 GLN B CA 1
ATOM 3857 C C . GLN B 2 262 ? 26.201 24.118 10.620 1.00 15.24 238 GLN B C 1
ATOM 3858 O O . GLN B 2 262 ? 27.233 23.672 11.100 1.00 14.89 238 GLN B O 1
ATOM 3864 N N . GLU B 2 263 ? 25.033 24.096 11.248 1.00 16.41 239 GLU B N 1
ATOM 3865 C CA . GLU B 2 263 ? 24.914 23.367 12.511 1.00 15.13 239 GLU B CA 1
ATOM 3866 C C . GLU B 2 263 ? 24.719 21.910 12.159 1.00 14.50 239 GLU B C 1
ATOM 3867 O O . GLU B 2 263 ? 24.156 21.582 11.108 1.00 16.58 239 GLU B O 1
ATOM 3873 N N . PRO B 2 264 ? 25.141 21.017 13.056 1.00 14.58 240 PRO B N 1
ATOM 3874 C CA . PRO B 2 264 ? 25.774 21.258 14.340 1.00 13.34 240 PRO B CA 1
ATOM 3875 C C . PRO B 2 264 ? 27.269 21.574 14.295 1.00 13.32 240 PRO B C 1
ATOM 3876 O O . PRO B 2 264 ? 27.872 21.833 15.354 1.00 12.11 240 PRO B O 1
ATOM 3880 N N . TYR B 2 265 ? 27.859 21.532 13.087 1.00 12.53 241 TYR B N 1
ATOM 3881 C CA . TYR B 2 265 ? 29.348 21.640 12.959 1.00 12.61 241 TYR B CA 1
ATOM 3882 C C . TYR B 2 265 ? 29.880 22.902 13.494 1.00 12.35 241 TYR B C 1
ATOM 3883 O O . TYR B 2 265 ? 30.929 22.904 14.163 1.00 12.94 241 TYR B O 1
ATOM 3892 N N . ILE B 2 266 ? 29.142 23.998 13.330 1.00 12.56 242 ILE B N 1
ATOM 3893 C CA . ILE B 2 266 ? 29.607 25.278 13.894 1.00 12.90 242 ILE B CA 1
ATOM 3894 C C . ILE B 2 266 ? 29.895 25.135 15.369 1.00 13.28 242 ILE B C 1
ATOM 3895 O O . ILE B 2 266 ? 30.955 25.513 15.884 1.00 13.47 242 ILE B O 1
ATOM 3900 N N . THR B 2 267 ? 28.933 24.512 16.054 1.00 13.78 243 THR B N 1
ATOM 3901 C CA . THR B 2 267 ? 28.994 24.366 17.504 1.00 14.75 243 THR B CA 1
ATOM 3902 C C . THR B 2 267 ? 29.933 23.290 17.970 1.00 14.08 243 THR B C 1
ATOM 3903 O O . THR B 2 267 ? 30.199 23.165 19.165 1.00 13.88 243 THR B O 1
ATOM 3907 N N . LEU B 2 268 ? 30.509 22.536 17.045 1.00 13.65 244 LEU B N 1
ATOM 3908 C CA . LEU B 2 268 ? 31.514 21.527 17.366 1.00 15.39 244 LEU B CA 1
ATOM 3909 C C . LEU B 2 268 ? 32.863 22.066 17.025 1.00 12.60 244 LEU B C 1
ATOM 3910 O O . LEU B 2 268 ? 33.892 21.388 17.162 1.00 13.41 244 LEU B O 1
ATOM 3915 N N . GLY B 2 269 ? 32.979 23.311 16.542 1.00 11.76 245 GLY B N 1
ATOM 3916 C CA . GLY B 2 269 ? 34.303 23.822 16.245 1.00 12.17 245 GLY B CA 1
ATOM 3917 C C . GLY B 2 269 ? 35.167 24.009 17.483 1.00 12.29 245 GLY B C 1
ATOM 3918 O O . GLY B 2 269 ? 34.686 24.334 18.543 1.00 12.76 245 GLY B O 1
ATOM 3919 N N . ARG B 2 270 ? 36.465 23.774 17.380 1.00 11.27 246 ARG B N 1
ATOM 3920 C CA . ARG B 2 270 ? 37.350 24.048 18.503 1.00 12.29 246 ARG B CA 1
ATOM 3921 C C . ARG B 2 270 ? 37.284 25.538 18.835 1.00 12.36 246 ARG B C 1
ATOM 3922 O O . ARG B 2 270 ? 37.374 25.926 19.974 1.00 13.28 246 ARG B O 1
ATOM 3930 N N . TYR B 2 271 ? 37.237 26.358 17.817 1.00 12.64 247 TYR B N 1
ATOM 3931 C CA . TYR B 2 271 ? 36.962 27.773 17.929 1.00 13.81 247 TYR B CA 1
ATOM 3932 C C . TYR B 2 271 ? 35.739 28.093 17.095 1.00 14.10 247 TYR B C 1
ATOM 3933 O O . TYR B 2 271 ? 35.345 27.339 16.185 1.00 13.57 247 TYR B O 1
ATOM 3942 N N . ILE B 2 272 ? 35.090 29.220 17.415 1.00 13.54 248 ILE B N 1
ATOM 3943 C CA . ILE B 2 272 ? 33.996 29.745 16.598 1.00 14.04 248 ILE B CA 1
ATOM 3944 C C . ILE B 2 272 ? 34.391 31.167 16.239 1.00 15.34 248 ILE B C 1
ATOM 3945 O O . ILE B 2 272 ? 34.819 31.953 17.097 1.00 15.62 248 ILE B O 1
ATOM 3950 N N . HIS B 2 273 ? 34.271 31.454 14.946 1.00 15.75 249 HIS B N 1
ATOM 3951 C CA . HIS B 2 273 ? 34.579 32.770 14.411 1.00 17.30 249 HIS B CA 1
ATOM 3952 C C . HIS B 2 273 ? 33.258 33.448 14.093 1.00 17.97 249 HIS B C 1
ATOM 3953 O O . HIS B 2 273 ? 32.536 33.044 13.211 1.00 18.60 249 HIS B O 1
ATOM 3960 N N . VAL B 2 274 ? 32.917 34.480 14.853 1.00 20.24 250 VAL B N 1
ATOM 3961 C CA . VAL B 2 274 ? 31.694 35.215 14.632 1.00 22.29 250 VAL B CA 1
ATOM 3962 C C . VAL B 2 274 ? 32.090 36.599 14.113 1.00 23.39 250 VAL B C 1
ATOM 3963 O O . VAL B 2 274 ? 33.044 37.240 14.612 1.00 25.48 250 VAL B O 1
ATOM 3967 N N . THR B 2 275 ? 31.446 36.979 13.034 1.00 24.54 251 THR B N 1
ATOM 3968 C CA . THR B 2 275 ? 31.653 38.313 12.415 1.00 28.28 251 THR B CA 1
ATOM 3969 C C . THR B 2 275 ? 30.445 39.095 12.821 1.00 28.75 251 THR B C 1
ATOM 3970 O O . THR B 2 275 ? 29.310 38.628 12.693 1.00 28.59 251 THR B O 1
ATOM 3974 N N . ALA B 2 276 ? 30.686 40.301 13.329 1.00 32.62 252 ALA B N 1
ATOM 3975 C CA . ALA B 2 276 ? 29.628 41.134 13.800 1.00 35.39 252 ALA B CA 1
ATOM 3976 C C . ALA B 2 276 ? 29.880 42.584 13.413 1.00 35.67 252 ALA B C 1
ATOM 3977 O O . ALA B 2 276 ? 31.037 43.112 13.452 1.00 34.57 252 ALA B O 1
ATOM 3979 N N . ARG B 2 277 ? 28.811 43.215 12.994 1.00 40.95 253 ARG B N 1
ATOM 3980 C CA . ARG B 2 277 ? 28.906 44.633 12.667 1.00 44.01 253 ARG B CA 1
ATOM 3981 C C . ARG B 2 277 ? 28.153 45.521 13.655 1.00 46.86 253 ARG B C 1
ATOM 3982 O O . ARG B 2 277 ? 27.057 45.170 14.143 1.00 43.99 253 ARG B O 1
ATOM 3990 N N . LYS B 2 278 ? 28.771 46.677 13.889 1.00 46.71 254 LYS B N 1
ATOM 3991 C CA . LYS B 2 278 ? 28.207 47.762 14.721 1.00 46.80 254 LYS B CA 1
ATOM 3992 C C . LYS B 2 278 ? 27.366 48.609 13.782 1.00 52.03 254 LYS B C 1
ATOM 3993 O O . LYS B 2 278 ? 27.898 49.068 12.789 1.00 52.02 254 LYS B O 1
ATOM 3999 N N . PRO B 2 279 ? 26.047 48.775 14.044 1.00 57.84 255 PRO B N 1
ATOM 4000 C CA . PRO B 2 279 ? 25.200 49.605 13.175 1.00 62.85 255 PRO B CA 1
ATOM 4001 C C . PRO B 2 279 ? 25.435 51.107 13.348 1.00 60.79 255 PRO B C 1
ATOM 4002 O O . PRO B 2 279 ? 26.577 51.559 13.309 1.00 58.87 255 PRO B O 1
#